Protein AF-A0A9C8L1F9-F1 (afdb_monomer_lite)

pLDDT: mean 79.99, std 18.46, range [30.92, 98.88]

Structure (mmCIF, N/CA/C/O backbone):
data_AF-A0A9C8L1F9-F1
#
_entry.id   AF-A0A9C8L1F9-F1
#
loop_
_atom_site.group_PDB
_atom_site.id
_atom_site.type_symbol
_atom_site.label_atom_id
_atom_site.label_alt_id
_atom_site.label_comp_id
_atom_site.label_asym_id
_atom_site.label_entity_id
_atom_site.label_seq_id
_atom_site.pdbx_PDB_ins_code
_atom_site.Cartn_x
_atom_site.Cartn_y
_atom_site.Cartn_z
_atom_site.occupancy
_atom_site.B_iso_or_equiv
_atom_site.auth_seq_id
_atom_site.auth_comp_id
_atom_site.auth_asym_id
_atom_site.auth_atom_id
_atom_site.pdbx_PDB_model_num
ATOM 1 N N . MET A 1 1 ? -3.986 1.113 -12.887 1.00 56.34 1 MET A N 1
ATOM 2 C CA . MET A 1 1 ? -4.346 -0.117 -13.647 1.00 56.34 1 MET A CA 1
ATOM 3 C C . MET A 1 1 ? -3.192 -1.108 -13.542 1.00 56.34 1 MET A C 1
ATOM 5 O O . MET A 1 1 ? -2.053 -0.680 -13.697 1.00 56.34 1 MET A O 1
ATOM 9 N N . LEU A 1 2 ? -3.452 -2.390 -13.258 1.00 79.06 2 LEU A N 1
ATOM 10 C CA . LEU A 1 2 ? -2.398 -3.414 -13.251 1.00 79.06 2 LEU A CA 1
ATOM 11 C C . LEU A 1 2 ? -1.850 -3.575 -14.676 1.00 79.06 2 LEU A C 1
ATOM 13 O O . LEU A 1 2 ? -2.633 -3.747 -15.613 1.00 79.06 2 LEU A O 1
ATOM 17 N N . LEU A 1 3 ? -0.530 -3.493 -14.854 1.00 89.88 3 LEU A N 1
ATOM 18 C CA . LEU A 1 3 ? 0.067 -3.728 -16.163 1.00 89.88 3 LEU A CA 1
ATOM 19 C C . LEU A 1 3 ? 0.017 -5.220 -16.480 1.00 89.88 3 LEU A C 1
ATOM 21 O O . LEU A 1 3 ? 0.335 -6.072 -15.643 1.00 89.88 3 LEU A O 1
ATOM 25 N N . HIS A 1 4 ? -0.351 -5.515 -17.722 1.00 91.94 4 HIS A N 1
ATOM 26 C CA . HIS A 1 4 ? -0.303 -6.856 -18.273 1.00 91.94 4 HIS A CA 1
ATOM 27 C C . HIS A 1 4 ? 0.316 -6.826 -19.665 1.00 91.94 4 HIS A C 1
ATOM 29 O O . HIS A 1 4 ? -0.119 -6.057 -20.523 1.00 91.94 4 HIS A O 1
ATOM 35 N N . GLY A 1 5 ? 1.328 -7.658 -19.893 1.00 95.44 5 GLY A N 1
ATOM 36 C CA . GLY A 1 5 ? 2.027 -7.727 -21.173 1.00 95.44 5 GLY A CA 1
ATOM 37 C C . GLY A 1 5 ? 3.542 -7.604 -21.047 1.00 95.44 5 GLY A C 1
ATOM 38 O O . GLY A 1 5 ? 4.140 -7.931 -20.028 1.00 95.44 5 GLY A O 1
ATOM 39 N N . LYS A 1 6 ? 4.179 -7.146 -22.122 1.00 98.31 6 LYS A N 1
ATOM 40 C CA . LYS A 1 6 ? 5.629 -6.919 -22.196 1.00 98.31 6 LYS A CA 1
ATOM 41 C C . LYS A 1 6 ? 5.910 -5.496 -22.664 1.00 98.31 6 LYS A C 1
ATOM 43 O O . LYS A 1 6 ? 5.211 -5.007 -23.562 1.00 98.31 6 LYS A O 1
ATOM 48 N N . GLY A 1 7 ? 6.910 -4.855 -22.068 1.00 98.38 7 GLY A N 1
ATOM 49 C CA . GLY A 1 7 ? 7.339 -3.494 -22.391 1.00 98.38 7 GLY A CA 1
ATOM 50 C C . GLY A 1 7 ? 8.686 -3.431 -23.112 1.00 98.38 7 GLY A C 1
ATOM 51 O O . GLY A 1 7 ? 9.568 -4.247 -22.855 1.00 98.38 7 GLY A O 1
ATOM 52 N N . LEU A 1 8 ? 8.865 -2.434 -23.975 1.00 98.44 8 LEU A N 1
ATOM 53 C CA . LEU A 1 8 ? 10.147 -2.109 -24.605 1.00 98.44 8 LEU A CA 1
ATOM 54 C C . LEU A 1 8 ? 10.457 -0.625 -24.409 1.00 98.44 8 LEU A C 1
ATOM 56 O O . LEU A 1 8 ? 9.638 0.228 -24.753 1.00 98.44 8 LEU A O 1
ATOM 60 N N . TRP A 1 9 ? 11.633 -0.327 -23.861 1.00 98.06 9 TRP A N 1
ATOM 61 C CA . TRP A 1 9 ? 12.072 1.048 -23.633 1.00 98.06 9 TRP A CA 1
ATOM 62 C C . TRP A 1 9 ? 12.757 1.631 -24.868 1.00 98.06 9 TRP A C 1
ATOM 64 O O . TRP A 1 9 ? 13.577 0.965 -25.504 1.00 98.06 9 TRP A O 1
ATOM 74 N N . ALA A 1 10 ? 12.449 2.889 -25.168 1.00 94.50 10 ALA A N 1
ATOM 75 C CA . ALA A 1 10 ? 13.110 3.694 -26.189 1.00 94.50 10 ALA A CA 1
ATOM 76 C C . ALA A 1 10 ? 13.254 5.141 -25.699 1.00 94.50 10 ALA A C 1
ATOM 78 O O . ALA A 1 10 ? 12.395 5.655 -24.983 1.00 94.50 10 ALA A O 1
ATOM 79 N N . TYR A 1 11 ? 14.341 5.818 -26.053 1.00 87.12 11 TYR A N 1
ATOM 80 C CA . TYR A 1 11 ? 14.581 7.187 -25.567 1.00 87.12 11 TYR A CA 1
ATOM 81 C C . TYR A 1 11 ? 15.213 8.133 -26.577 1.00 87.12 11 TYR A C 1
ATOM 83 O O . TYR A 1 11 ? 15.382 9.319 -26.292 1.00 87.12 11 TYR A O 1
ATOM 91 N N . ARG A 1 12 ? 15.540 7.627 -27.765 1.00 84.56 12 ARG A N 1
ATOM 92 C CA . ARG A 1 12 ? 16.005 8.420 -28.903 1.00 84.56 12 ARG A CA 1
ATOM 93 C C . ARG A 1 12 ? 14.989 8.323 -30.033 1.00 84.56 12 ARG A C 1
ATOM 95 O O . ARG A 1 12 ? 14.353 7.291 -30.219 1.00 84.56 12 ARG A O 1
ATOM 102 N N . GLU A 1 13 ? 14.893 9.367 -30.846 1.00 78.50 13 GLU A N 1
ATOM 103 C CA . GLU A 1 13 ? 13.973 9.391 -31.992 1.00 78.50 13 GLU A CA 1
ATOM 104 C C . GLU A 1 13 ? 14.231 8.231 -32.971 1.00 78.50 13 GLU A C 1
ATOM 106 O O . GLU A 1 13 ? 13.300 7.558 -33.411 1.00 78.50 13 GLU A O 1
ATOM 111 N N . ALA A 1 14 ? 15.506 7.924 -33.232 1.00 83.25 14 ALA A N 1
ATOM 112 C CA . ALA A 1 14 ? 15.897 6.773 -34.045 1.00 83.25 14 ALA A CA 1
ATOM 113 C C . ALA A 1 14 ? 15.505 5.425 -33.403 1.00 83.25 14 ALA A C 1
ATOM 115 O O . ALA A 1 14 ? 15.153 4.482 -34.113 1.00 83.25 14 ALA A O 1
ATOM 116 N N . GLU A 1 15 ? 15.510 5.338 -32.068 1.00 89.94 15 GLU A N 1
ATOM 117 C CA . GLU A 1 15 ? 15.105 4.123 -31.355 1.00 89.94 15 GLU A CA 1
ATOM 118 C C . GLU A 1 15 ? 13.605 3.878 -31.417 1.00 89.94 15 GLU A C 1
ATOM 120 O O . GLU A 1 15 ? 13.208 2.721 -31.375 1.00 89.94 15 GLU A O 1
ATOM 125 N N . LEU A 1 16 ? 12.762 4.912 -31.530 1.00 92.56 16 LEU A N 1
ATOM 126 C CA . LEU A 1 16 ? 11.318 4.697 -31.652 1.00 92.56 16 LEU A CA 1
ATOM 127 C C . LEU A 1 16 ? 11.010 3.854 -32.890 1.00 92.56 16 LEU A C 1
ATOM 129 O O . LEU A 1 16 ? 10.307 2.853 -32.803 1.00 92.56 16 LEU A O 1
ATOM 133 N N . THR A 1 17 ? 11.588 4.229 -34.032 1.00 92.25 17 THR A N 1
ATOM 134 C CA . THR A 1 17 ? 11.397 3.489 -35.287 1.00 92.25 17 THR A CA 1
ATOM 135 C C . THR A 1 17 ? 11.877 2.049 -35.145 1.00 92.25 17 THR A C 1
ATOM 137 O O . THR A 1 17 ? 11.167 1.124 -35.537 1.00 92.25 17 THR A O 1
ATOM 140 N N . GLN A 1 18 ? 13.049 1.850 -34.534 1.00 93.88 18 GLN A N 1
ATOM 141 C CA . GLN A 1 18 ? 13.574 0.519 -34.256 1.00 93.88 18 GLN A CA 1
ATOM 142 C C . GLN A 1 18 ? 12.606 -0.266 -33.362 1.00 93.88 18 GLN A C 1
ATOM 144 O O . GLN A 1 18 ? 12.163 -1.339 -33.757 1.00 93.88 18 GLN A O 1
ATOM 149 N N . ALA A 1 19 ? 12.204 0.292 -32.217 1.00 96.06 19 ALA A N 1
ATOM 150 C CA . ALA A 1 19 ? 11.317 -0.332 -31.242 1.00 96.06 19 ALA A CA 1
ATOM 151 C C . ALA A 1 19 ? 9.997 -0.797 -31.867 1.00 96.06 19 ALA A C 1
ATOM 153 O O . ALA A 1 19 ? 9.597 -1.941 -31.654 1.00 96.06 19 ALA A O 1
ATOM 154 N N . LEU A 1 20 ? 9.366 0.041 -32.697 1.00 95.81 20 LEU A N 1
ATOM 155 C CA . LEU A 1 20 ? 8.118 -0.295 -33.389 1.00 95.81 20 LEU A CA 1
ATOM 156 C C . LEU A 1 20 ? 8.283 -1.461 -34.381 1.00 95.81 20 LEU A C 1
ATOM 158 O O . LEU A 1 20 ? 7.340 -2.223 -34.585 1.00 95.81 20 LEU A O 1
ATOM 162 N N . GLN A 1 21 ? 9.473 -1.650 -34.961 1.00 94.75 21 GLN A N 1
ATOM 163 C CA . GLN A 1 21 ? 9.772 -2.789 -35.839 1.00 94.75 21 GLN A CA 1
ATOM 164 C C . GLN A 1 21 ? 10.020 -4.088 -35.056 1.00 94.75 21 GLN A C 1
ATOM 166 O O . GLN A 1 21 ? 9.578 -5.158 -35.481 1.00 94.75 21 GLN A O 1
ATOM 171 N N . MET A 1 22 ? 10.721 -4.024 -33.916 1.00 96.00 22 MET A N 1
ATOM 172 C CA . MET A 1 22 ? 11.052 -5.223 -33.119 1.00 96.00 22 MET A CA 1
ATOM 173 C C . MET A 1 22 ? 9.873 -5.693 -32.264 1.00 96.00 22 MET A C 1
ATOM 175 O O . MET A 1 22 ? 9.715 -6.893 -32.039 1.00 96.00 22 MET A O 1
ATOM 179 N N . ALA A 1 23 ? 9.062 -4.761 -31.762 1.00 97.56 23 ALA A N 1
ATOM 180 C CA . ALA A 1 23 ? 8.019 -5.025 -30.780 1.00 97.56 23 ALA A CA 1
ATOM 181 C C . ALA A 1 23 ? 7.062 -6.172 -31.178 1.00 97.56 23 ALA A C 1
ATOM 183 O O . ALA A 1 23 ? 6.902 -7.100 -30.373 1.00 97.56 23 ALA A O 1
ATOM 184 N N . PRO A 1 24 ? 6.512 -6.220 -32.411 1.00 96.88 24 PRO A N 1
ATOM 185 C CA . PRO A 1 24 ? 5.651 -7.325 -32.837 1.00 96.88 24 PRO A CA 1
ATOM 186 C C . PRO A 1 24 ? 6.347 -8.692 -32.806 1.00 96.88 24 PRO A C 1
ATOM 188 O O . PRO A 1 24 ? 5.729 -9.692 -32.450 1.00 96.88 24 PRO A O 1
ATOM 191 N N . GLN A 1 25 ? 7.650 -8.753 -33.103 1.00 97.94 25 GLN A N 1
ATOM 192 C CA . GLN A 1 25 ? 8.424 -10.005 -33.112 1.00 97.94 25 GLN A CA 1
ATOM 193 C C . GLN A 1 25 ? 8.596 -10.607 -31.710 1.00 97.94 25 GLN A C 1
ATOM 195 O O . GLN A 1 25 ? 8.873 -11.799 -31.572 1.00 97.94 25 GLN A O 1
ATOM 200 N N . MET A 1 26 ? 8.424 -9.795 -30.670 1.00 97.56 26 MET A N 1
ATOM 201 C CA . MET A 1 26 ? 8.572 -10.163 -29.261 1.00 97.56 26 MET A CA 1
ATOM 202 C C . MET A 1 26 ? 7.235 -10.241 -28.510 1.00 97.56 26 MET A C 1
ATOM 204 O O . MET A 1 26 ? 7.227 -10.568 -27.323 1.00 97.56 26 MET A O 1
ATOM 208 N N . HIS A 1 27 ? 6.115 -9.957 -29.186 1.00 96.50 27 HIS A N 1
ATOM 209 C CA . HIS A 1 27 ? 4.807 -9.721 -28.560 1.00 96.50 27 HIS A CA 1
ATOM 210 C C . HIS A 1 27 ? 4.873 -8.624 -27.479 1.00 96.50 27 HIS A C 1
ATOM 212 O O . HIS A 1 27 ? 4.294 -8.755 -26.398 1.00 96.50 27 HIS A O 1
ATOM 218 N N . ILE A 1 28 ? 5.620 -7.551 -27.754 1.00 98.25 28 ILE A N 1
ATOM 219 C CA . ILE A 1 28 ? 5.591 -6.339 -26.934 1.00 98.25 28 ILE A CA 1
ATOM 220 C C . ILE A 1 28 ? 4.232 -5.665 -27.105 1.00 98.25 28 ILE A C 1
ATOM 222 O O . ILE A 1 28 ? 3.667 -5.610 -28.193 1.00 98.25 28 ILE A O 1
ATOM 226 N N . THR A 1 29 ? 3.730 -5.150 -25.994 1.00 97.88 29 THR A N 1
ATOM 227 C CA . THR A 1 29 ? 2.404 -4.526 -25.871 1.00 97.88 29 THR A CA 1
ATOM 228 C C . THR A 1 29 ? 2.500 -3.057 -25.472 1.00 97.88 29 THR A C 1
ATOM 230 O O . THR A 1 29 ? 1.585 -2.290 -25.751 1.00 97.88 29 THR A O 1
ATOM 233 N N . HIS A 1 30 ? 3.606 -2.663 -24.834 1.00 98.56 30 HIS A N 1
ATOM 234 C CA . HIS A 1 30 ? 3.823 -1.319 -24.309 1.00 98.56 30 HIS A CA 1
ATOM 235 C C . HIS A 1 30 ? 5.156 -0.762 -24.814 1.00 98.56 30 HIS A C 1
ATOM 237 O O . HIS A 1 30 ? 6.176 -1.453 -24.760 1.00 98.56 30 HIS A O 1
ATOM 243 N N . ILE A 1 31 ? 5.159 0.496 -25.251 1.00 98.44 31 ILE A N 1
ATOM 244 C CA . ILE A 1 31 ? 6.388 1.243 -25.540 1.00 98.44 31 ILE A CA 1
ATOM 245 C C . ILE A 1 31 ? 6.576 2.286 -24.445 1.00 98.44 31 ILE A C 1
ATOM 247 O O . ILE A 1 31 ? 5.706 3.129 -24.226 1.00 98.44 31 ILE A O 1
ATOM 251 N N . LEU A 1 32 ? 7.716 2.209 -23.763 1.00 98.44 32 LEU A N 1
ATOM 252 C CA . LEU A 1 32 ? 8.099 3.110 -22.686 1.00 98.44 32 LEU A CA 1
ATOM 253 C C . LEU A 1 32 ? 9.047 4.150 -23.284 1.00 98.44 32 LEU A C 1
ATOM 255 O O . LEU A 1 32 ? 10.204 3.839 -23.572 1.00 98.44 32 LEU A O 1
ATOM 259 N N . TYR A 1 33 ? 8.554 5.367 -23.517 1.00 97.62 33 TYR A N 1
ATOM 260 C CA . TYR A 1 33 ? 9.290 6.394 -24.255 1.00 97.62 33 TYR A CA 1
ATOM 261 C C . TYR A 1 33 ? 9.739 7.571 -23.381 1.00 97.62 33 TYR A C 1
ATOM 263 O O . TYR A 1 33 ? 8.940 8.108 -22.610 1.00 97.62 33 TYR A O 1
ATOM 271 N N . LYS A 1 34 ? 11.001 8.008 -23.526 1.00 96.31 34 LYS A N 1
ATOM 272 C CA . LYS A 1 34 ? 11.537 9.150 -22.765 1.00 96.31 34 LYS A CA 1
ATOM 273 C C . LYS A 1 34 ? 10.918 10.450 -23.263 1.00 96.31 34 LYS A C 1
ATOM 275 O O . LYS A 1 34 ? 11.199 10.882 -24.379 1.00 96.31 34 LYS A O 1
ATOM 280 N N . VAL A 1 35 ? 10.126 11.103 -22.422 1.00 95.69 35 VAL A N 1
ATOM 281 C CA . VAL A 1 35 ? 9.476 12.384 -22.749 1.00 95.69 35 VAL A CA 1
ATOM 282 C C . VAL A 1 35 ? 10.188 13.587 -22.147 1.00 95.69 35 VAL A C 1
ATOM 284 O O . VAL A 1 35 ? 9.933 14.716 -22.554 1.00 95.69 35 VAL A O 1
ATOM 287 N N . GLY A 1 36 ? 11.091 13.376 -21.193 1.00 94.69 36 GLY A N 1
ATOM 288 C CA . GLY A 1 36 ? 11.772 14.486 -20.548 1.00 94.69 36 GLY A CA 1
ATOM 289 C C . GLY A 1 36 ? 12.848 14.087 -19.555 1.00 94.69 36 GLY A C 1
ATOM 290 O O . GLY A 1 36 ? 13.193 12.913 -19.380 1.00 94.69 36 GLY A O 1
ATOM 291 N N . GLN A 1 37 ? 13.399 15.109 -18.921 1.00 95.56 37 GLN A N 1
ATOM 292 C CA . GLN A 1 37 ? 14.399 15.010 -17.872 1.00 95.56 37 GLN A CA 1
ATOM 293 C C . GLN A 1 37 ? 14.251 16.199 -16.926 1.00 95.56 37 GLN A C 1
ATOM 295 O O . GLN A 1 37 ? 14.091 17.334 -17.382 1.00 95.56 37 GLN A O 1
ATOM 300 N N . GLY A 1 38 ? 14.319 15.934 -15.623 1.00 95.06 38 GLY A N 1
ATOM 301 C CA . GLY A 1 38 ? 14.322 16.978 -14.607 1.00 95.06 38 GLY A CA 1
ATOM 302 C C . GLY A 1 38 ? 15.588 17.846 -14.657 1.00 95.06 38 GLY A C 1
ATOM 303 O O . GLY A 1 38 ? 16.614 17.422 -15.198 1.00 95.06 38 GLY A O 1
ATOM 304 N N . PRO A 1 39 ? 15.565 19.063 -14.091 1.00 94.81 39 PRO A N 1
ATOM 305 C CA . PRO A 1 39 ? 16.753 19.911 -14.036 1.00 94.81 39 PRO A CA 1
ATOM 306 C C . PRO A 1 39 ? 17.832 19.309 -13.122 1.00 94.81 39 PRO A C 1
ATOM 308 O O . PRO A 1 39 ? 17.541 18.880 -12.005 1.00 94.81 39 PRO A O 1
ATOM 311 N N . CYS A 1 40 ? 19.093 19.272 -13.548 1.00 92.00 40 CYS A N 1
ATOM 312 C CA . CYS A 1 40 ? 20.215 18.854 -12.695 1.00 92.00 40 CYS A CA 1
ATOM 313 C C . CYS A 1 40 ? 21.546 19.417 -13.196 1.00 92.00 40 CYS A C 1
ATOM 315 O O . CYS A 1 40 ? 21.728 19.601 -14.393 1.00 92.00 40 CYS A O 1
ATOM 317 N N . ALA A 1 41 ? 22.481 19.697 -12.280 1.00 87.06 41 ALA A N 1
ATOM 318 C CA . ALA A 1 41 ? 23.867 20.058 -12.607 1.00 87.06 41 ALA A CA 1
ATOM 319 C C . ALA A 1 41 ? 24.028 21.136 -13.712 1.00 87.06 41 ALA A C 1
ATOM 321 O O . ALA A 1 41 ? 24.900 21.039 -14.570 1.00 87.06 41 ALA A O 1
ATOM 322 N N . GLY A 1 42 ? 23.174 22.168 -13.711 1.00 85.69 42 GLY A N 1
ATOM 323 C CA . GLY A 1 42 ? 23.189 23.246 -14.713 1.00 85.69 42 GLY A CA 1
ATOM 324 C C . GLY A 1 42 ? 22.412 22.956 -16.005 1.00 85.69 42 GLY A C 1
ATOM 325 O O . GLY A 1 42 ? 22.213 23.868 -16.804 1.00 85.69 42 GLY A O 1
ATOM 326 N N . ASN A 1 43 ? 21.914 21.732 -16.201 1.00 89.94 43 ASN A N 1
ATOM 327 C CA . ASN A 1 43 ? 20.909 21.422 -17.212 1.00 89.94 43 ASN A CA 1
ATOM 328 C C . ASN A 1 43 ? 19.539 21.954 -16.740 1.00 89.94 43 ASN A C 1
ATOM 330 O O . ASN A 1 43 ? 19.094 21.562 -15.656 1.00 89.94 43 ASN A O 1
ATOM 334 N N . PRO A 1 44 ? 18.854 22.812 -17.524 1.00 92.19 44 PRO A N 1
ATOM 335 C CA . PRO A 1 44 ? 17.557 23.377 -17.145 1.00 92.19 44 PRO A CA 1
ATOM 336 C C . PRO A 1 44 ? 16.409 22.356 -17.135 1.00 92.19 44 PRO A C 1
ATOM 338 O O . PRO A 1 44 ? 15.289 22.722 -16.794 1.00 92.19 44 PRO A O 1
ATOM 341 N N . GLY A 1 45 ? 16.664 21.099 -17.507 1.00 93.50 45 GLY A N 1
ATOM 342 C CA . GLY A 1 45 ? 15.625 20.103 -17.726 1.00 93.50 45 GLY A CA 1
ATOM 343 C C . GLY A 1 45 ? 14.886 20.354 -19.038 1.00 93.50 45 GLY A C 1
ATOM 344 O O . GLY A 1 45 ? 14.991 21.414 -19.660 1.00 93.50 45 GLY A O 1
ATOM 345 N N . PHE A 1 46 ? 14.148 19.352 -19.500 1.00 93.81 46 PHE A N 1
ATOM 346 C CA . PHE A 1 46 ? 13.312 19.496 -20.685 1.00 93.81 46 PHE A CA 1
ATOM 347 C C . PHE A 1 46 ? 12.112 18.557 -20.644 1.00 93.81 46 PHE A C 1
ATOM 349 O O . PHE A 1 46 ? 12.132 17.500 -20.016 1.00 93.81 46 PHE A O 1
ATOM 356 N N . TYR A 1 47 ? 11.080 18.955 -21.375 1.00 93.56 47 TYR A N 1
ATOM 357 C CA . TYR A 1 47 ? 9.969 18.112 -21.777 1.00 93.56 47 TYR A CA 1
ATOM 358 C C . TYR A 1 47 ? 9.848 18.238 -23.293 1.00 93.56 47 TYR A C 1
ATOM 360 O O . TYR A 1 47 ? 9.950 19.351 -23.814 1.00 93.56 47 TYR A O 1
ATOM 368 N N . LEU A 1 48 ? 9.670 17.124 -24.001 1.00 91.12 48 LEU A N 1
ATOM 369 C CA . LEU A 1 48 ? 9.373 17.141 -25.431 1.00 91.12 48 LEU A CA 1
ATOM 370 C C . LEU A 1 48 ? 8.077 17.935 -25.617 1.00 91.12 48 LEU A C 1
ATOM 372 O O . LEU A 1 48 ? 7.014 17.490 -25.205 1.00 91.12 48 LEU A O 1
ATOM 376 N N . THR A 1 49 ? 8.153 19.149 -26.155 1.00 70.25 49 THR A N 1
ATOM 377 C CA . THR A 1 49 ? 6.979 20.026 -26.195 1.00 70.25 49 THR A CA 1
ATOM 378 C C . THR A 1 49 ? 5.927 19.470 -27.167 1.00 70.25 49 THR A C 1
ATOM 380 O O . THR A 1 49 ? 6.275 18.709 -28.078 1.00 70.25 49 THR A O 1
ATOM 383 N N . PRO A 1 50 ? 4.645 19.854 -27.031 1.00 59.88 50 PRO A N 1
ATOM 384 C CA . PRO A 1 50 ? 3.611 19.524 -28.017 1.00 59.88 50 PRO A CA 1
ATOM 385 C C . PRO A 1 50 ? 3.998 19.952 -29.443 1.00 59.88 50 PRO A C 1
ATOM 387 O O . PRO A 1 50 ? 3.798 19.199 -30.394 1.00 59.88 50 PRO A O 1
ATOM 390 N N . ASP A 1 51 ? 4.674 21.097 -29.569 1.00 55.75 51 ASP A N 1
ATOM 391 C CA . ASP A 1 51 ? 5.219 21.607 -30.834 1.00 55.75 51 ASP A CA 1
ATOM 392 C C . ASP A 1 51 ? 6.478 20.848 -31.305 1.00 55.75 51 ASP A C 1
ATOM 394 O O . ASP A 1 51 ? 6.950 21.056 -32.422 1.00 55.75 51 ASP A O 1
ATOM 398 N N . THR A 1 52 ? 7.049 19.974 -30.463 1.00 61.62 52 THR A N 1
ATOM 399 C CA . THR A 1 52 ? 8.333 19.294 -30.706 1.00 61.62 52 THR A CA 1
ATOM 400 C C . THR A 1 52 ? 8.367 17.779 -30.437 1.00 61.62 52 THR A C 1
ATOM 402 O O . THR A 1 52 ? 9.480 17.258 -30.390 1.00 61.62 52 THR A O 1
ATOM 405 N N . LYS A 1 53 ? 7.221 17.057 -30.365 1.00 83.81 53 LYS A N 1
ATOM 406 C CA . LYS A 1 53 ? 7.012 15.617 -30.748 1.00 83.81 53 LYS A CA 1
ATOM 407 C C . LYS A 1 53 ? 6.234 14.719 -29.757 1.00 83.81 53 LYS A C 1
ATOM 409 O O . LYS A 1 53 ? 5.798 13.655 -30.190 1.00 83.81 53 LYS A O 1
ATOM 414 N N . ALA A 1 54 ? 6.018 15.070 -28.482 1.00 91.38 54 ALA A N 1
ATOM 415 C CA . ALA A 1 54 ? 5.497 14.108 -27.479 1.00 91.38 54 ALA A CA 1
ATOM 416 C C . ALA A 1 54 ? 4.134 13.477 -27.836 1.00 91.38 54 ALA A C 1
ATOM 418 O O . ALA A 1 54 ? 4.019 12.253 -27.917 1.00 91.38 54 ALA A O 1
ATOM 419 N N . ALA A 1 55 ? 3.120 14.297 -28.130 1.00 93.50 55 ALA A N 1
ATOM 420 C CA . ALA A 1 55 ? 1.794 13.805 -28.517 1.00 93.50 55 ALA A CA 1
ATOM 421 C C . ALA A 1 55 ? 1.823 12.976 -29.817 1.00 93.50 55 ALA A C 1
ATOM 423 O O . ALA A 1 55 ? 1.148 11.953 -29.938 1.00 93.50 55 ALA A O 1
ATOM 424 N N . GLN A 1 56 ? 2.660 13.373 -30.783 1.00 92.31 56 GLN A N 1
ATOM 425 C CA . GLN A 1 56 ? 2.845 12.635 -32.038 1.00 92.31 56 GLN A CA 1
ATOM 426 C C . GLN A 1 56 ? 3.466 11.257 -31.792 1.00 92.31 56 GLN A C 1
ATOM 428 O O . GLN A 1 56 ? 3.071 10.277 -32.424 1.00 92.31 56 GLN A O 1
ATOM 433 N N . ILE A 1 57 ? 4.409 11.155 -30.852 1.00 94.44 57 ILE A N 1
ATOM 434 C CA . ILE A 1 57 ? 5.023 9.885 -30.458 1.00 94.44 57 ILE A CA 1
ATOM 435 C C . ILE A 1 57 ? 3.982 8.971 -29.810 1.00 94.44 57 ILE A C 1
ATOM 437 O O . ILE A 1 57 ? 3.853 7.819 -30.230 1.00 94.44 57 ILE A O 1
ATOM 441 N N . ALA A 1 58 ? 3.199 9.475 -28.850 1.00 95.56 58 ALA A N 1
ATOM 442 C CA . ALA A 1 58 ? 2.120 8.704 -28.229 1.00 95.56 58 ALA A CA 1
ATOM 443 C C . ALA A 1 58 ? 1.113 8.195 -29.275 1.00 95.56 58 ALA A C 1
ATOM 445 O O . ALA A 1 58 ? 0.757 7.013 -29.279 1.00 95.56 58 ALA A O 1
ATOM 446 N N . GLN A 1 59 ? 0.713 9.056 -30.216 1.00 95.44 59 GLN A N 1
ATOM 447 C CA . GLN A 1 59 ? -0.172 8.686 -31.318 1.00 95.44 59 GLN A CA 1
ATOM 448 C C . GLN A 1 59 ? 0.455 7.623 -32.230 1.00 95.44 59 GLN A C 1
ATOM 450 O O . GLN A 1 59 ? -0.225 6.667 -32.597 1.00 95.44 59 GLN A O 1
ATOM 455 N N . THR A 1 60 ? 1.740 7.753 -32.562 1.00 95.44 60 THR A N 1
ATOM 456 C CA . THR A 1 60 ? 2.469 6.797 -33.412 1.00 95.44 60 THR A CA 1
ATOM 457 C C . THR A 1 60 ? 2.532 5.415 -32.758 1.00 95.44 60 THR A C 1
ATOM 459 O O . THR A 1 60 ? 2.233 4.410 -33.401 1.00 95.44 60 THR A O 1
ATOM 462 N N . ILE A 1 61 ? 2.853 5.352 -31.461 1.00 97.19 61 ILE A N 1
ATOM 463 C CA . ILE A 1 61 ? 2.858 4.100 -30.687 1.00 97.19 61 ILE A CA 1
ATOM 464 C C . ILE A 1 61 ? 1.466 3.456 -30.707 1.00 97.19 61 ILE A C 1
ATOM 466 O O . ILE A 1 61 ? 1.334 2.256 -30.960 1.00 97.19 61 ILE A O 1
ATOM 470 N N . ARG A 1 62 ? 0.420 4.262 -30.499 1.00 97.00 62 ARG A N 1
ATOM 471 C CA . ARG A 1 62 ? -0.965 3.785 -30.472 1.00 97.00 62 ARG A CA 1
ATOM 472 C C . ARG A 1 62 ? -1.443 3.294 -31.839 1.00 97.00 62 ARG A C 1
ATOM 474 O O . ARG A 1 62 ? -2.095 2.258 -31.917 1.00 97.00 62 ARG A O 1
ATOM 481 N N . GLN A 1 63 ? -1.076 3.982 -32.921 1.00 96.94 63 GLN A N 1
ATOM 482 C CA . GLN A 1 63 ? -1.353 3.555 -34.301 1.00 96.94 63 GLN A CA 1
ATOM 483 C C . GLN A 1 63 ? -0.662 2.235 -34.655 1.00 96.94 63 GLN A C 1
ATOM 485 O O . GLN A 1 63 ? -1.200 1.454 -35.435 1.00 96.94 63 GLN A O 1
ATOM 490 N N . ALA A 1 64 ? 0.489 1.954 -34.044 1.00 96.12 64 ALA A N 1
ATOM 491 C CA . ALA A 1 64 ? 1.165 0.668 -34.153 1.00 96.12 64 ALA A CA 1
ATOM 492 C C . ALA A 1 64 ? 0.547 -0.435 -33.260 1.00 96.12 64 ALA A C 1
ATOM 494 O O . ALA A 1 64 ? 1.086 -1.537 -33.192 1.00 96.12 64 ALA A O 1
ATOM 495 N N . GLY A 1 65 ? -0.581 -0.165 -32.588 1.00 94.69 65 GLY A N 1
ATOM 496 C CA . GLY A 1 65 ? -1.318 -1.137 -31.776 1.00 94.69 65 GLY A CA 1
ATOM 497 C C . GLY A 1 65 ? -0.743 -1.369 -30.377 1.00 94.69 65 GLY A C 1
ATOM 498 O O . GLY A 1 65 ? -1.063 -2.377 -29.752 1.00 94.69 65 GLY A O 1
ATOM 499 N N . MET A 1 66 ? 0.110 -0.465 -29.887 1.00 97.50 66 MET A N 1
ATOM 500 C CA . MET A 1 66 ? 0.767 -0.567 -28.580 1.00 97.50 66 MET A CA 1
ATOM 501 C C . MET A 1 66 ? 0.316 0.540 -27.622 1.00 97.50 66 MET A C 1
ATOM 503 O O . MET A 1 66 ? -0.231 1.564 -28.027 1.00 97.50 66 MET A O 1
ATOM 507 N N . ILE A 1 67 ? 0.567 0.333 -26.332 1.00 98.00 67 ILE A N 1
ATOM 508 C CA . ILE A 1 67 ? 0.233 1.271 -25.257 1.00 98.00 67 ILE A CA 1
ATOM 509 C C . ILE A 1 67 ? 1.437 2.193 -24.986 1.00 98.00 67 ILE A C 1
ATOM 511 O O . ILE A 1 67 ? 2.516 1.690 -24.649 1.00 98.00 67 ILE A O 1
ATOM 515 N N . PRO A 1 68 ? 1.298 3.525 -25.131 1.00 98.12 68 PRO A N 1
ATOM 516 C CA . PRO A 1 68 ? 2.369 4.465 -24.823 1.00 98.12 68 PRO A CA 1
ATOM 517 C C . PRO A 1 68 ? 2.453 4.740 -23.317 1.00 98.12 68 PRO A C 1
ATOM 519 O O . PRO A 1 68 ? 1.501 5.237 -22.715 1.00 98.12 68 PRO A O 1
ATOM 522 N N . LEU A 1 69 ? 3.619 4.491 -22.720 1.00 98.56 69 LEU A N 1
ATOM 523 C CA . LEU A 1 69 ? 3.961 4.933 -21.366 1.00 98.56 69 LEU A CA 1
ATOM 524 C C . LEU A 1 69 ? 5.085 5.969 -21.440 1.00 98.56 69 LEU A C 1
ATOM 526 O O . LEU A 1 69 ? 6.090 5.761 -22.121 1.00 98.56 69 LEU A O 1
ATOM 530 N N . ALA A 1 70 ? 4.904 7.093 -20.759 1.00 98.25 70 ALA A N 1
ATOM 531 C CA . ALA A 1 70 ? 5.913 8.135 -20.672 1.00 98.25 70 ALA A CA 1
ATOM 532 C C . ALA A 1 70 ? 6.915 7.787 -19.574 1.00 98.25 70 ALA A C 1
ATOM 534 O O . ALA A 1 70 ? 6.540 7.250 -18.532 1.00 98.25 70 ALA A O 1
ATOM 535 N N . TRP A 1 71 ? 8.179 8.149 -19.765 1.00 98.19 71 TRP A N 1
ATOM 536 C CA . TRP A 1 71 ? 9.141 8.168 -18.670 1.00 98.19 71 TRP A CA 1
ATOM 537 C C . TRP A 1 71 ? 10.049 9.389 -18.728 1.00 98.19 71 TRP A C 1
ATOM 539 O O . TRP A 1 71 ? 10.268 9.983 -19.788 1.00 98.19 71 TRP A O 1
ATOM 549 N N . SER A 1 72 ? 10.595 9.761 -17.577 1.00 97.50 72 SER A N 1
ATOM 550 C CA . SER A 1 72 ? 11.591 10.824 -17.475 1.00 97.50 72 SER A CA 1
ATOM 551 C C . SER A 1 72 ? 12.808 10.373 -16.700 1.00 97.50 72 SER A C 1
ATOM 553 O O . SER A 1 72 ? 12.661 9.627 -15.736 1.00 97.50 72 SER A O 1
ATOM 555 N N . PHE A 1 73 ? 13.982 10.893 -17.061 1.00 97.00 73 PHE A N 1
ATOM 556 C CA . PHE A 1 73 ? 15.122 10.856 -16.147 1.00 97.00 73 PHE A CA 1
ATOM 557 C C . PHE A 1 73 ? 14.842 11.841 -15.007 1.00 97.00 73 PHE A C 1
ATOM 559 O O . PHE A 1 73 ? 14.875 13.057 -15.213 1.00 97.00 73 PHE A O 1
ATOM 566 N N . THR A 1 74 ? 14.447 11.307 -13.856 1.00 97.69 74 THR A N 1
ATOM 567 C CA . THR A 1 74 ? 13.988 12.079 -12.703 1.00 97.69 74 THR A CA 1
ATOM 568 C C . THR A 1 74 ? 15.191 12.498 -11.880 1.00 97.69 74 THR A C 1
ATOM 570 O O . THR A 1 74 ? 16.050 11.684 -11.553 1.00 97.69 74 THR A O 1
ATOM 573 N N . THR A 1 75 ? 15.253 13.783 -11.553 1.00 97.69 75 THR A N 1
ATOM 574 C CA . THR A 1 75 ? 16.376 14.377 -10.827 1.00 97.69 75 THR A CA 1
ATOM 575 C C . THR A 1 75 ? 15.938 15.039 -9.532 1.00 97.69 75 THR A C 1
ATOM 577 O O . THR A 1 75 ? 16.788 15.353 -8.703 1.00 97.69 75 THR A O 1
ATOM 580 N N . LEU A 1 76 ? 14.640 15.322 -9.351 1.00 97.19 76 LEU A N 1
ATOM 581 C CA . LEU A 1 76 ? 14.120 16.083 -8.211 1.00 97.19 76 LEU A CA 1
ATOM 582 C C . LEU A 1 76 ? 14.787 17.461 -8.055 1.00 97.19 76 LEU A C 1
ATOM 584 O O . LEU A 1 76 ? 14.894 17.984 -6.948 1.00 97.19 76 LEU A O 1
ATOM 588 N N . GLY A 1 77 ? 15.317 18.035 -9.142 1.00 95.56 77 GLY A N 1
ATOM 589 C CA . GLY A 1 77 ? 15.954 19.359 -9.108 1.00 95.56 77 GLY A CA 1
ATOM 590 C C . GLY A 1 77 ? 14.967 20.515 -9.115 1.00 95.56 77 GLY A C 1
ATOM 591 O O . GLY A 1 77 ? 15.258 21.564 -8.551 1.00 95.56 77 GLY A O 1
ATOM 592 N N . ASP A 1 78 ? 13.792 20.298 -9.699 1.00 97.38 78 ASP A N 1
ATOM 593 C CA . ASP A 1 78 ? 12.656 21.207 -9.608 1.00 97.38 78 ASP A CA 1
ATOM 594 C C . ASP A 1 78 ? 11.359 20.379 -9.562 1.00 97.38 78 ASP A C 1
ATOM 596 O O . ASP A 1 78 ? 10.844 19.956 -10.603 1.00 97.38 78 ASP A O 1
ATOM 600 N N . PRO A 1 79 ? 10.812 20.142 -8.355 1.00 96.81 79 PRO A N 1
ATOM 601 C CA . PRO A 1 79 ? 9.561 19.409 -8.176 1.00 96.81 79 PRO A CA 1
ATOM 602 C C . PRO A 1 79 ? 8.360 20.027 -8.898 1.00 96.81 79 PRO A C 1
ATOM 604 O O . PRO A 1 79 ? 7.411 19.320 -9.233 1.00 96.81 79 PRO A O 1
ATOM 607 N N . THR A 1 80 ? 8.371 21.343 -9.137 1.00 96.62 80 THR A N 1
ATOM 608 C CA . THR A 1 80 ? 7.300 22.011 -9.882 1.00 96.62 80 THR A CA 1
ATOM 609 C C . THR A 1 80 ? 7.388 21.655 -11.356 1.00 96.62 80 THR A C 1
ATOM 611 O O . THR A 1 80 ? 6.402 21.194 -11.931 1.00 96.62 80 THR A O 1
ATOM 614 N N . PHE A 1 81 ? 8.578 21.785 -11.940 1.00 96.81 81 PHE A N 1
ATOM 615 C CA . PHE A 1 81 ? 8.825 21.409 -13.328 1.00 96.81 81 PHE A CA 1
ATOM 616 C C . PHE A 1 81 ? 8.496 19.935 -13.599 1.00 96.81 81 PHE A C 1
ATOM 618 O O . PHE A 1 81 ? 7.838 19.617 -14.594 1.00 96.81 81 PHE A O 1
ATOM 625 N N . GLU A 1 82 ? 8.945 19.033 -12.722 1.00 97.94 82 GLU A N 1
ATOM 626 C CA . GLU A 1 82 ? 8.729 17.596 -12.892 1.00 97.94 82 GLU A CA 1
ATOM 627 C C . GLU A 1 82 ? 7.254 17.206 -12.726 1.00 97.94 82 GLU A C 1
ATOM 629 O O . GLU A 1 82 ? 6.762 16.375 -13.489 1.00 97.94 82 GLU A O 1
ATOM 634 N N . ALA A 1 83 ? 6.511 17.851 -11.820 1.00 98.31 83 ALA A N 1
ATOM 635 C CA . ALA A 1 83 ? 5.065 17.648 -11.722 1.00 98.31 83 ALA A CA 1
ATOM 636 C C . ALA A 1 83 ? 4.330 18.118 -12.987 1.00 98.31 83 ALA A C 1
ATOM 638 O O . ALA A 1 83 ? 3.460 17.417 -13.504 1.00 98.31 83 ALA A O 1
ATOM 639 N N . ASP A 1 84 ? 4.703 19.284 -13.519 1.00 96.56 84 ASP A N 1
ATOM 640 C CA . ASP A 1 84 ? 4.099 19.822 -14.737 1.00 96.56 84 ASP A CA 1
ATOM 641 C C . ASP A 1 84 ? 4.408 18.924 -15.953 1.00 96.56 84 ASP A C 1
ATOM 643 O O . ASP A 1 84 ? 3.573 18.765 -16.842 1.00 96.56 84 ASP A O 1
ATOM 647 N N . MET A 1 85 ? 5.584 18.286 -15.989 1.00 96.38 85 MET A N 1
ATOM 648 C CA . MET A 1 85 ? 5.938 17.278 -16.997 1.00 96.38 85 MET A CA 1
ATOM 649 C C . MET A 1 85 ? 5.008 16.057 -16.957 1.00 96.38 85 MET A C 1
ATOM 651 O O . MET A 1 85 ? 4.589 15.593 -18.016 1.00 96.38 85 MET A O 1
ATOM 655 N N . VAL A 1 86 ? 4.650 15.564 -15.770 1.00 98.38 86 VAL A N 1
ATOM 656 C CA . VAL A 1 86 ? 3.711 14.439 -15.620 1.00 98.38 86 VAL A CA 1
ATOM 657 C C . VAL A 1 86 ? 2.336 14.805 -16.180 1.00 98.38 86 VAL A C 1
ATOM 659 O O . VAL A 1 86 ? 1.770 14.057 -16.975 1.00 98.38 86 VAL A O 1
ATOM 662 N N . VAL A 1 87 ? 1.814 15.983 -15.819 1.00 97.75 87 VAL A N 1
ATOM 663 C CA . VAL A 1 87 ? 0.518 16.471 -16.323 1.00 97.75 87 VAL A CA 1
ATOM 664 C C . VAL A 1 87 ? 0.539 16.620 -17.845 1.00 97.75 87 VAL A C 1
ATOM 666 O O . VAL A 1 87 ? -0.401 16.197 -18.518 1.00 97.75 87 VAL A O 1
ATOM 669 N N . ARG A 1 88 ? 1.622 17.174 -18.406 1.00 95.88 88 ARG A N 1
ATOM 670 C CA . ARG A 1 88 ? 1.782 17.294 -19.862 1.00 95.88 88 ARG A CA 1
ATOM 671 C C . ARG A 1 88 ? 1.787 15.932 -20.556 1.00 95.88 88 ARG A C 1
ATOM 673 O O . ARG A 1 88 ? 1.080 15.783 -21.544 1.00 95.88 88 ARG A O 1
ATOM 680 N N . ALA A 1 89 ? 2.480 14.932 -20.012 1.00 97.12 89 ALA A N 1
ATOM 681 C CA . ALA A 1 89 ? 2.500 13.585 -20.589 1.00 97.12 89 ALA A CA 1
ATOM 682 C C . ALA A 1 89 ? 1.102 12.959 -20.670 1.00 97.12 89 ALA A C 1
ATOM 684 O O . ALA A 1 89 ? 0.736 12.389 -21.698 1.00 97.12 89 ALA A O 1
ATOM 685 N N . PHE A 1 90 ? 0.283 13.110 -19.629 1.00 97.44 90 PHE A N 1
ATOM 686 C CA . PHE A 1 90 ? -1.100 12.636 -19.681 1.00 97.44 90 PHE A CA 1
ATOM 687 C C . PHE A 1 90 ? -1.942 13.404 -20.708 1.00 97.44 90 PHE A C 1
ATOM 689 O O . PHE A 1 90 ? -2.684 12.781 -21.467 1.00 97.44 90 PHE A O 1
ATOM 696 N N . ASN A 1 91 ? -1.788 14.729 -20.793 1.00 95.25 91 ASN A N 1
ATOM 697 C CA . ASN A 1 91 ? -2.475 15.544 -21.803 1.00 95.25 91 ASN A CA 1
ATOM 698 C C . ASN A 1 91 ? -2.061 15.183 -23.241 1.00 95.25 91 ASN A C 1
ATOM 700 O O . ASN A 1 91 ? -2.885 15.252 -24.149 1.00 95.25 91 ASN A O 1
ATOM 704 N N . ASP A 1 92 ? -0.815 14.751 -23.436 1.00 95.62 92 ASP A N 1
ATOM 705 C CA . ASP A 1 92 ? -0.276 14.311 -24.726 1.00 95.62 92 ASP A CA 1
ATOM 706 C C . ASP A 1 92 ? -0.698 12.873 -25.104 1.00 95.62 92 ASP A C 1
ATOM 708 O O . ASP A 1 92 ? -0.365 12.391 -26.187 1.00 95.62 92 ASP A O 1
ATOM 712 N N . GLY A 1 93 ? -1.465 12.184 -24.250 1.00 95.19 93 GLY A N 1
ATOM 713 C CA . GLY A 1 93 ? -2.103 10.903 -24.570 1.00 95.19 93 GLY A CA 1
ATOM 714 C C . GLY A 1 93 ? -1.330 9.652 -24.147 1.00 95.19 93 GLY A C 1
ATOM 715 O O . GLY A 1 93 ? -1.603 8.566 -24.675 1.00 95.19 93 GLY A O 1
ATOM 716 N N . TYR A 1 94 ? -0.382 9.784 -23.216 1.00 97.81 94 TYR A N 1
ATOM 717 C CA . TYR A 1 94 ? 0.271 8.645 -22.567 1.00 97.81 94 TYR A CA 1
ATOM 718 C C . TYR A 1 94 ? -0.638 8.013 -21.499 1.00 97.81 94 TYR A C 1
ATOM 720 O O . TYR A 1 94 ? -1.328 8.712 -20.758 1.00 97.81 94 TYR A O 1
ATOM 728 N N . ASP A 1 95 ? -0.618 6.681 -21.396 1.00 97.06 95 ASP A N 1
ATOM 729 C CA . ASP A 1 95 ? -1.502 5.922 -20.494 1.00 97.06 95 ASP A CA 1
ATOM 730 C C . ASP A 1 95 ? -0.929 5.775 -19.068 1.00 97.06 95 ASP A C 1
ATOM 732 O O . ASP A 1 95 ? -1.645 5.392 -18.141 1.00 97.06 95 ASP A O 1
ATOM 736 N N . GLY A 1 96 ? 0.344 6.130 -18.874 1.00 98.06 96 GLY A N 1
ATOM 737 C CA . GLY A 1 96 ? 1.040 6.110 -17.589 1.00 98.06 96 GLY A CA 1
ATOM 738 C C . GLY A 1 96 ? 2.357 6.881 -17.625 1.00 98.06 96 GLY A C 1
ATOM 739 O O . GLY A 1 96 ? 2.871 7.188 -18.704 1.00 98.06 96 GLY A O 1
ATOM 740 N N . PHE A 1 97 ? 2.896 7.179 -16.441 1.00 98.75 97 PHE A N 1
ATOM 741 C CA . PHE A 1 97 ? 4.147 7.918 -16.272 1.00 98.75 97 PHE A CA 1
ATOM 742 C C . PHE A 1 97 ? 5.101 7.194 -15.323 1.00 98.75 97 PHE A C 1
ATOM 744 O O . PHE A 1 97 ? 4.714 6.777 -14.231 1.00 98.75 97 PHE A O 1
ATOM 751 N N . ILE A 1 98 ? 6.358 7.066 -15.734 1.00 98.88 98 ILE A N 1
ATOM 752 C CA . ILE A 1 98 ? 7.401 6.359 -14.998 1.00 98.88 98 ILE A CA 1
ATOM 753 C C . ILE A 1 98 ? 8.476 7.361 -14.575 1.00 98.88 98 ILE A C 1
ATOM 755 O O . ILE A 1 98 ? 9.126 7.994 -15.414 1.00 98.88 98 ILE A O 1
ATOM 759 N N . PHE A 1 99 ? 8.690 7.480 -13.269 1.00 98.75 99 PHE A N 1
ATOM 760 C CA . PHE A 1 99 ? 9.836 8.201 -12.724 1.00 98.75 99 PHE A CA 1
ATOM 761 C C . PHE A 1 99 ? 11.046 7.278 -12.773 1.00 98.75 99 PHE A C 1
ATOM 763 O O . PHE A 1 99 ? 11.037 6.250 -12.100 1.00 98.75 99 PHE A O 1
ATOM 770 N N . ASN A 1 100 ? 12.065 7.619 -13.564 1.00 98.38 100 ASN A N 1
ATOM 771 C CA . ASN A 1 100 ? 13.344 6.920 -13.523 1.00 98.38 100 ASN A CA 1
ATOM 772 C C . ASN A 1 100 ? 14.264 7.624 -12.524 1.00 98.38 100 ASN A C 1
ATOM 774 O O . ASN A 1 100 ? 14.881 8.639 -12.849 1.00 98.38 100 ASN A O 1
ATOM 778 N N . MET A 1 101 ? 14.264 7.119 -11.293 1.00 97.44 101 MET A N 1
ATOM 779 C CA . MET A 1 101 ? 14.967 7.666 -10.139 1.00 97.44 101 MET A CA 1
ATOM 780 C C . MET A 1 101 ? 16.312 6.956 -9.978 1.00 97.44 101 MET A C 1
ATOM 782 O O . MET A 1 101 ? 16.355 5.782 -9.618 1.00 97.44 101 MET A O 1
ATOM 786 N N . GLU A 1 102 ? 17.404 7.678 -10.197 1.00 95.69 102 GLU A N 1
ATOM 787 C CA . GLU A 1 102 ? 18.779 7.178 -10.053 1.00 95.69 102 GLU A CA 1
ATOM 788 C C . GLU A 1 102 ? 19.599 8.112 -9.140 1.00 95.69 102 GLU A C 1
ATOM 790 O O . GLU A 1 102 ? 19.024 8.877 -8.361 1.00 95.69 102 GLU A O 1
ATOM 795 N N . ASP A 1 103 ? 20.931 8.064 -9.214 1.00 95.31 103 ASP A N 1
ATOM 796 C CA . ASP A 1 103 ? 21.851 8.736 -8.280 1.00 95.31 103 ASP A CA 1
ATOM 797 C C . ASP A 1 103 ? 21.660 10.257 -8.188 1.00 95.31 103 ASP A C 1
ATOM 799 O O . ASP A 1 103 ? 21.872 10.842 -7.126 1.00 95.31 103 ASP A O 1
ATOM 803 N N . ASP A 1 104 ? 21.172 10.912 -9.248 1.00 95.00 104 ASP A N 1
ATOM 804 C CA . ASP A 1 104 ? 20.817 12.339 -9.224 1.00 95.00 104 ASP A CA 1
ATOM 805 C C . ASP A 1 104 ? 19.770 12.684 -8.149 1.00 95.00 104 ASP A C 1
ATOM 807 O O . ASP A 1 104 ? 19.699 13.833 -7.703 1.00 95.00 104 ASP A O 1
ATOM 811 N N . CYS A 1 105 ? 18.978 11.702 -7.710 1.00 96.62 105 CYS A N 1
ATOM 812 C CA . CYS A 1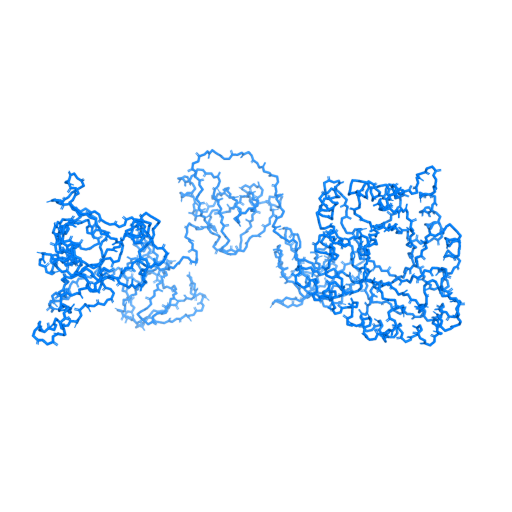 105 ? 17.976 11.838 -6.656 1.00 96.62 105 CYS A CA 1
ATOM 813 C C . CYS A 1 105 ? 18.521 11.582 -5.239 1.00 96.62 105 CYS A C 1
ATOM 815 O O . CYS A 1 105 ? 17.775 11.777 -4.272 1.00 96.62 105 CYS A O 1
ATOM 817 N N . SER A 1 106 ? 19.783 11.162 -5.091 1.00 95.50 106 SER A N 1
ATOM 818 C CA . SER A 1 106 ? 20.401 10.857 -3.792 1.00 95.50 106 SER A CA 1
ATOM 819 C C . SER A 1 106 ? 20.264 12.026 -2.812 1.00 95.50 106 SER A C 1
ATOM 821 O O . SER A 1 106 ? 20.556 13.183 -3.126 1.00 95.50 106 SER A O 1
ATOM 823 N N . GLY A 1 107 ? 19.736 11.738 -1.619 1.00 91.81 107 GLY A N 1
ATOM 824 C CA . GLY A 1 107 ? 19.537 12.714 -0.547 1.00 91.81 107 GLY A CA 1
ATOM 825 C C . GLY A 1 107 ? 18.403 13.726 -0.770 1.00 91.81 107 GLY A C 1
ATOM 826 O O . GLY A 1 107 ? 18.136 14.547 0.112 1.00 91.81 107 GLY A O 1
ATOM 827 N N . ARG A 1 108 ? 17.684 13.687 -1.900 1.00 95.31 108 ARG A N 1
ATOM 828 C CA . ARG A 1 108 ? 16.660 14.690 -2.263 1.00 95.31 108 ARG A CA 1
ATOM 829 C C . ARG A 1 108 ? 15.275 14.409 -1.666 1.00 95.31 108 ARG A C 1
ATOM 831 O O . ARG A 1 108 ? 14.248 14.599 -2.314 1.00 95.31 108 ARG A O 1
ATOM 838 N N . PHE A 1 109 ? 15.222 14.010 -0.395 1.00 93.31 109 PHE A N 1
ATOM 839 C CA . PHE A 1 109 ? 13.984 13.611 0.296 1.00 93.31 109 PHE A CA 1
ATOM 840 C C . PHE A 1 109 ? 12.929 14.728 0.381 1.00 93.31 109 PHE A C 1
ATOM 842 O O . PHE A 1 109 ? 11.732 14.477 0.218 1.00 93.31 109 PHE A O 1
ATOM 849 N N . VAL A 1 110 ? 13.357 15.976 0.611 1.00 92.38 110 VAL A N 1
ATOM 850 C CA . VAL A 1 110 ? 12.448 17.137 0.690 1.00 92.38 110 VAL A CA 1
ATOM 851 C C . VAL A 1 110 ? 11.838 17.432 -0.678 1.00 92.38 110 VAL A C 1
ATOM 853 O O . VAL A 1 110 ? 10.629 17.618 -0.780 1.00 92.38 110 VAL A O 1
ATOM 856 N N . ALA A 1 111 ? 12.654 17.411 -1.733 1.00 96.19 111 ALA A N 1
ATOM 857 C CA . ALA A 1 111 ? 12.190 17.624 -3.098 1.00 96.19 111 ALA A CA 1
ATOM 858 C C . ALA A 1 111 ? 11.234 16.506 -3.554 1.00 96.19 111 ALA A C 1
ATOM 860 O O . ALA A 1 111 ? 10.186 16.798 -4.123 1.00 96.19 111 ALA A O 1
ATOM 861 N N . ALA A 1 112 ? 11.521 15.245 -3.208 1.00 97.31 112 ALA A N 1
ATOM 862 C CA . ALA A 1 112 ? 10.600 14.128 -3.432 1.00 97.31 112 ALA A CA 1
ATOM 863 C C . ALA A 1 112 ? 9.250 14.343 -2.729 1.00 97.31 112 ALA A C 1
ATOM 865 O O . ALA A 1 112 ? 8.196 14.173 -3.334 1.00 97.31 112 ALA A O 1
ATOM 866 N N . THR A 1 113 ? 9.268 14.789 -1.467 1.00 93.06 113 THR A N 1
ATOM 867 C CA . THR A 1 113 ? 8.039 15.114 -0.719 1.00 93.06 113 THR A CA 1
ATOM 868 C C . THR A 1 113 ? 7.237 16.220 -1.407 1.00 93.06 113 THR A C 1
ATOM 870 O O . THR A 1 113 ? 6.017 16.121 -1.531 1.00 93.06 113 THR A O 1
ATOM 873 N N . GLN A 1 114 ? 7.917 17.263 -1.886 1.00 97.06 114 GLN A N 1
ATOM 874 C CA . GLN A 1 114 ? 7.288 18.370 -2.607 1.00 97.06 114 GLN A CA 1
ATOM 875 C C . GLN A 1 114 ? 6.659 17.913 -3.929 1.00 97.06 114 GLN A C 1
ATOM 877 O O . GLN A 1 114 ? 5.534 18.315 -4.228 1.00 97.06 114 GLN A O 1
ATOM 882 N N . LEU A 1 115 ? 7.345 17.053 -4.690 1.00 98.06 115 LEU A N 1
ATOM 883 C CA . LEU A 1 115 ? 6.828 16.480 -5.935 1.00 98.06 115 LEU A CA 1
ATOM 884 C C . LEU A 1 115 ? 5.571 15.642 -5.665 1.00 98.06 115 LEU A C 1
ATOM 886 O O . LEU A 1 115 ? 4.538 15.870 -6.295 1.00 98.06 115 LEU A O 1
ATOM 890 N N . THR A 1 116 ? 5.631 14.738 -4.680 1.00 94.56 116 THR A N 1
ATOM 891 C CA . THR A 1 116 ? 4.497 13.898 -4.265 1.00 94.56 116 THR A CA 1
ATOM 892 C C . THR A 1 116 ? 3.289 14.741 -3.864 1.00 94.56 116 THR A C 1
ATOM 894 O O . THR A 1 116 ? 2.200 14.539 -4.404 1.00 94.56 116 THR A O 1
ATOM 897 N N . GLN A 1 117 ? 3.473 15.732 -2.987 1.00 91.88 117 GLN A N 1
ATOM 898 C CA . GLN A 1 117 ? 2.380 16.601 -2.545 1.00 91.88 117 GLN A CA 1
ATOM 899 C C . GLN A 1 117 ? 1.775 17.392 -3.709 1.00 91.88 117 GLN A C 1
ATOM 901 O O . GLN A 1 117 ? 0.559 17.571 -3.785 1.00 91.88 117 GLN A O 1
ATOM 906 N N . ARG A 1 118 ? 2.612 17.874 -4.633 1.00 96.69 118 ARG A N 1
ATOM 907 C CA . ARG A 1 118 ? 2.146 18.639 -5.789 1.00 96.69 118 ARG A CA 1
ATOM 908 C C . ARG A 1 118 ? 1.308 17.779 -6.731 1.00 96.69 118 ARG A C 1
ATOM 910 O O . ARG A 1 118 ? 0.237 18.219 -7.134 1.00 96.69 118 ARG A O 1
ATOM 917 N N . LEU A 1 119 ? 1.754 16.566 -7.049 1.00 96.94 119 LEU A N 1
ATOM 918 C CA . LEU A 1 119 ? 1.010 15.648 -7.917 1.00 96.94 119 LEU A CA 1
ATOM 919 C C . LEU A 1 119 ? -0.331 15.230 -7.304 1.00 96.94 119 LEU A C 1
ATOM 921 O O . LEU A 1 119 ? -1.335 15.182 -8.014 1.00 96.94 119 LEU A O 1
ATOM 925 N N . GLN A 1 120 ? -0.371 15.025 -5.985 1.00 91.25 120 GLN A N 1
ATOM 926 C CA . GLN A 1 120 ? -1.616 14.785 -5.250 1.00 91.25 120 GLN A CA 1
ATOM 927 C C . GLN A 1 120 ? -2.563 15.990 -5.325 1.00 91.25 120 GLN A C 1
ATOM 929 O O . GLN A 1 120 ? -3.741 15.826 -5.632 1.00 91.25 120 GLN A O 1
ATOM 934 N N . ASN A 1 121 ? -2.053 17.209 -5.120 1.00 92.88 121 ASN A N 1
ATOM 935 C CA . ASN A 1 121 ? -2.854 18.435 -5.212 1.00 92.88 121 ASN A CA 1
ATOM 936 C C . ASN A 1 121 ? -3.382 18.697 -6.631 1.00 92.88 121 ASN A C 1
ATOM 938 O O . ASN A 1 121 ? -4.449 19.283 -6.792 1.00 92.88 121 ASN A O 1
ATOM 942 N N . LEU A 1 122 ? -2.641 18.270 -7.656 1.00 92.75 122 LEU A N 1
ATOM 943 C CA . LEU A 1 122 ? -3.060 18.331 -9.058 1.00 92.75 122 LEU A CA 1
ATOM 944 C C . LEU A 1 122 ? -4.065 17.225 -9.431 1.00 92.75 122 LEU A C 1
ATOM 946 O O . LEU A 1 122 ? -4.546 17.210 -10.561 1.00 92.75 122 LEU A O 1
ATOM 950 N N . GLY A 1 123 ? -4.388 16.309 -8.509 1.00 92.25 123 GLY A N 1
ATOM 951 C CA . GLY A 1 123 ? -5.331 15.216 -8.745 1.00 92.25 123 GLY A CA 1
ATOM 952 C C . GLY A 1 123 ? -4.820 14.169 -9.737 1.00 92.25 123 GLY A C 1
ATOM 953 O O . GLY A 1 123 ? -5.624 13.522 -10.407 1.00 92.25 123 GLY A O 1
ATOM 954 N N . VAL A 1 124 ? -3.498 14.014 -9.870 1.00 94.38 124 VAL A N 1
ATOM 955 C CA . VAL A 1 124 ? -2.911 13.006 -10.761 1.00 94.38 124 VAL A CA 1
ATOM 956 C C . VAL A 1 124 ? -3.221 11.606 -10.229 1.00 94.38 124 VAL A C 1
ATOM 958 O O . VAL A 1 124 ? -3.000 11.311 -9.056 1.00 94.38 124 VAL A O 1
ATOM 961 N N . ASP A 1 125 ? -3.719 10.731 -11.104 1.00 91.38 125 ASP A N 1
ATOM 962 C CA . ASP A 1 125 ? -4.052 9.345 -10.769 1.00 91.38 125 ASP A CA 1
ATOM 963 C C . ASP A 1 125 ? -2.784 8.531 -10.460 1.00 91.38 125 ASP A C 1
ATOM 965 O O . ASP A 1 125 ? -2.088 8.047 -11.357 1.00 91.38 125 ASP A O 1
ATOM 969 N N . SER A 1 126 ? -2.509 8.347 -9.168 1.00 92.06 126 SER A N 1
ATOM 970 C CA . SER A 1 126 ? -1.393 7.545 -8.661 1.00 92.06 126 SER A CA 1
ATOM 971 C C . SER A 1 126 ? -1.368 6.109 -9.192 1.00 92.06 126 SER A C 1
ATOM 973 O O . SER A 1 126 ? -0.291 5.521 -9.286 1.00 92.06 126 SER A O 1
ATOM 975 N N . SER A 1 127 ? -2.509 5.535 -9.597 1.00 92.56 127 SER A N 1
ATOM 976 C CA . SER A 1 127 ? -2.572 4.176 -10.156 1.00 92.56 127 SER A CA 1
ATOM 977 C C . SER A 1 127 ? -1.974 4.060 -11.567 1.00 92.56 127 SER A C 1
ATOM 979 O O . SER A 1 127 ? -1.885 2.953 -12.112 1.00 92.56 127 SER A O 1
ATOM 981 N N . LYS A 1 128 ? -1.585 5.196 -12.161 1.00 96.06 128 LYS A N 1
ATOM 982 C CA . LYS A 1 128 ? -0.896 5.326 -13.453 1.00 96.06 128 LYS A CA 1
ATOM 983 C C . LYS A 1 128 ? 0.541 5.840 -13.312 1.00 96.06 128 LYS A C 1
ATOM 985 O O . LYS A 1 128 ? 1.183 6.138 -14.321 1.00 96.06 128 LYS A O 1
ATOM 990 N N . LEU A 1 129 ? 1.035 5.966 -12.080 1.00 98.38 129 LEU A N 1
ATOM 991 C CA . LEU A 1 129 ? 2.403 6.372 -11.773 1.00 98.38 129 LEU A CA 1
ATOM 992 C C . LEU A 1 129 ? 3.230 5.156 -11.359 1.00 98.38 129 LEU A C 1
ATOM 994 O O . LEU A 1 129 ? 2.790 4.351 -10.536 1.00 98.38 129 LEU A O 1
ATOM 998 N N . TYR A 1 130 ? 4.434 5.046 -11.909 1.00 98.69 130 TYR A N 1
ATOM 999 C CA . TYR A 1 130 ? 5.346 3.929 -11.678 1.00 98.69 130 TYR A CA 1
ATOM 1000 C C . TYR A 1 130 ? 6.721 4.444 -11.248 1.00 98.69 130 TYR A C 1
ATOM 1002 O O . TYR A 1 130 ? 7.177 5.486 -11.725 1.00 98.69 130 TYR A O 1
ATOM 1010 N N . LEU A 1 131 ? 7.396 3.696 -10.376 1.00 98.56 131 LEU A N 1
ATOM 1011 C CA . LEU A 1 131 ? 8.736 4.040 -9.899 1.00 98.56 131 LEU A CA 1
ATOM 1012 C C . LEU A 1 131 ? 9.770 3.080 -10.481 1.00 98.56 131 LEU A C 1
ATOM 1014 O O . LEU A 1 131 ? 9.854 1.935 -10.042 1.00 98.56 131 LEU A O 1
ATOM 1018 N N . CYS A 1 132 ? 10.564 3.553 -11.436 1.00 98.62 132 CYS A N 1
ATOM 1019 C CA . CYS A 1 132 ? 11.743 2.854 -11.932 1.00 98.62 132 CYS A CA 1
ATOM 1020 C C . CYS A 1 132 ? 12.976 3.314 -11.158 1.00 98.62 132 CYS A C 1
ATOM 1022 O O . CYS A 1 132 ? 13.208 4.511 -11.012 1.00 98.62 132 CYS A O 1
ATOM 1024 N N . SER A 1 133 ? 13.734 2.372 -10.606 1.00 98.44 133 SER A N 1
ATOM 1025 C CA . SER A 1 133 ? 14.958 2.668 -9.858 1.00 98.44 133 SER A CA 1
ATOM 1026 C C . SER A 1 133 ? 15.792 1.399 -9.678 1.00 98.44 133 SER A C 1
ATOM 1028 O O . SER A 1 133 ? 15.410 0.319 -10.137 1.00 98.44 133 SER A O 1
ATOM 1030 N N . TYR A 1 134 ? 16.933 1.511 -9.003 1.00 97.94 134 TYR A N 1
ATOM 1031 C CA . TYR A 1 134 ? 17.778 0.372 -8.668 1.00 97.94 134 TYR A CA 1
ATOM 1032 C C . TYR A 1 134 ? 17.001 -0.722 -7.907 1.00 97.94 134 TYR A C 1
ATOM 1034 O O . TYR A 1 134 ? 16.038 -0.453 -7.187 1.00 97.94 134 TYR A O 1
ATOM 1042 N N . PRO A 1 135 ? 17.401 -1.998 -8.008 1.00 94.88 135 PRO A N 1
ATOM 1043 C CA . PRO A 1 135 ? 16.636 -3.082 -7.405 1.00 94.88 135 PRO A CA 1
ATOM 1044 C C . PRO A 1 135 ? 16.884 -3.205 -5.891 1.00 94.88 135 PRO A C 1
ATOM 1046 O O . PRO A 1 135 ? 16.259 -4.030 -5.241 1.00 94.88 135 PRO A O 1
ATOM 1049 N N . THR A 1 136 ? 17.767 -2.394 -5.300 1.00 87.19 136 THR A N 1
ATOM 1050 C CA . THR A 1 136 ? 18.307 -2.592 -3.944 1.00 87.19 136 THR A CA 1
ATOM 1051 C C . THR A 1 136 ? 18.005 -1.446 -2.957 1.00 87.19 136 THR A C 1
ATOM 1053 O O . THR A 1 136 ? 18.931 -0.866 -2.377 1.00 87.19 136 THR A O 1
ATOM 1056 N N . PRO A 1 137 ? 16.720 -1.129 -2.691 1.00 86.62 137 PRO A N 1
ATOM 1057 C CA . PRO A 1 137 ? 16.310 0.026 -1.878 1.00 86.62 137 PRO A CA 1
ATOM 1058 C C . PRO A 1 137 ? 16.719 -0.057 -0.398 1.00 86.62 137 PRO A C 1
ATOM 1060 O O . PRO A 1 137 ? 16.652 0.935 0.319 1.00 86.62 137 PRO A O 1
ATOM 1063 N N . LEU A 1 138 ? 17.107 -1.239 0.097 1.00 80.62 138 LEU A N 1
ATOM 1064 C CA . LEU A 1 138 ? 17.457 -1.454 1.508 1.00 80.62 138 LEU A CA 1
ATOM 1065 C C . LEU A 1 138 ? 18.957 -1.591 1.766 1.00 80.62 138 LEU A C 1
ATOM 1067 O O . LEU A 1 138 ? 19.364 -1.570 2.925 1.00 80.62 138 LEU A O 1
ATOM 1071 N N . THR A 1 139 ? 19.756 -1.811 0.722 1.00 85.75 139 THR A N 1
ATOM 1072 C CA . THR A 1 139 ? 21.166 -2.196 0.868 1.00 85.75 139 THR A CA 1
ATOM 1073 C C . THR A 1 139 ? 22.093 -1.196 0.201 1.00 85.75 139 THR A C 1
ATOM 1075 O O . THR A 1 139 ? 22.817 -0.496 0.899 1.00 85.75 139 THR A O 1
ATOM 1078 N N . HIS A 1 140 ? 22.058 -1.109 -1.128 1.00 83.81 140 HIS A N 1
ATOM 1079 C CA . HIS A 1 140 ? 23.037 -0.333 -1.890 1.00 83.81 140 HIS A CA 1
ATOM 1080 C C . HIS A 1 140 ? 22.565 1.089 -2.205 1.00 83.81 140 HIS A C 1
ATOM 1082 O O . HIS A 1 140 ? 23.409 1.953 -2.389 1.00 83.81 140 HIS A O 1
ATOM 1088 N N . HIS A 1 141 ? 21.248 1.338 -2.211 1.00 91.62 141 HIS A N 1
ATOM 1089 C CA . HIS A 1 141 ? 20.684 2.658 -2.525 1.00 91.62 141 HIS A CA 1
ATOM 1090 C C . HIS A 1 141 ? 19.684 3.165 -1.459 1.00 91.62 141 HIS A C 1
ATOM 1092 O O . HIS A 1 141 ? 18.567 3.564 -1.807 1.00 91.62 141 HIS A O 1
ATOM 1098 N N . PRO A 1 142 ? 20.017 3.114 -0.148 1.00 87.44 142 PRO A N 1
ATOM 1099 C CA . PRO A 1 142 ? 19.118 3.570 0.920 1.00 87.44 142 PRO A CA 1
ATOM 1100 C C . PRO A 1 142 ? 18.955 5.100 0.968 1.00 87.44 142 PRO A C 1
ATOM 1102 O O . PRO A 1 142 ? 18.081 5.617 1.660 1.00 87.44 142 PRO A O 1
ATOM 1105 N N . ASP A 1 143 ? 19.826 5.824 0.274 1.00 89.81 143 ASP A N 1
ATOM 1106 C CA . ASP A 1 143 ? 19.893 7.277 0.163 1.00 89.81 143 ASP A CA 1
ATOM 1107 C C . ASP A 1 143 ? 18.967 7.849 -0.924 1.00 89.81 143 ASP A C 1
ATOM 1109 O O . ASP A 1 143 ? 18.766 9.065 -0.985 1.00 89.81 143 ASP A O 1
ATOM 1113 N N . LEU A 1 144 ? 18.358 6.990 -1.746 1.00 96.31 144 LEU A N 1
ATOM 1114 C CA . LEU A 1 144 ? 17.317 7.389 -2.686 1.00 96.31 144 LEU A CA 1
ATOM 1115 C C . LEU A 1 144 ? 15.943 7.506 -1.997 1.00 96.31 144 LEU A C 1
ATOM 1117 O O . LEU A 1 144 ? 15.617 6.722 -1.100 1.00 96.31 144 LEU A O 1
ATOM 1121 N N . PRO A 1 145 ? 15.079 8.443 -2.431 1.00 96.00 145 PRO A N 1
ATOM 1122 C CA . PRO A 1 145 ? 13.810 8.751 -1.768 1.00 96.00 145 PRO A CA 1
ATOM 1123 C C . PRO A 1 145 ? 12.674 7.752 -2.071 1.00 96.00 145 PRO A C 1
ATOM 1125 O O . PRO A 1 145 ? 11.538 8.142 -2.357 1.00 96.00 145 PRO A O 1
ATOM 1128 N N . TYR A 1 146 ? 12.938 6.446 -1.949 1.00 94.19 146 TYR A N 1
ATOM 1129 C CA . TYR A 1 146 ? 11.930 5.388 -2.107 1.00 94.19 146 TYR A CA 1
ATOM 1130 C C . TYR A 1 146 ? 10.720 5.589 -1.190 1.00 94.19 146 TYR A C 1
ATOM 1132 O O . TYR A 1 146 ? 9.586 5.396 -1.617 1.00 94.19 146 TYR A O 1
ATOM 1140 N N . ASN A 1 147 ? 10.934 6.020 0.056 1.00 93.44 147 ASN A N 1
ATOM 1141 C CA . ASN A 1 147 ? 9.850 6.179 1.032 1.00 93.44 147 ASN A CA 1
ATOM 1142 C C . ASN A 1 147 ? 8.910 7.354 0.704 1.00 93.44 147 ASN A C 1
ATOM 1144 O O . ASN A 1 147 ? 7.778 7.372 1.176 1.00 93.44 147 ASN A O 1
ATOM 1148 N N . GLN A 1 148 ? 9.355 8.322 -0.101 1.00 93.00 148 GLN A N 1
ATOM 1149 C CA . GLN A 1 148 ? 8.537 9.451 -0.552 1.00 93.00 148 GLN A CA 1
ATOM 1150 C C . GLN A 1 148 ? 7.875 9.166 -1.906 1.00 93.00 148 GLN A C 1
ATOM 1152 O O . GLN A 1 148 ? 6.703 9.490 -2.097 1.00 93.00 148 GLN A O 1
ATOM 1157 N N . MET A 1 149 ? 8.620 8.559 -2.836 1.00 95.69 149 MET A N 1
ATOM 1158 C CA . MET A 1 149 ? 8.173 8.316 -4.215 1.00 95.69 149 MET A CA 1
ATOM 1159 C C . MET A 1 149 ? 7.368 7.021 -4.365 1.00 95.69 149 MET A C 1
ATOM 1161 O O . MET A 1 149 ? 6.446 6.944 -5.172 1.00 95.69 149 MET A O 1
ATOM 1165 N N . GLY A 1 150 ? 7.688 5.995 -3.580 1.00 93.00 150 GLY A N 1
ATOM 1166 C CA . GLY A 1 150 ? 7.039 4.689 -3.634 1.00 93.00 150 GLY A CA 1
ATOM 1167 C C . GLY A 1 150 ? 5.533 4.737 -3.348 1.00 93.00 150 GLY A C 1
ATOM 1168 O O . GLY A 1 150 ? 4.765 4.274 -4.188 1.00 93.00 150 GLY A O 1
ATOM 1169 N N . PRO A 1 151 ? 5.073 5.343 -2.232 1.00 89.38 151 PRO A N 1
ATOM 1170 C CA . PRO A 1 151 ? 3.642 5.484 -1.938 1.00 89.38 151 PRO A CA 1
ATOM 1171 C C . PRO A 1 151 ? 2.846 6.286 -2.983 1.00 89.38 151 PRO A C 1
ATOM 1173 O O . PRO A 1 151 ? 1.646 6.065 -3.142 1.00 89.38 151 PRO A O 1
ATOM 1176 N N . LEU A 1 152 ? 3.500 7.210 -3.697 1.00 94.31 152 LEU A N 1
ATOM 1177 C CA . LEU A 1 152 ? 2.899 7.957 -4.807 1.00 94.31 152 LEU A CA 1
ATOM 1178 C C . LEU A 1 152 ? 2.660 7.058 -6.033 1.00 94.31 152 LEU A C 1
ATOM 1180 O O . LEU A 1 152 ? 1.660 7.229 -6.733 1.00 94.31 152 LEU A O 1
ATOM 1184 N N . CYS A 1 153 ? 3.572 6.121 -6.299 1.00 96.44 153 CYS A N 1
ATOM 1185 C CA . CYS A 1 153 ? 3.595 5.287 -7.500 1.00 96.44 153 CYS A CA 1
ATOM 1186 C C . CYS A 1 153 ? 2.769 4.005 -7.332 1.00 96.44 153 CYS A C 1
ATOM 1188 O O . CYS A 1 153 ? 3.289 2.889 -7.380 1.00 96.44 153 CYS A O 1
ATOM 1190 N N . GLN A 1 154 ? 1.458 4.165 -7.144 1.00 91.19 154 GLN A N 1
ATOM 1191 C CA . GLN A 1 154 ? 0.532 3.045 -6.932 1.00 91.19 154 GLN A CA 1
ATOM 1192 C C . GLN A 1 154 ? 0.353 2.149 -8.168 1.00 91.19 154 GLN A C 1
ATOM 1194 O O . GLN A 1 154 ? -0.200 1.057 -8.057 1.00 91.19 154 GLN A O 1
ATOM 1199 N N . GLY A 1 155 ? 0.816 2.581 -9.345 1.00 89.12 155 GLY A N 1
ATOM 1200 C CA . GLY A 1 155 ? 0.834 1.757 -10.549 1.00 89.12 155 GLY A CA 1
ATOM 1201 C C . GLY A 1 155 ? 1.770 0.553 -10.426 1.00 89.12 155 GLY A C 1
ATOM 1202 O O . GLY A 1 155 ? 1.447 -0.515 -10.950 1.00 89.12 155 GLY A O 1
ATOM 1203 N N . GLY A 1 156 ? 2.893 0.697 -9.715 1.00 93.62 156 GLY A N 1
ATOM 1204 C CA . GLY A 1 156 ? 3.850 -0.382 -9.466 1.00 93.62 156 GLY A CA 1
ATOM 1205 C C . GLY A 1 156 ? 5.310 0.060 -9.436 1.00 93.62 156 GLY A C 1
ATOM 1206 O O . GLY A 1 156 ? 5.667 1.176 -9.818 1.00 93.62 156 GLY A O 1
ATOM 1207 N N . LEU A 1 157 ? 6.164 -0.863 -9.003 1.00 97.75 157 LEU A N 1
ATOM 1208 C CA . LEU A 1 157 ? 7.614 -0.697 -8.958 1.00 97.75 157 LEU A CA 1
ATOM 1209 C C . LEU A 1 157 ? 8.243 -1.317 -10.205 1.00 97.75 157 LEU A C 1
ATOM 1211 O O . LEU A 1 157 ? 7.873 -2.418 -10.603 1.00 97.75 157 LEU A O 1
ATOM 1215 N N . MET A 1 158 ? 9.221 -0.636 -10.789 1.00 98.69 158 MET A N 1
ATOM 1216 C CA . MET A 1 158 ? 9.966 -1.058 -11.974 1.00 98.69 158 MET A CA 1
ATOM 1217 C C . MET A 1 158 ? 11.467 -1.182 -11.657 1.00 98.69 158 MET A C 1
ATOM 1219 O O . MET A 1 158 ? 12.266 -0.371 -12.117 1.00 98.69 158 MET A O 1
ATOM 1223 N N . PRO A 1 159 ? 11.879 -2.153 -10.825 1.00 98.50 159 PRO A N 1
ATOM 1224 C CA . PRO A 1 159 ? 13.284 -2.321 -10.465 1.00 98.50 159 PRO A CA 1
ATOM 1225 C C . PRO A 1 159 ? 14.143 -2.675 -11.688 1.00 98.50 159 PRO A C 1
ATOM 1227 O O . PRO A 1 159 ? 13.797 -3.569 -12.468 1.00 98.50 159 PRO A O 1
ATOM 1230 N N . MET A 1 160 ? 15.276 -1.988 -11.827 1.00 98.25 160 MET A N 1
ATOM 1231 C CA . MET A 1 160 ? 16.269 -2.224 -12.873 1.00 98.25 160 MET A CA 1
ATOM 1232 C C . MET A 1 160 ? 17.022 -3.527 -12.597 1.00 98.25 160 MET A C 1
ATOM 1234 O O . MET A 1 160 ? 17.873 -3.595 -11.722 1.00 98.25 160 MET A O 1
ATOM 1238 N N . ALA A 1 161 ? 16.703 -4.585 -13.332 1.00 97.94 161 ALA A N 1
ATOM 1239 C CA . ALA A 1 161 ? 17.346 -5.890 -13.248 1.00 97.94 161 ALA A CA 1
ATOM 1240 C C . ALA A 1 161 ? 18.308 -6.046 -14.434 1.00 97.94 161 ALA A C 1
ATOM 1242 O O . ALA A 1 161 ? 17.958 -6.612 -15.474 1.00 97.94 161 ALA A O 1
ATOM 1243 N N . TYR A 1 162 ? 19.502 -5.464 -14.322 1.00 96.88 162 TYR A N 1
ATOM 1244 C CA . TYR A 1 162 ? 20.441 -5.344 -15.441 1.00 96.88 162 TYR A CA 1
ATOM 1245 C C . TYR A 1 162 ? 21.619 -6.308 -15.322 1.00 96.88 162 TYR A C 1
ATOM 1247 O O . TYR A 1 162 ? 22.140 -6.569 -14.239 1.00 96.88 162 TYR A O 1
ATOM 1255 N N . GLY A 1 163 ? 22.083 -6.803 -16.468 1.00 95.56 163 GLY A N 1
ATOM 1256 C CA . GLY A 1 163 ? 23.303 -7.598 -16.562 1.00 95.56 163 GLY A CA 1
ATOM 1257 C C . GLY A 1 163 ? 24.580 -6.813 -16.248 1.00 95.56 163 GLY A C 1
ATOM 1258 O O . GLY A 1 163 ? 25.611 -7.426 -15.979 1.00 95.56 163 GLY A O 1
ATOM 1259 N N . THR A 1 164 ? 24.511 -5.479 -16.221 1.00 95.50 164 THR A N 1
ATOM 1260 C CA . THR A 1 164 ? 25.617 -4.575 -15.865 1.00 95.50 164 THR A CA 1
ATOM 1261 C C . THR A 1 164 ? 26.062 -4.707 -14.414 1.00 95.50 164 THR A C 1
ATOM 1263 O O . THR A 1 164 ? 27.175 -4.309 -14.086 1.00 95.50 164 THR A O 1
ATOM 1266 N N . TYR A 1 165 ? 25.251 -5.321 -13.546 1.00 94.44 165 TYR A N 1
ATOM 1267 C CA . TYR A 1 165 ? 25.686 -5.663 -12.191 1.00 94.44 165 TYR A CA 1
ATOM 1268 C C . TYR A 1 165 ? 26.723 -6.791 -12.163 1.00 94.44 165 TYR A C 1
ATOM 1270 O O . TYR A 1 165 ? 27.355 -6.992 -11.133 1.00 94.44 165 TYR A O 1
ATOM 1278 N N . LEU A 1 166 ? 26.909 -7.519 -13.274 1.00 95.19 166 LEU A N 1
ATOM 1279 C CA . LEU A 1 166 ? 27.862 -8.629 -13.400 1.00 95.19 166 LEU A CA 1
ATOM 1280 C C . LEU A 1 166 ? 27.660 -9.722 -12.333 1.00 95.19 166 LEU A C 1
ATOM 1282 O O . LEU A 1 166 ? 28.603 -10.390 -11.910 1.00 95.19 166 LEU A O 1
ATOM 1286 N N . LEU A 1 167 ? 26.404 -9.912 -11.924 1.00 95.38 167 LEU A N 1
ATOM 1287 C CA . LEU A 1 167 ? 25.960 -10.903 -10.950 1.00 95.38 167 LEU A CA 1
ATOM 1288 C C . LEU A 1 167 ? 25.027 -11.928 -11.613 1.00 95.38 167 LEU A C 1
ATOM 1290 O O . LEU A 1 167 ? 24.394 -11.623 -12.632 1.00 95.38 167 LEU A O 1
ATOM 1294 N N . PRO A 1 168 ? 24.938 -13.151 -11.063 1.00 96.06 168 PRO A N 1
ATOM 1295 C CA . PRO A 1 168 ? 24.035 -14.167 -11.584 1.00 96.06 168 PRO A CA 1
ATOM 1296 C C . PRO A 1 168 ? 22.555 -13.766 -11.384 1.00 96.06 168 PRO A C 1
ATOM 1298 O O . PRO A 1 168 ? 22.234 -12.945 -10.517 1.00 96.06 168 PRO A O 1
ATOM 1301 N N . PRO A 1 169 ? 21.635 -14.293 -12.217 1.00 96.50 169 PRO A N 1
ATOM 1302 C CA . PRO A 1 169 ? 20.245 -13.845 -12.231 1.00 96.50 169 PRO A CA 1
ATOM 1303 C C . PRO A 1 169 ? 19.464 -14.201 -10.966 1.00 96.50 169 PRO A C 1
ATOM 1305 O O . PRO A 1 169 ? 18.502 -13.510 -10.668 1.00 96.50 169 PRO A O 1
ATOM 1308 N N . ASP A 1 170 ? 19.844 -15.229 -10.212 1.00 95.56 170 ASP A N 1
ATOM 1309 C CA . ASP A 1 170 ? 19.261 -15.519 -8.896 1.00 95.56 170 ASP A CA 1
ATOM 1310 C C . ASP A 1 170 ? 19.493 -14.354 -7.920 1.00 95.56 170 ASP A C 1
ATOM 1312 O O . ASP A 1 170 ? 18.555 -13.882 -7.282 1.00 95.56 170 ASP A O 1
ATOM 1316 N N . VAL A 1 171 ? 20.696 -13.778 -7.896 1.00 95.75 171 VAL A N 1
ATOM 1317 C CA . VAL A 1 171 ? 20.984 -12.594 -7.073 1.00 95.75 171 VAL A CA 1
ATOM 1318 C C . VAL A 1 171 ? 20.228 -11.364 -7.586 1.00 95.75 171 VAL A C 1
ATOM 1320 O O . VAL A 1 171 ? 19.569 -10.664 -6.816 1.00 95.75 171 VAL A O 1
ATOM 1323 N N . VAL A 1 172 ? 20.278 -11.081 -8.891 1.00 97.62 172 VAL A N 1
ATOM 1324 C CA . VAL A 1 172 ? 19.666 -9.852 -9.430 1.00 97.62 172 VAL A CA 1
ATOM 1325 C C . VAL A 1 172 ? 18.132 -9.916 -9.426 1.00 97.62 172 VAL A C 1
ATOM 1327 O O . VAL A 1 172 ? 17.471 -8.929 -9.089 1.00 97.62 172 VAL A O 1
ATOM 1330 N N . ILE A 1 173 ? 17.542 -11.054 -9.799 1.00 97.62 173 ILE A N 1
ATOM 1331 C CA . ILE A 1 173 ? 16.089 -11.222 -9.925 1.00 97.62 173 ILE A CA 1
ATOM 1332 C C . ILE A 1 173 ? 15.473 -11.635 -8.587 1.00 97.62 173 ILE A C 1
ATOM 1334 O O . ILE A 1 173 ? 14.569 -10.949 -8.106 1.00 97.62 173 ILE A O 1
ATOM 1338 N N . ASP A 1 174 ? 15.933 -12.714 -7.956 1.00 91.06 174 ASP A N 1
ATOM 1339 C CA . ASP A 1 174 ? 15.260 -13.206 -6.750 1.00 91.06 174 ASP A CA 1
ATOM 1340 C C . ASP A 1 174 ? 15.556 -12.307 -5.556 1.00 91.06 174 ASP A C 1
ATOM 1342 O O . ASP A 1 174 ? 14.625 -11.816 -4.910 1.00 91.06 174 ASP A O 1
ATOM 1346 N N . GLU A 1 175 ? 16.837 -12.070 -5.272 1.00 92.06 175 GLU A N 1
ATOM 1347 C CA . GLU A 1 175 ? 17.239 -11.360 -4.060 1.00 92.06 175 GLU A CA 1
ATOM 1348 C C . GLU A 1 175 ? 17.030 -9.851 -4.192 1.00 92.06 175 GLU A C 1
ATOM 1350 O O . GLU A 1 175 ? 16.362 -9.219 -3.370 1.00 92.06 175 GLU A O 1
ATOM 1355 N N . TRP A 1 176 ? 17.601 -9.233 -5.222 1.00 95.25 176 TRP A N 1
ATOM 1356 C CA . TRP A 1 176 ? 17.556 -7.781 -5.352 1.00 95.25 176 TRP A CA 1
ATOM 1357 C C . TRP A 1 176 ? 16.169 -7.345 -5.821 1.00 95.25 176 TRP A C 1
ATOM 1359 O O . TRP A 1 176 ? 15.452 -6.660 -5.097 1.00 95.25 176 TRP A O 1
ATOM 1369 N N . THR A 1 177 ? 15.729 -7.816 -6.983 1.00 96.38 177 THR A N 1
ATOM 1370 C CA . THR A 1 177 ? 14.479 -7.345 -7.588 1.00 96.38 177 THR A CA 1
ATOM 1371 C C . THR A 1 177 ? 13.230 -7.744 -6.800 1.00 96.38 177 THR A C 1
ATOM 1373 O O . THR A 1 177 ? 12.383 -6.888 -6.555 1.00 96.38 177 THR A O 1
ATOM 1376 N N . TYR A 1 178 ? 13.078 -9.002 -6.379 1.00 94.50 178 TYR A N 1
ATOM 1377 C CA . TYR A 1 178 ? 11.858 -9.430 -5.685 1.00 94.50 178 TYR A CA 1
ATOM 1378 C C . TYR A 1 178 ? 11.961 -9.366 -4.161 1.00 94.50 178 TYR A C 1
ATOM 1380 O O . TYR A 1 178 ? 11.080 -8.793 -3.517 1.00 94.50 178 TYR A O 1
ATOM 1388 N N . GLN A 1 179 ? 12.996 -9.944 -3.552 1.00 90.44 179 GLN A N 1
ATOM 1389 C CA . GLN A 1 179 ? 13.088 -10.029 -2.094 1.00 90.44 179 GLN A CA 1
ATOM 1390 C C . GLN A 1 179 ? 13.293 -8.652 -1.450 1.00 90.44 179 GLN A C 1
ATOM 1392 O O . GLN A 1 179 ? 12.548 -8.325 -0.522 1.00 90.44 179 GLN A O 1
ATOM 1397 N N . GLN A 1 180 ? 14.227 -7.814 -1.923 1.00 92.56 180 GLN A N 1
ATOM 1398 C CA . GLN A 1 180 ? 14.418 -6.485 -1.318 1.00 92.56 180 GLN A CA 1
ATOM 1399 C C . GLN A 1 180 ? 13.198 -5.582 -1.500 1.00 92.56 180 GLN A C 1
ATOM 1401 O O . GLN A 1 180 ? 12.811 -4.911 -0.543 1.00 92.56 180 GLN A O 1
ATOM 1406 N N . GLN A 1 181 ? 12.549 -5.603 -2.668 1.00 89.62 181 GLN A N 1
ATOM 1407 C CA . GLN A 1 181 ? 11.329 -4.823 -2.897 1.00 89.62 181 GLN A CA 1
ATOM 1408 C C . GLN A 1 181 ? 10.182 -5.290 -1.992 1.00 89.62 181 GLN A C 1
ATOM 1410 O O . GLN A 1 181 ? 9.533 -4.463 -1.354 1.00 89.62 181 GLN A O 1
ATOM 1415 N N . ARG A 1 182 ? 9.965 -6.607 -1.844 1.00 88.50 182 ARG A N 1
ATOM 1416 C CA . ARG A 1 182 ? 8.953 -7.152 -0.916 1.00 88.50 182 ARG A CA 1
ATOM 1417 C C . ARG A 1 182 ? 9.235 -6.757 0.534 1.00 88.50 182 ARG A C 1
ATOM 1419 O O . ARG A 1 182 ? 8.318 -6.336 1.234 1.00 88.50 182 ARG A O 1
ATOM 1426 N N . LEU A 1 183 ? 10.489 -6.848 0.979 1.00 82.44 183 LEU A N 1
ATOM 1427 C CA . LEU A 1 183 ? 10.885 -6.453 2.334 1.00 82.44 183 LEU A CA 1
ATOM 1428 C C . LEU A 1 183 ? 10.726 -4.948 2.568 1.00 82.44 183 LEU A C 1
ATOM 1430 O O . LEU A 1 183 ? 10.267 -4.533 3.632 1.00 82.44 183 LEU A O 1
ATOM 1434 N N . TRP A 1 184 ? 11.103 -4.123 1.592 1.00 90.38 184 TRP A N 1
ATOM 1435 C CA . TRP A 1 184 ? 10.924 -2.678 1.671 1.00 90.38 184 TRP A CA 1
ATOM 1436 C C . TRP A 1 184 ? 9.434 -2.325 1.745 1.00 90.38 184 TRP A C 1
ATOM 1438 O O . TRP A 1 184 ? 9.024 -1.649 2.687 1.00 90.38 184 TRP A O 1
ATOM 1448 N N . MET A 1 185 ? 8.611 -2.868 0.843 1.00 87.69 185 MET A N 1
ATOM 1449 C CA . MET A 1 185 ? 7.160 -2.664 0.850 1.00 87.69 185 MET A CA 1
ATOM 1450 C C . MET A 1 185 ? 6.523 -3.102 2.168 1.00 87.69 185 MET A C 1
ATOM 1452 O O . MET A 1 185 ? 5.724 -2.357 2.729 1.00 87.69 185 MET A O 1
ATOM 1456 N N . GLN A 1 186 ? 6.929 -4.252 2.717 1.00 77.19 186 GLN A N 1
ATOM 1457 C CA . GLN A 1 186 ? 6.455 -4.727 4.018 1.00 77.19 186 GLN A CA 1
ATOM 1458 C C . GLN A 1 186 ? 6.739 -3.710 5.134 1.00 77.19 186 GLN A C 1
ATOM 1460 O O . GLN A 1 186 ? 5.862 -3.449 5.955 1.00 77.19 186 GLN A O 1
ATOM 1465 N N . LYS A 1 187 ? 7.935 -3.103 5.153 1.00 79.88 187 LYS A N 1
ATOM 1466 C CA . LYS A 1 187 ? 8.287 -2.054 6.127 1.00 79.88 187 LYS A CA 1
ATOM 1467 C C . LYS A 1 187 ? 7.462 -0.776 5.950 1.00 79.88 187 LYS A C 1
ATOM 1469 O O . LYS A 1 187 ? 7.258 -0.067 6.928 1.00 79.88 187 LYS A O 1
ATOM 1474 N N . GLN A 1 188 ? 7.001 -0.489 4.732 1.00 79.06 188 GLN A N 1
ATOM 1475 C CA . GLN A 1 188 ? 6.177 0.683 4.413 1.00 79.06 188 GLN A CA 1
ATOM 1476 C C . GLN A 1 188 ? 4.661 0.418 4.496 1.00 79.06 188 GLN A C 1
ATOM 1478 O O . GLN A 1 188 ? 3.875 1.339 4.300 1.00 79.06 188 GLN A O 1
ATOM 1483 N N . GLY A 1 189 ? 4.226 -0.822 4.754 1.00 75.75 189 GLY A N 1
ATOM 1484 C CA . GLY A 1 189 ? 2.806 -1.190 4.695 1.00 75.75 189 GLY A CA 1
ATOM 1485 C C . GLY A 1 189 ? 2.219 -1.166 3.275 1.00 75.75 189 GLY A C 1
ATOM 1486 O O . GLY A 1 189 ? 1.017 -0.976 3.111 1.00 75.75 189 GLY A O 1
ATOM 1487 N N . LEU A 1 190 ? 3.057 -1.347 2.250 1.00 77.31 190 LEU A N 1
ATOM 1488 C CA . LEU A 1 190 ? 2.678 -1.358 0.835 1.00 77.31 190 LEU A CA 1
ATOM 1489 C C . LEU A 1 190 ? 2.567 -2.794 0.297 1.00 77.31 190 LEU A C 1
ATOM 1491 O O . LEU A 1 190 ? 3.145 -3.727 0.852 1.00 77.31 190 LEU A O 1
ATOM 1495 N N . ALA A 1 191 ? 1.857 -2.967 -0.820 1.00 80.62 191 ALA A N 1
ATOM 1496 C CA . ALA A 1 191 ? 1.780 -4.247 -1.541 1.00 80.62 191 ALA A CA 1
ATOM 1497 C C . ALA A 1 191 ? 1.716 -4.044 -3.068 1.00 80.62 191 ALA A C 1
ATOM 1499 O O . ALA A 1 191 ? 0.800 -4.513 -3.735 1.00 80.62 191 ALA A O 1
ATOM 1500 N N . LEU A 1 192 ? 2.608 -3.210 -3.601 1.00 85.12 192 LEU A N 1
ATOM 1501 C CA . LEU A 1 192 ? 2.590 -2.802 -5.007 1.00 85.12 192 LEU A CA 1
ATOM 1502 C C . LEU A 1 192 ? 3.041 -3.949 -5.929 1.00 85.12 192 LEU A C 1
ATOM 1504 O O . LEU A 1 192 ? 3.877 -4.768 -5.531 1.00 85.12 192 LEU A O 1
ATOM 1508 N N . PRO A 1 193 ? 2.544 -4.005 -7.176 1.00 89.56 193 PRO A N 1
ATOM 1509 C CA . PRO A 1 193 ? 3.061 -4.945 -8.160 1.00 89.56 193 PRO A CA 1
ATOM 1510 C C . PRO A 1 193 ? 4.512 -4.602 -8.531 1.00 89.56 193 PRO A C 1
ATOM 1512 O O . PRO A 1 193 ? 4.898 -3.431 -8.582 1.00 89.56 193 PRO A O 1
ATOM 1515 N N . ILE A 1 194 ? 5.314 -5.636 -8.797 1.00 95.75 194 ILE A N 1
ATOM 1516 C CA . ILE A 1 194 ? 6.719 -5.520 -9.206 1.00 95.75 194 ILE A CA 1
ATOM 1517 C C . ILE A 1 194 ? 6.823 -5.907 -10.683 1.00 95.75 194 ILE A C 1
ATOM 1519 O O . ILE A 1 194 ? 6.451 -7.017 -11.064 1.00 95.75 194 ILE A O 1
ATOM 1523 N N . TYR A 1 195 ? 7.368 -5.002 -11.488 1.00 97.81 195 TYR A N 1
ATOM 1524 C CA . TYR A 1 195 ? 7.516 -5.103 -12.935 1.00 97.81 195 TYR A CA 1
ATOM 1525 C C . TYR A 1 195 ? 8.993 -4.966 -13.333 1.00 97.81 195 TYR A C 1
ATOM 1527 O O . TYR A 1 195 ? 9.438 -3.867 -13.670 1.00 97.81 195 TYR A O 1
ATOM 1535 N N . PRO A 1 196 ? 9.783 -6.049 -13.289 1.00 98.31 196 PRO A N 1
ATOM 1536 C CA . PRO A 1 196 ? 11.217 -5.972 -13.552 1.00 98.31 196 PRO A CA 1
ATOM 1537 C C . PRO A 1 196 ? 11.543 -5.349 -14.916 1.00 98.31 196 PRO A C 1
ATOM 1539 O O . PRO A 1 196 ? 10.893 -5.648 -15.928 1.00 98.31 196 PRO A O 1
ATOM 1542 N N . VAL A 1 197 ? 12.574 -4.504 -14.943 1.00 98.62 197 VAL A N 1
ATOM 1543 C CA . VAL A 1 197 ? 13.154 -3.940 -16.167 1.00 98.62 197 VAL A CA 1
ATOM 1544 C C . VAL A 1 197 ? 14.434 -4.707 -16.481 1.00 98.62 197 VAL A C 1
ATOM 1546 O O . VAL A 1 197 ? 15.439 -4.541 -15.801 1.00 98.62 197 VAL A O 1
ATOM 1549 N N . LEU A 1 198 ? 14.404 -5.581 -17.484 1.00 98.38 198 LEU A N 1
ATOM 1550 C CA . LEU A 1 198 ? 15.524 -6.454 -17.833 1.00 98.38 198 LEU A CA 1
ATOM 1551 C C . LEU A 1 198 ? 16.501 -5.753 -18.787 1.00 98.38 198 LEU A C 1
ATOM 1553 O O . LEU A 1 198 ? 16.117 -5.346 -19.886 1.00 98.38 198 LEU A O 1
ATOM 1557 N N . GLY A 1 199 ? 17.772 -5.670 -18.398 1.00 96.50 199 GLY A N 1
ATOM 1558 C CA . GLY A 1 199 ? 18.862 -5.146 -19.230 1.00 96.50 199 GLY A CA 1
ATOM 1559 C C . GLY A 1 199 ? 19.772 -6.274 -19.709 1.00 96.50 199 GLY A C 1
ATOM 1560 O O . GLY A 1 199 ? 20.636 -6.725 -18.962 1.00 96.50 199 GLY A O 1
ATOM 1561 N N . PHE A 1 200 ? 19.588 -6.752 -20.944 1.00 95.38 200 PHE A N 1
ATOM 1562 C CA . PHE A 1 200 ? 20.328 -7.902 -21.501 1.00 95.38 200 PHE A CA 1
ATOM 1563 C C . PHE A 1 200 ? 21.707 -7.531 -22.077 1.00 95.38 200 PHE A C 1
ATOM 1565 O O . PHE A 1 200 ? 22.048 -7.866 -23.219 1.00 95.38 200 PHE A O 1
ATOM 1572 N N . TYR A 1 201 ? 22.495 -6.820 -21.279 1.00 94.56 201 TYR A N 1
ATOM 1573 C CA . TYR A 1 201 ? 23.842 -6.366 -21.603 1.00 94.56 201 TYR A CA 1
ATOM 1574 C C . TYR A 1 201 ? 24.677 -6.233 -20.322 1.00 94.56 201 TYR A C 1
ATOM 1576 O O . TYR A 1 201 ? 24.136 -6.074 -19.230 1.00 94.56 201 TYR A O 1
ATOM 1584 N N . LYS A 1 202 ? 25.997 -6.352 -20.462 1.00 93.38 202 LYS A N 1
ATOM 1585 C CA . LYS A 1 202 ? 26.998 -6.307 -19.383 1.00 93.38 202 LYS A CA 1
ATOM 1586 C C . LYS A 1 202 ? 27.830 -5.026 -19.421 1.00 93.38 202 LYS A C 1
ATOM 1588 O O . LYS A 1 202 ? 28.230 -4.547 -18.368 1.00 93.38 202 LYS A O 1
ATOM 1593 N N . GLY A 1 203 ? 28.058 -4.468 -20.611 1.00 86.19 203 GLY A N 1
ATOM 1594 C CA . GLY A 1 203 ? 28.686 -3.158 -20.802 1.00 86.19 203 GLY A CA 1
ATOM 1595 C C . GLY A 1 203 ? 27.651 -2.102 -21.176 1.00 86.19 203 GLY A C 1
ATOM 1596 O O . GLY A 1 203 ? 26.732 -2.408 -21.933 1.00 86.19 203 GLY A O 1
ATOM 1597 N N . ASP A 1 204 ? 27.789 -0.879 -20.661 1.00 84.06 204 ASP A N 1
ATOM 1598 C CA . ASP A 1 204 ? 26.875 0.235 -20.944 1.00 84.06 204 ASP A CA 1
ATOM 1599 C C . ASP A 1 204 ? 27.613 1.443 -21.566 1.00 84.06 204 ASP A C 1
ATOM 1601 O O . ASP A 1 204 ? 28.370 2.119 -20.863 1.00 84.06 204 ASP A O 1
ATOM 1605 N N . PRO A 1 205 ? 27.431 1.727 -22.873 1.00 83.25 205 PRO A N 1
ATOM 1606 C CA . PRO A 1 205 ? 26.774 0.872 -23.861 1.00 83.25 205 PRO A CA 1
ATOM 1607 C C . PRO A 1 205 ? 27.651 -0.346 -24.215 1.00 83.25 205 PRO A C 1
ATOM 1609 O O . PRO A 1 205 ? 28.877 -0.280 -24.097 1.00 83.25 205 PRO A O 1
ATOM 1612 N N . PRO A 1 206 ? 27.068 -1.450 -24.710 1.00 86.62 206 PRO A N 1
ATOM 1613 C CA . PRO A 1 206 ? 27.845 -2.628 -25.070 1.00 86.62 206 PRO A CA 1
ATOM 1614 C C . PRO A 1 206 ? 28.661 -2.365 -26.342 1.00 86.62 206 PRO A C 1
ATOM 1616 O O . PRO A 1 206 ? 28.122 -1.940 -27.367 1.00 86.62 206 PRO A O 1
ATOM 1619 N N . SER A 1 207 ? 29.968 -2.623 -26.280 1.00 90.31 207 SER A N 1
ATOM 1620 C CA . SER A 1 207 ? 30.931 -2.257 -27.327 1.00 90.31 207 SER A CA 1
ATOM 1621 C C . SER A 1 207 ? 31.716 -3.453 -27.872 1.00 90.31 207 SER A C 1
ATOM 1623 O O . SER A 1 207 ? 31.980 -3.518 -29.074 1.00 90.31 207 SER A O 1
ATOM 1625 N N . ALA A 1 208 ? 32.020 -4.431 -27.019 1.00 91.88 208 ALA A N 1
ATOM 1626 C CA . ALA A 1 208 ? 32.702 -5.672 -27.362 1.00 91.88 208 ALA A CA 1
ATOM 1627 C C . ALA A 1 208 ? 31.734 -6.872 -27.303 1.00 91.88 208 ALA A C 1
ATOM 1629 O O . ALA A 1 208 ? 30.711 -6.791 -26.623 1.00 91.88 208 ALA A O 1
ATOM 1630 N N . PRO A 1 209 ? 31.995 -7.994 -28.006 1.00 88.88 209 PRO A N 1
ATOM 1631 C CA . PRO A 1 209 ? 31.111 -9.166 -28.009 1.00 88.88 209 PRO A CA 1
ATOM 1632 C C . PRO A 1 209 ? 30.725 -9.687 -26.615 1.00 88.88 209 PRO A C 1
ATOM 1634 O O . PRO A 1 209 ? 29.584 -10.098 -26.416 1.00 88.88 209 PRO A O 1
ATOM 1637 N N . GLU A 1 210 ? 31.649 -9.638 -25.659 1.00 89.88 210 GLU A N 1
ATOM 1638 C CA . GLU A 1 210 ? 31.473 -10.022 -24.256 1.00 89.88 210 GLU A CA 1
ATOM 1639 C C . GLU A 1 210 ? 30.539 -9.094 -23.468 1.00 89.88 210 GLU A C 1
ATOM 1641 O O . GLU A 1 210 ? 29.938 -9.540 -22.488 1.00 89.88 210 GLU A O 1
ATOM 1646 N N . ASP A 1 211 ? 30.352 -7.850 -23.922 1.00 92.31 211 ASP A N 1
ATOM 1647 C CA . ASP A 1 211 ? 29.416 -6.897 -23.320 1.00 92.31 211 ASP A CA 1
ATOM 1648 C C . ASP A 1 211 ? 27.959 -7.263 -23.628 1.00 92.31 211 ASP A C 1
ATOM 1650 O O . ASP A 1 211 ? 27.035 -6.769 -22.979 1.00 92.31 211 ASP A O 1
ATOM 1654 N N . TRP A 1 212 ? 27.723 -8.125 -24.619 1.00 94.31 212 TRP A N 1
ATOM 1655 C CA . TRP A 1 212 ? 26.388 -8.563 -25.004 1.00 94.31 212 TRP A CA 1
ATOM 1656 C C . TRP A 1 212 ? 26.018 -9.867 -24.311 1.00 94.31 212 TRP A C 1
ATOM 1658 O O . TRP A 1 212 ? 26.820 -10.795 -24.208 1.00 94.31 212 TRP A O 1
ATOM 1668 N N . PHE A 1 213 ? 24.747 -10.001 -23.941 1.00 95.44 213 PHE A N 1
ATOM 1669 C CA . PHE A 1 213 ? 24.225 -11.314 -23.592 1.00 95.44 213 PHE A CA 1
ATOM 1670 C C . PHE A 1 213 ? 24.220 -12.243 -24.816 1.00 95.44 213 PHE A C 1
ATOM 1672 O O . PHE A 1 213 ? 23.995 -11.864 -25.973 1.00 95.44 213 PHE A O 1
ATOM 1679 N N . THR A 1 214 ? 24.436 -13.519 -24.555 1.00 95.94 214 THR A N 1
ATOM 1680 C CA . THR A 1 214 ? 24.118 -14.601 -25.480 1.00 95.94 214 THR A CA 1
ATOM 1681 C C . THR A 1 214 ? 22.627 -14.934 -25.395 1.00 95.94 214 THR A C 1
ATOM 1683 O O . THR A 1 214 ? 21.954 -14.655 -24.401 1.00 95.94 214 THR A O 1
ATOM 1686 N N . LYS A 1 215 ? 22.086 -15.603 -26.419 1.00 96.62 215 LYS A N 1
ATOM 1687 C CA . LYS A 1 215 ? 20.710 -16.129 -26.378 1.00 96.62 215 LYS A CA 1
ATOM 1688 C C . LYS A 1 215 ? 20.471 -17.047 -25.169 1.00 96.62 215 LYS A C 1
ATOM 1690 O O . LYS A 1 215 ? 19.378 -17.046 -24.608 1.00 96.62 215 LYS A O 1
ATOM 1695 N N . ALA A 1 216 ? 21.485 -17.823 -24.778 1.00 97.62 216 ALA A N 1
ATOM 1696 C CA . ALA A 1 216 ? 21.416 -18.719 -23.627 1.00 97.62 216 ALA A CA 1
ATOM 1697 C C . ALA A 1 216 ? 21.298 -17.944 -22.306 1.00 97.62 216 ALA A C 1
ATOM 1699 O O . ALA A 1 216 ? 20.483 -18.310 -21.466 1.00 97.62 216 ALA A O 1
ATOM 1700 N N . GLU A 1 217 ? 22.038 -16.845 -22.147 1.00 97.56 217 GLU A N 1
ATOM 1701 C CA . GLU A 1 217 ? 21.936 -15.979 -20.965 1.00 97.56 217 GLU A CA 1
ATOM 1702 C C . GLU A 1 217 ? 20.579 -15.277 -20.886 1.00 97.56 217 GLU A C 1
ATOM 1704 O O . GLU A 1 217 ? 19.979 -15.239 -19.816 1.00 97.56 217 GLU A O 1
ATOM 1709 N N . VAL A 1 218 ? 20.035 -14.807 -22.017 1.00 98.25 218 VAL A N 1
ATOM 1710 C CA . VAL A 1 218 ? 18.662 -14.272 -22.057 1.00 98.25 218 VAL A CA 1
ATOM 1711 C C . VAL A 1 218 ? 17.655 -15.329 -21.600 1.00 98.25 218 VAL A C 1
ATOM 1713 O O . VAL A 1 218 ? 16.801 -15.044 -20.763 1.00 98.25 218 VAL A O 1
ATOM 1716 N N . GLN A 1 219 ? 17.761 -16.565 -22.102 1.00 98.31 219 GLN A N 1
ATOM 1717 C CA . GLN A 1 219 ? 16.877 -17.652 -21.675 1.00 98.31 219 GLN A CA 1
ATOM 1718 C C . GLN A 1 219 ? 17.047 -17.978 -20.185 1.00 98.31 219 GLN A C 1
ATOM 1720 O O . GLN A 1 219 ? 16.053 -18.234 -19.514 1.00 98.31 219 GLN A O 1
ATOM 1725 N N . LEU A 1 220 ? 18.274 -17.948 -19.659 1.00 98.19 220 LEU A N 1
ATOM 1726 C CA . LEU A 1 220 ? 18.553 -18.178 -18.242 1.00 98.19 220 LEU A CA 1
ATOM 1727 C C . LEU A 1 220 ? 17.869 -17.125 -17.358 1.00 98.19 220 LEU A C 1
ATOM 1729 O O . LEU A 1 220 ? 17.186 -17.483 -16.404 1.00 98.19 220 LEU A O 1
ATOM 1733 N N . TRP A 1 221 ? 17.991 -15.844 -17.706 1.00 98.50 221 TRP A N 1
ATOM 1734 C CA . TRP A 1 221 ? 17.341 -14.751 -16.976 1.00 98.50 221 TRP A CA 1
ATOM 1735 C C . TRP A 1 221 ? 15.813 -14.842 -17.037 1.00 98.50 221 TRP A C 1
ATOM 1737 O O . TRP A 1 221 ? 15.136 -14.659 -16.029 1.00 98.50 221 TRP A O 1
ATOM 1747 N N . LEU A 1 222 ? 15.253 -15.186 -18.199 1.00 98.50 222 LEU A N 1
ATOM 1748 C CA . LEU A 1 222 ? 13.813 -15.405 -18.342 1.00 98.50 222 LEU A CA 1
ATOM 1749 C C . LEU A 1 222 ? 13.332 -16.632 -17.550 1.00 98.50 222 LEU A C 1
ATOM 1751 O O . LEU A 1 222 ? 12.270 -16.579 -16.936 1.00 98.50 222 LEU A O 1
ATOM 1755 N N . ASN A 1 223 ? 14.108 -17.717 -17.508 1.00 97.81 223 ASN A N 1
ATOM 1756 C CA . ASN A 1 223 ? 13.792 -18.883 -16.679 1.00 97.81 223 ASN A CA 1
ATOM 1757 C C . ASN A 1 223 ? 13.791 -18.532 -15.190 1.00 97.81 223 ASN A C 1
ATOM 1759 O O . ASN A 1 223 ? 12.945 -19.033 -14.460 1.00 97.81 223 ASN A O 1
ATOM 1763 N N . GLN A 1 224 ? 14.706 -17.664 -14.759 1.00 98.12 224 GLN A N 1
ATOM 1764 C CA . GLN A 1 224 ? 14.775 -17.193 -13.379 1.00 98.12 224 GLN A CA 1
ATOM 1765 C C . GLN A 1 224 ? 13.614 -16.249 -13.025 1.00 98.12 224 GLN A C 1
ATOM 1767 O O . GLN A 1 224 ? 13.110 -16.264 -11.907 1.00 98.12 224 GLN A O 1
ATOM 1772 N N . LEU A 1 225 ? 13.133 -15.461 -13.988 1.00 98.12 225 LEU A N 1
ATOM 1773 C CA . LEU A 1 225 ? 11.961 -14.604 -13.808 1.00 98.12 225 LEU A CA 1
ATOM 1774 C C . LEU A 1 225 ? 10.644 -15.399 -13.724 1.00 98.12 225 LEU A C 1
ATOM 1776 O O . LEU A 1 225 ? 9.737 -15.014 -12.987 1.00 98.12 225 LEU A O 1
ATOM 1780 N N . ALA A 1 226 ? 10.518 -16.496 -14.477 1.00 94.38 226 ALA A N 1
ATOM 1781 C CA . ALA A 1 226 ? 9.259 -17.226 -14.646 1.00 94.38 226 ALA A CA 1
ATOM 1782 C C . ALA A 1 226 ? 8.579 -17.691 -13.332 1.00 94.38 226 ALA A C 1
ATOM 1784 O O . ALA A 1 226 ? 7.360 -17.528 -13.229 1.00 94.38 226 ALA A O 1
ATOM 1785 N N . PRO A 1 227 ? 9.297 -18.201 -12.306 1.00 89.50 227 PRO A N 1
ATOM 1786 C CA . PRO A 1 227 ? 8.709 -18.575 -11.018 1.00 89.50 227 PRO A CA 1
ATOM 1787 C C . PRO A 1 227 ? 7.976 -17.444 -10.292 1.00 89.50 227 PRO A C 1
ATOM 1789 O O . PRO A 1 227 ? 7.060 -17.718 -9.521 1.00 89.50 227 PRO A O 1
ATOM 1792 N N . HIS A 1 228 ? 8.339 -16.182 -10.545 1.00 90.00 228 HIS A N 1
ATOM 1793 C CA . HIS A 1 228 ? 7.670 -15.029 -9.935 1.00 90.00 228 HIS A CA 1
ATOM 1794 C C . HIS A 1 228 ? 6.369 -14.636 -10.640 1.00 90.00 228 HIS A C 1
ATOM 1796 O O . HIS A 1 228 ? 5.691 -13.727 -10.169 1.00 90.00 228 HIS A O 1
ATOM 1802 N N . GLN A 1 229 ? 6.027 -15.307 -11.747 1.00 89.25 229 GLN A N 1
ATOM 1803 C CA . GLN A 1 229 ? 4.788 -15.125 -12.511 1.00 89.25 229 GLN A CA 1
ATOM 1804 C C . GLN A 1 229 ? 4.424 -13.644 -12.743 1.00 89.25 229 GLN A C 1
ATOM 1806 O O . GLN A 1 229 ? 3.308 -13.227 -12.425 1.00 89.25 229 GLN A O 1
ATOM 1811 N N . PRO A 1 230 ? 5.339 -12.811 -13.277 1.00 93.12 230 PRO A N 1
ATOM 1812 C CA . PRO A 1 230 ? 5.034 -11.404 -13.490 1.00 93.12 230 PRO A CA 1
ATOM 1813 C C . PRO A 1 230 ? 3.877 -11.253 -14.481 1.00 93.12 230 PRO A C 1
ATOM 1815 O O . PRO A 1 230 ? 3.886 -11.851 -15.560 1.00 93.12 230 PRO A O 1
ATOM 1818 N N . THR A 1 231 ? 2.906 -10.403 -14.150 1.00 92.81 231 THR A N 1
ATOM 1819 C CA . THR A 1 231 ? 1.861 -9.990 -15.100 1.00 92.81 231 THR A CA 1
ATOM 1820 C C . THR A 1 231 ? 2.437 -9.065 -16.171 1.00 92.81 231 THR A C 1
ATOM 1822 O O . THR A 1 231 ? 1.939 -9.025 -17.296 1.00 92.81 231 THR A O 1
ATOM 1825 N N . PHE A 1 232 ? 3.525 -8.357 -15.846 1.00 97.56 232 PHE A N 1
ATOM 1826 C CA . PHE A 1 232 ? 4.265 -7.504 -16.763 1.00 97.56 232 PHE A CA 1
ATOM 1827 C C . PHE A 1 232 ? 5.765 -7.477 -16.445 1.00 97.56 232 PHE A C 1
ATOM 1829 O O . PHE A 1 232 ? 6.169 -7.442 -15.285 1.00 97.56 232 PHE A O 1
ATOM 1836 N N . PHE A 1 233 ? 6.593 -7.446 -17.487 1.00 98.56 233 PHE A N 1
ATOM 1837 C CA . PHE A 1 233 ? 8.012 -7.087 -17.408 1.00 98.56 233 PHE A CA 1
ATOM 1838 C C . PHE A 1 233 ? 8.388 -6.251 -18.632 1.00 98.56 233 PHE A C 1
ATOM 1840 O O . PHE A 1 233 ? 7.674 -6.243 -19.639 1.00 98.56 233 PHE A O 1
ATOM 1847 N N . SER A 1 234 ? 9.515 -5.552 -18.575 1.00 98.62 234 SER A N 1
ATOM 1848 C CA . SER A 1 234 ? 10.003 -4.766 -19.711 1.00 98.62 234 SER A CA 1
ATOM 1849 C C . SER A 1 234 ? 11.475 -5.022 -19.992 1.00 98.62 234 SER A C 1
ATOM 1851 O O . SER A 1 234 ? 12.172 -5.584 -19.153 1.00 98.62 234 SER A O 1
ATOM 1853 N N . VAL A 1 235 ? 11.941 -4.649 -21.185 1.00 97.88 235 VAL A N 1
ATOM 1854 C CA . VAL A 1 235 ? 13.353 -4.760 -21.574 1.00 97.88 235 VAL A CA 1
ATOM 1855 C C . VAL A 1 235 ? 13.923 -3.391 -21.939 1.00 97.88 235 VAL A C 1
ATOM 1857 O O . VAL A 1 235 ? 13.298 -2.621 -22.678 1.00 97.88 235 VAL A O 1
ATOM 1860 N N . PHE A 1 236 ? 15.107 -3.091 -21.416 1.00 94.81 236 PHE A N 1
ATOM 1861 C CA . PHE A 1 236 ? 15.817 -1.828 -21.601 1.00 94.81 236 PHE A CA 1
ATOM 1862 C C . PHE A 1 236 ? 17.098 -2.084 -22.409 1.00 94.81 236 PHE A C 1
ATOM 1864 O O . PHE A 1 236 ? 17.867 -2.970 -22.052 1.00 94.81 236 PHE A O 1
ATOM 1871 N N . THR A 1 237 ? 17.370 -1.417 -23.535 1.00 91.75 237 THR A N 1
ATOM 1872 C CA . THR A 1 237 ? 16.491 -0.615 -24.420 1.00 91.75 237 THR A CA 1
ATOM 1873 C C . THR A 1 237 ? 16.480 -1.198 -25.831 1.00 91.75 237 THR A C 1
ATOM 1875 O O . THR A 1 237 ? 17.302 -2.054 -26.159 1.00 91.75 237 THR A O 1
ATOM 1878 N N . ALA A 1 238 ? 15.607 -0.691 -26.708 1.00 93.56 238 ALA A N 1
ATOM 1879 C CA . ALA A 1 238 ? 15.557 -1.059 -28.126 1.00 93.56 238 ALA A CA 1
ATOM 1880 C C . ALA A 1 238 ? 16.921 -1.003 -28.843 1.00 93.56 238 ALA A C 1
ATOM 1882 O O . ALA A 1 238 ? 17.158 -1.802 -29.747 1.00 93.56 238 ALA A O 1
ATOM 1883 N N . ALA A 1 239 ? 17.843 -0.133 -28.414 1.00 90.69 239 ALA A N 1
ATOM 1884 C CA . ALA A 1 239 ? 19.178 -0.028 -29.006 1.00 90.69 239 ALA A CA 1
ATOM 1885 C C . ALA A 1 239 ? 20.083 -1.246 -28.749 1.00 90.69 239 ALA A C 1
ATOM 1887 O O . ALA A 1 239 ? 21.038 -1.460 -29.493 1.00 90.69 239 ALA A O 1
ATOM 1888 N N . VAL A 1 240 ? 19.795 -2.043 -27.716 1.00 88.94 240 VAL A N 1
ATOM 1889 C CA . VAL A 1 240 ? 20.645 -3.159 -27.264 1.00 88.94 240 VAL A CA 1
ATOM 1890 C C . VAL A 1 240 ? 19.934 -4.518 -27.321 1.00 88.94 240 VAL A C 1
ATOM 1892 O O . VAL A 1 240 ? 20.426 -5.513 -26.787 1.00 88.94 240 VAL A O 1
ATOM 1895 N N . ILE A 1 241 ? 18.796 -4.607 -28.019 1.00 92.44 241 ILE A N 1
ATOM 1896 C CA . ILE A 1 241 ? 18.119 -5.883 -28.290 1.00 92.44 241 ILE A CA 1
ATOM 1897 C C . ILE A 1 241 ? 18.585 -6.457 -29.634 1.00 92.44 241 ILE A C 1
ATOM 1899 O O . ILE A 1 241 ? 18.410 -5.846 -30.686 1.00 92.44 241 ILE A O 1
ATOM 1903 N N . LYS A 1 242 ? 19.125 -7.681 -29.616 1.00 93.06 242 LYS A N 1
ATOM 1904 C CA . LYS A 1 242 ? 19.467 -8.446 -30.828 1.00 93.06 242 LYS A CA 1
ATOM 1905 C C . LYS A 1 242 ? 18.294 -9.314 -31.287 1.00 93.06 242 LYS A C 1
ATOM 1907 O O . LYS A 1 242 ? 17.501 -9.779 -30.470 1.00 93.06 242 LYS A O 1
ATOM 1912 N N . SER A 1 243 ? 18.240 -9.625 -32.582 1.00 95.06 243 SER A N 1
ATOM 1913 C CA . SER A 1 243 ? 17.233 -10.531 -33.159 1.00 95.06 243 SER A CA 1
ATOM 1914 C C . SER A 1 243 ? 17.188 -11.909 -32.485 1.00 95.06 243 SER A C 1
ATOM 1916 O O . SER A 1 243 ? 16.111 -12.480 -32.311 1.00 95.06 243 SER A O 1
ATOM 1918 N N . ASP A 1 244 ? 18.332 -12.413 -32.018 1.00 95.06 244 ASP A N 1
ATOM 1919 C CA . ASP A 1 244 ? 18.433 -13.685 -31.292 1.00 95.06 244 ASP A CA 1
ATOM 1920 C C . ASP A 1 244 ? 17.649 -13.708 -29.969 1.00 95.06 244 ASP A C 1
ATOM 1922 O O . ASP A 1 244 ? 17.279 -14.783 -29.486 1.00 95.06 244 ASP A O 1
ATOM 1926 N N . TYR A 1 245 ? 17.365 -12.538 -29.388 1.00 97.31 245 TYR A N 1
ATOM 1927 C CA . TYR A 1 245 ? 16.616 -12.401 -28.136 1.00 97.31 245 TYR A CA 1
ATOM 1928 C C . TYR A 1 245 ? 15.102 -12.504 -28.356 1.00 97.31 245 TYR A C 1
ATOM 1930 O O . TYR A 1 245 ? 14.358 -12.777 -27.411 1.00 97.31 245 TYR A O 1
ATOM 1938 N N . TYR A 1 246 ? 14.627 -12.329 -29.597 1.00 97.88 246 TYR A N 1
ATOM 1939 C CA . TYR A 1 246 ? 13.196 -12.216 -29.877 1.00 97.88 246 TYR A CA 1
ATOM 1940 C C . TYR A 1 246 ? 12.427 -13.484 -29.519 1.00 97.88 246 TYR A C 1
ATOM 1942 O O . TYR A 1 246 ? 11.349 -13.412 -28.936 1.00 97.88 246 TYR A O 1
ATOM 1950 N N . ALA A 1 247 ? 12.972 -14.653 -29.871 1.00 97.56 247 ALA A N 1
ATOM 1951 C CA . ALA A 1 247 ? 12.300 -15.926 -29.631 1.00 97.56 247 ALA A CA 1
ATOM 1952 C C . ALA A 1 247 ? 12.142 -16.244 -28.128 1.00 97.56 247 ALA A C 1
ATOM 1954 O O . ALA A 1 247 ? 11.010 -16.528 -27.735 1.00 97.56 247 ALA A O 1
ATOM 1955 N N . PRO A 1 248 ? 13.192 -16.141 -27.282 1.00 98.00 248 PRO A N 1
ATOM 1956 C CA . PRO A 1 248 ? 13.042 -16.263 -25.830 1.00 98.00 248 PRO A CA 1
ATOM 1957 C C . PRO A 1 248 ? 12.007 -15.294 -25.240 1.00 98.00 248 PRO A C 1
ATOM 1959 O O . PRO A 1 248 ? 11.099 -15.722 -24.531 1.00 98.00 248 PRO A O 1
ATOM 1962 N N . ILE A 1 249 ? 12.086 -14.001 -25.587 1.00 98.31 249 ILE A N 1
ATOM 1963 C CA . ILE A 1 249 ? 11.169 -12.978 -25.057 1.00 98.31 249 ILE A CA 1
ATOM 1964 C C . ILE A 1 249 ? 9.730 -13.275 -25.480 1.00 98.31 249 ILE A C 1
ATOM 1966 O O . ILE A 1 249 ? 8.826 -13.237 -24.646 1.00 98.31 249 ILE A O 1
ATOM 1970 N N . ARG A 1 250 ? 9.497 -13.628 -26.750 1.00 98.00 250 ARG A N 1
ATOM 1971 C CA . ARG A 1 250 ? 8.168 -13.985 -27.267 1.00 98.00 250 ARG A CA 1
ATOM 1972 C C . ARG A 1 250 ? 7.580 -15.198 -26.546 1.00 98.00 250 ARG A C 1
ATOM 1974 O O . ARG A 1 250 ? 6.403 -15.165 -26.201 1.00 98.00 250 ARG A O 1
ATOM 1981 N N . ALA A 1 251 ? 8.394 -16.224 -26.295 1.00 96.81 251 ALA A N 1
ATOM 1982 C CA . ALA A 1 251 ? 7.976 -17.473 -25.659 1.00 96.81 251 ALA A CA 1
ATOM 1983 C C . ALA A 1 251 ? 7.676 -17.345 -24.153 1.00 96.81 251 ALA A C 1
ATOM 1985 O O . ALA A 1 251 ? 7.003 -18.214 -23.600 1.00 96.81 251 ALA A O 1
ATOM 1986 N N . PHE A 1 252 ? 8.143 -16.282 -23.486 1.00 97.69 252 PHE A N 1
ATOM 1987 C CA . PHE A 1 252 ? 7.861 -16.074 -22.065 1.00 97.69 252 PHE A CA 1
ATOM 1988 C C . PHE A 1 252 ? 6.351 -15.971 -21.803 1.00 97.69 252 PHE A C 1
ATOM 1990 O O . PHE A 1 252 ? 5.663 -15.151 -22.424 1.00 97.69 252 PHE A O 1
ATOM 1997 N N . SER A 1 253 ? 5.865 -16.782 -20.862 1.00 92.06 253 SER A N 1
ATOM 1998 C CA . SER A 1 253 ? 4.471 -16.805 -20.412 1.00 92.06 253 SER A CA 1
ATOM 1999 C C . SER A 1 253 ? 4.300 -15.889 -19.204 1.00 92.06 253 SER A C 1
ATOM 2001 O O . SER A 1 253 ? 5.013 -16.035 -18.216 1.00 92.06 253 SER A O 1
ATOM 2003 N N . LEU A 1 254 ? 3.377 -14.935 -19.299 1.00 90.56 254 LEU A N 1
ATOM 2004 C CA . LEU A 1 254 ? 3.062 -14.006 -18.212 1.00 90.56 254 LEU A CA 1
ATOM 2005 C C . LEU A 1 254 ? 2.147 -14.673 -17.180 1.00 90.56 254 LEU A C 1
ATOM 2007 O O . LEU A 1 254 ? 1.397 -15.592 -17.516 1.00 90.56 254 LEU A O 1
ATOM 2011 N N . GLY A 1 255 ? 2.208 -14.193 -15.938 1.00 81.00 255 GLY A N 1
ATOM 2012 C CA . GLY A 1 255 ? 1.238 -14.547 -14.904 1.00 81.00 255 GLY A CA 1
ATOM 2013 C C . GLY A 1 255 ? -0.152 -13.999 -15.224 1.00 81.00 255 GLY A C 1
ATOM 2014 O O . GLY A 1 255 ? -0.292 -13.023 -15.965 1.00 81.00 255 GLY A O 1
ATOM 2015 N N . ASP A 1 256 ? -1.184 -14.627 -14.664 1.00 70.12 256 ASP A N 1
ATOM 2016 C CA . ASP A 1 256 ? -2.567 -14.212 -14.887 1.00 70.12 256 ASP A CA 1
ATOM 2017 C C . ASP A 1 256 ? -2.822 -12.822 -14.263 1.00 70.12 256 ASP A C 1
ATOM 2019 O O . ASP A 1 256 ? -2.660 -12.657 -13.049 1.00 70.12 256 ASP A O 1
ATOM 2023 N N . PRO A 1 257 ? -3.254 -11.814 -15.048 1.00 57.34 257 PRO A N 1
ATOM 2024 C CA . PRO A 1 257 ? -3.604 -10.497 -14.521 1.00 57.34 257 PRO A CA 1
ATOM 2025 C C . PRO A 1 257 ? -4.822 -10.528 -13.588 1.00 57.34 257 PRO A C 1
ATOM 2027 O O . PRO A 1 257 ? -5.081 -9.544 -12.905 1.00 57.34 257 PRO A O 1
ATOM 2030 N N . SER A 1 258 ? -5.575 -11.635 -13.559 1.00 52.91 258 SER A N 1
ATOM 2031 C CA . SER A 1 258 ? -6.687 -11.883 -12.634 1.00 52.91 258 SER A CA 1
ATOM 2032 C C . SER A 1 258 ? -6.260 -12.195 -11.198 1.00 52.91 258 SER A C 1
ATOM 2034 O O . SER A 1 258 ? -7.112 -12.274 -10.311 1.00 52.91 258 SER A O 1
ATOM 2036 N N . GLY A 1 259 ? -4.957 -12.400 -10.972 1.00 51.34 259 GLY A N 1
ATOM 2037 C CA . GLY A 1 259 ? -4.377 -12.981 -9.768 1.00 51.34 259 GLY A CA 1
ATOM 2038 C C . GLY A 1 259 ? -4.419 -12.085 -8.536 1.00 51.34 259 GLY A C 1
ATOM 2039 O O . GLY A 1 259 ? -3.387 -11.776 -7.948 1.00 51.34 259 GLY A O 1
ATOM 2040 N N . LEU A 1 260 ? -5.616 -11.739 -8.073 1.00 56.62 260 LEU A N 1
ATOM 2041 C CA . LEU A 1 260 ? -5.870 -11.446 -6.672 1.00 56.62 260 LEU A CA 1
ATOM 2042 C C . LEU A 1 260 ? -5.665 -12.751 -5.877 1.00 56.62 260 LEU A C 1
ATOM 2044 O O . LEU A 1 260 ? -6.610 -13.411 -5.453 1.00 56.62 260 LEU A O 1
ATOM 2048 N N . THR A 1 261 ? -4.411 -13.181 -5.750 1.00 59.44 261 THR A N 1
ATOM 2049 C CA . THR A 1 261 ? -3.972 -14.224 -4.821 1.00 59.44 261 THR A CA 1
ATOM 2050 C C . THR A 1 261 ? -3.470 -13.553 -3.558 1.00 59.44 261 THR A C 1
ATOM 2052 O O . THR A 1 261 ? -2.617 -12.669 -3.626 1.00 59.44 261 THR A O 1
ATOM 2055 N N . GLY A 1 262 ? -3.960 -13.990 -2.402 1.00 67.69 262 GLY A N 1
ATOM 2056 C CA . GLY A 1 262 ? -3.549 -13.430 -1.117 1.00 67.69 262 GLY A CA 1
ATOM 2057 C C . GLY A 1 262 ? -4.600 -12.516 -0.497 1.00 67.69 262 GLY A C 1
ATOM 2058 O O . GLY A 1 262 ? -5.791 -12.653 -0.762 1.00 67.69 262 GLY A O 1
ATOM 2059 N N . ARG A 1 263 ? -4.167 -11.634 0.404 1.00 82.38 263 ARG A N 1
ATOM 2060 C CA . ARG A 1 263 ? -5.075 -10.818 1.213 1.00 82.38 263 ARG A CA 1
ATOM 2061 C C . ARG A 1 263 ? -5.721 -9.725 0.364 1.00 82.38 263 ARG A C 1
ATOM 2063 O O . ARG A 1 263 ? -5.034 -8.866 -0.174 1.00 82.38 263 ARG A O 1
ATOM 2070 N N . LEU A 1 264 ? -7.041 -9.749 0.317 1.00 87.31 264 LEU A N 1
ATOM 2071 C CA . LEU A 1 264 ? -7.897 -8.750 -0.296 1.00 87.31 264 LEU A CA 1
ATOM 2072 C C . LEU A 1 264 ? -8.677 -8.014 0.775 1.00 87.31 264 LEU A C 1
ATOM 2074 O O . LEU A 1 264 ? -8.848 -8.506 1.890 1.00 87.31 264 LEU A O 1
ATOM 2078 N N . TRP A 1 265 ? -9.177 -6.851 0.403 1.00 87.94 265 TRP A N 1
ATOM 2079 C CA . TRP A 1 265 ? -9.926 -5.971 1.274 1.00 87.94 265 TRP A CA 1
ATOM 2080 C C . TRP A 1 265 ? -11.220 -5.558 0.604 1.00 87.94 265 TRP A C 1
ATOM 2082 O O . TRP A 1 265 ? -11.279 -5.432 -0.617 1.00 87.94 265 TRP A O 1
ATOM 2092 N N . VAL A 1 266 ? -12.249 -5.323 1.406 1.00 86.88 266 VAL A N 1
ATOM 2093 C CA . VAL A 1 266 ? -13.517 -4.757 0.944 1.00 86.88 266 VAL A CA 1
ATOM 2094 C C . VAL A 1 266 ? -13.426 -3.223 0.955 1.00 86.88 266 VAL A C 1
ATOM 2096 O O . VAL A 1 266 ? -13.391 -2.637 2.038 1.00 86.88 266 VAL A O 1
ATOM 2099 N N . PRO A 1 267 ? -13.399 -2.542 -0.208 1.00 77.38 267 PRO A N 1
ATOM 2100 C CA . PRO A 1 267 ? -13.295 -1.086 -0.287 1.00 77.38 267 PRO A CA 1
ATOM 2101 C C . PRO A 1 267 ? -14.662 -0.384 -0.277 1.00 77.38 267 PRO A C 1
ATOM 2103 O O . PRO A 1 267 ? -14.738 0.817 -0.038 1.00 77.38 267 PRO A O 1
ATOM 2106 N N . GLY A 1 268 ? -15.754 -1.108 -0.544 1.00 70.75 268 GLY A N 1
ATOM 2107 C CA . GLY A 1 268 ? -17.099 -0.540 -0.630 1.00 70.75 268 GLY A CA 1
ATOM 2108 C C . GLY A 1 268 ? -17.750 -0.347 0.740 1.00 70.75 268 GLY A C 1
ATOM 2109 O O . GLY A 1 268 ? -17.949 -1.312 1.476 1.00 70.75 268 GLY A O 1
ATOM 2110 N N . LEU A 1 269 ? -18.159 0.886 1.056 1.00 61.62 269 LEU A N 1
ATOM 2111 C CA . LEU A 1 269 ? -18.841 1.218 2.318 1.00 61.62 269 LEU A CA 1
ATOM 2112 C C . LEU A 1 269 ? -20.211 0.543 2.469 1.00 61.62 269 LEU A C 1
ATOM 2114 O O . LEU A 1 269 ? -20.630 0.232 3.582 1.00 61.62 269 LEU A O 1
ATOM 2118 N N . SER A 1 270 ? -20.880 0.249 1.352 1.00 63.50 270 SER A N 1
ATOM 2119 C CA . SER A 1 270 ? -22.142 -0.500 1.312 1.00 63.50 270 SER A CA 1
ATOM 2120 C C . SER A 1 270 ? -22.000 -1.974 1.714 1.00 63.50 270 SER A C 1
ATOM 2122 O O . SER A 1 270 ? -23.007 -2.674 1.822 1.00 63.50 270 SER A O 1
ATOM 2124 N N . GLY A 1 271 ? -20.766 -2.443 1.925 1.00 68.88 271 GLY A N 1
ATOM 2125 C CA . GLY A 1 271 ? -20.434 -3.847 2.107 1.00 68.88 271 GLY A CA 1
ATOM 2126 C C . GLY A 1 271 ? -20.369 -4.606 0.782 1.00 68.88 271 GLY A C 1
ATOM 2127 O O . GLY A 1 271 ? -20.844 -4.145 -0.259 1.00 68.88 271 GLY A O 1
ATOM 2128 N N . LEU A 1 272 ? -19.757 -5.785 0.836 1.00 86.25 272 LEU A N 1
ATOM 2129 C CA . LEU A 1 272 ? -19.543 -6.685 -0.285 1.00 86.25 272 LEU A CA 1
ATOM 2130 C C . LEU A 1 272 ? -20.391 -7.949 -0.119 1.00 86.25 272 LEU A C 1
ATOM 2132 O O . LEU A 1 272 ? -20.091 -8.759 0.762 1.00 86.25 272 LEU A O 1
ATOM 2136 N N . PRO A 1 273 ? -21.434 -8.155 -0.939 1.00 89.88 273 PRO A N 1
ATOM 2137 C CA . PRO A 1 273 ? -22.143 -9.425 -0.964 1.00 89.88 273 PRO A CA 1
ATOM 2138 C C . PRO A 1 273 ? -21.255 -10.535 -1.543 1.00 89.88 273 PRO A C 1
ATOM 2140 O O . PRO A 1 273 ? -20.588 -10.351 -2.559 1.00 89.88 273 PRO A O 1
ATOM 2143 N N . ILE A 1 274 ? -21.289 -11.705 -0.907 1.00 92.06 274 ILE A N 1
ATOM 2144 C CA . ILE A 1 274 ? -20.603 -12.919 -1.352 1.00 92.06 274 ILE A CA 1
ATOM 2145 C C . ILE A 1 274 ? -21.632 -13.883 -1.938 1.00 92.06 274 ILE A C 1
ATOM 2147 O O . ILE A 1 274 ? -22.661 -14.168 -1.316 1.00 92.06 274 ILE A O 1
ATOM 2151 N N . HIS A 1 275 ? -21.336 -14.393 -3.132 1.00 93.19 275 HIS A N 1
ATOM 2152 C CA . HIS A 1 275 ? -22.227 -15.236 -3.922 1.00 93.19 275 HIS A CA 1
ATOM 2153 C C . HIS A 1 275 ? -21.753 -16.695 -3.968 1.00 93.19 275 HIS A C 1
ATOM 2155 O O . HIS A 1 275 ? -20.555 -16.983 -3.943 1.00 93.19 275 HIS A O 1
ATOM 2161 N N . THR A 1 276 ? -22.708 -17.623 -4.076 1.00 90.25 276 THR A N 1
ATOM 2162 C CA . THR A 1 276 ? -22.443 -19.067 -4.256 1.00 90.25 276 THR A CA 1
ATOM 2163 C C . THR A 1 276 ? -21.716 -19.387 -5.565 1.00 90.25 276 THR A C 1
ATOM 2165 O O . THR A 1 276 ? -20.855 -20.264 -5.598 1.00 90.25 276 THR A O 1
ATOM 2168 N N . THR A 1 277 ? -22.037 -18.666 -6.639 1.00 89.12 277 THR A N 1
ATOM 2169 C CA . THR A 1 277 ? -21.442 -18.805 -7.974 1.00 89.12 277 THR A CA 1
ATOM 2170 C C . THR A 1 277 ? -21.195 -17.430 -8.580 1.00 89.12 277 THR A C 1
ATOM 2172 O O . THR A 1 277 ? -21.876 -16.469 -8.227 1.00 89.12 277 THR A O 1
ATOM 2175 N N . ALA A 1 278 ? -20.264 -17.338 -9.527 1.00 85.81 278 ALA A N 1
ATOM 2176 C CA . ALA A 1 278 ? -20.049 -16.116 -10.292 1.00 85.81 278 ALA A CA 1
ATOM 2177 C C . ALA A 1 278 ? -21.281 -15.736 -11.134 1.00 85.81 278 ALA A C 1
ATOM 2179 O O . ALA A 1 278 ? -21.898 -16.592 -11.772 1.00 85.81 278 ALA A O 1
ATOM 2180 N N . GLY A 1 279 ? -21.594 -14.441 -11.170 1.00 80.56 279 GLY A N 1
ATOM 2181 C CA . GLY A 1 279 ? -22.670 -13.862 -11.974 1.00 80.56 279 GLY A CA 1
ATOM 2182 C C . GLY A 1 279 ? -23.920 -13.490 -11.175 1.00 80.56 279 GLY A C 1
ATOM 2183 O O . GLY A 1 279 ? -24.167 -13.983 -10.076 1.00 80.56 279 GLY A O 1
ATOM 2184 N N . VAL A 1 280 ? -24.746 -12.627 -11.772 1.00 65.25 280 VAL A N 1
ATOM 2185 C CA . VAL A 1 280 ? -25.956 -12.036 -11.163 1.00 65.25 280 VAL A CA 1
ATOM 2186 C C . VAL A 1 280 ? -27.018 -13.046 -10.708 1.00 65.25 280 VAL A C 1
ATOM 2188 O O . VAL A 1 280 ? -27.868 -12.709 -9.890 1.00 65.25 280 VAL A O 1
ATOM 2191 N N . ASN A 1 281 ? -26.957 -14.290 -11.193 1.00 72.81 281 ASN A N 1
ATOM 2192 C CA . ASN A 1 281 ? -27.877 -15.365 -10.806 1.00 72.81 281 ASN A CA 1
ATOM 2193 C C . ASN A 1 281 ? -27.433 -16.127 -9.543 1.00 72.81 281 ASN A C 1
ATOM 2195 O O . ASN A 1 281 ? -28.200 -16.935 -9.020 1.00 72.81 281 ASN A O 1
ATOM 2199 N N . GLY A 1 282 ? -26.207 -15.909 -9.056 1.00 76.19 282 GLY A N 1
ATOM 2200 C CA . GLY A 1 282 ? -25.716 -16.547 -7.837 1.00 76.19 282 GLY A CA 1
ATOM 2201 C C . GLY A 1 282 ? -26.436 -16.004 -6.605 1.00 76.19 282 GLY A C 1
ATOM 2202 O O . GLY A 1 282 ? -26.464 -14.793 -6.381 1.00 76.19 282 GLY A O 1
ATOM 2203 N N . SER A 1 283 ? -26.992 -16.883 -5.769 1.00 85.12 283 SER A N 1
ATOM 2204 C CA . SER A 1 283 ? -27.613 -16.458 -4.509 1.00 85.12 283 SER A CA 1
ATOM 2205 C C . SER A 1 283 ? -26.565 -15.878 -3.558 1.00 85.12 283 SER A C 1
ATOM 2207 O O . SER A 1 283 ? -25.491 -16.465 -3.384 1.00 85.12 283 SER A O 1
ATOM 2209 N N . GLN A 1 284 ? -26.896 -14.745 -2.936 1.00 88.12 284 GLN A N 1
ATOM 2210 C CA . GLN A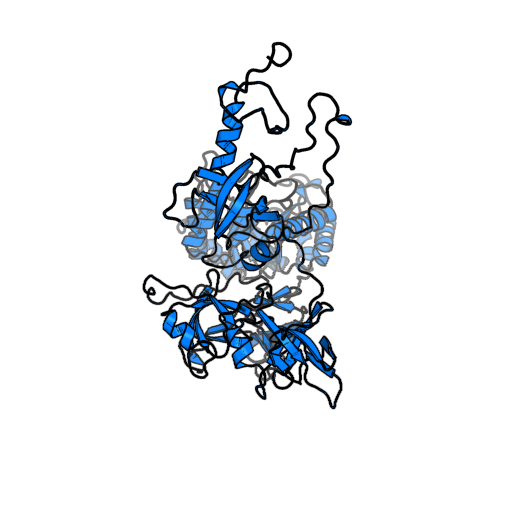 1 284 ? -26.092 -14.142 -1.876 1.00 88.12 284 GLN A CA 1
ATOM 2211 C C . GLN A 1 284 ? -26.144 -15.024 -0.630 1.00 88.12 284 GLN A C 1
ATOM 2213 O O . GLN A 1 284 ? -27.226 -15.371 -0.157 1.00 88.12 284 GLN A O 1
ATOM 2218 N N . THR A 1 285 ? -24.981 -15.381 -0.095 1.00 81.94 285 THR A N 1
ATOM 2219 C CA . THR A 1 285 ? -24.883 -16.208 1.117 1.00 81.94 285 THR A CA 1
ATOM 2220 C C . THR A 1 285 ? -24.630 -15.375 2.361 1.00 81.94 285 THR A C 1
ATOM 2222 O O . THR A 1 285 ? -25.152 -15.674 3.428 1.00 81.94 285 THR A O 1
ATOM 2225 N N . ARG A 1 286 ? -23.778 -14.357 2.228 1.00 88.81 286 ARG A N 1
ATOM 2226 C CA . ARG A 1 286 ? -23.289 -13.507 3.318 1.00 88.81 286 ARG A CA 1
ATOM 2227 C C . ARG A 1 286 ? -22.752 -12.200 2.743 1.00 88.81 286 ARG A C 1
ATOM 2229 O O . ARG A 1 286 ? -22.667 -12.058 1.525 1.00 88.81 286 ARG A O 1
ATOM 2236 N N . ALA A 1 287 ? -22.380 -11.266 3.608 1.00 84.62 287 ALA A N 1
ATOM 2237 C CA . ALA A 1 287 ? -21.725 -10.029 3.209 1.00 84.62 287 ALA A CA 1
ATOM 2238 C C . ALA A 1 287 ? -20.522 -9.734 4.108 1.00 84.62 287 ALA A C 1
ATOM 2240 O O . ALA A 1 287 ? -20.400 -10.289 5.203 1.00 84.62 287 ALA A O 1
ATOM 2241 N N . ARG A 1 288 ? -19.635 -8.875 3.613 1.00 85.50 288 ARG A N 1
ATOM 2242 C CA . ARG A 1 288 ? -18.443 -8.394 4.310 1.00 85.50 288 ARG A CA 1
ATOM 2243 C C . ARG A 1 288 ? -18.436 -6.875 4.348 1.00 85.50 288 ARG A C 1
ATOM 2245 O O . ARG A 1 288 ? -18.898 -6.234 3.408 1.00 85.50 288 ARG A O 1
ATOM 2252 N N . SER A 1 289 ? -17.980 -6.309 5.448 1.00 83.56 289 SER A N 1
ATOM 2253 C CA . SER A 1 289 ? -17.974 -4.873 5.709 1.00 83.56 289 SER A CA 1
ATOM 2254 C C . SER A 1 289 ? -16.704 -4.212 5.178 1.00 83.56 289 SER A C 1
ATOM 2256 O O . SER A 1 289 ? -15.734 -4.883 4.841 1.00 83.56 289 SER A O 1
ATOM 2258 N N . TYR A 1 290 ? -16.709 -2.881 5.083 1.00 78.88 290 TYR A N 1
ATOM 2259 C CA . TYR A 1 290 ? -15.528 -2.102 4.707 1.00 78.88 290 TYR A CA 1
ATOM 2260 C C . TYR A 1 290 ? -14.305 -2.483 5.555 1.00 78.88 290 TYR A C 1
ATOM 2262 O O . TYR A 1 290 ? -14.404 -2.559 6.779 1.00 78.88 290 TYR A O 1
ATOM 2270 N N . ARG A 1 291 ? -13.157 -2.681 4.895 1.00 80.19 291 ARG A N 1
ATOM 2271 C CA . ARG A 1 291 ? -11.895 -3.203 5.459 1.00 80.19 291 ARG A CA 1
ATOM 2272 C C . ARG A 1 291 ? -11.927 -4.645 5.970 1.00 80.19 291 ARG A C 1
ATOM 2274 O O . ARG A 1 291 ? -10.928 -5.085 6.540 1.00 80.19 291 ARG A O 1
ATOM 2281 N N . ASP A 1 292 ? -12.985 -5.414 5.731 1.00 86.81 292 ASP A N 1
ATOM 2282 C CA . ASP A 1 292 ? -12.905 -6.854 5.974 1.00 86.81 292 ASP A CA 1
ATOM 2283 C C . ASP A 1 292 ? -11.843 -7.476 5.068 1.00 86.81 292 ASP A C 1
ATOM 2285 O O . ASP A 1 292 ? -11.746 -7.158 3.877 1.00 86.81 292 ASP A O 1
ATOM 2289 N N . GLN A 1 293 ? -11.055 -8.378 5.651 1.00 88.44 293 GLN A N 1
ATOM 2290 C CA . GLN A 1 293 ? -10.044 -9.133 4.928 1.00 88.44 293 GLN A CA 1
ATOM 2291 C C . GLN A 1 293 ? -10.644 -10.399 4.334 1.00 88.44 293 GLN A C 1
ATOM 2293 O O . GLN A 1 293 ? -11.306 -11.177 5.023 1.00 88.44 293 GLN A O 1
ATOM 2298 N N . LEU A 1 294 ? -10.333 -10.633 3.067 1.00 90.88 294 LEU A N 1
ATOM 2299 C CA . LEU A 1 294 ? -10.667 -11.845 2.331 1.00 90.88 294 LEU A CA 1
ATOM 2300 C C . LEU A 1 294 ? -9.378 -12.469 1.810 1.00 90.88 294 LEU A C 1
ATOM 2302 O O . LEU A 1 294 ? -8.375 -11.786 1.618 1.00 90.88 294 LEU A O 1
ATOM 2306 N N . MET A 1 295 ? -9.395 -13.769 1.558 1.00 89.44 295 MET A N 1
ATOM 2307 C CA . MET A 1 295 ? -8.310 -14.457 0.872 1.00 89.44 295 MET A CA 1
ATOM 2308 C C . MET A 1 295 ? -8.729 -14.727 -0.561 1.00 89.44 295 MET A C 1
ATOM 2310 O O . MET A 1 295 ? -9.642 -15.507 -0.804 1.00 89.44 295 MET A O 1
ATOM 2314 N N . GLY A 1 296 ? -8.075 -14.078 -1.513 1.00 84.12 296 GLY A N 1
ATOM 2315 C CA . GLY A 1 296 ? -8.239 -14.374 -2.925 1.00 84.12 296 GLY A CA 1
ATOM 2316 C C . GLY A 1 296 ? -7.592 -15.711 -3.280 1.00 84.12 296 GLY A C 1
ATOM 2317 O O . GLY A 1 296 ? -6.428 -15.958 -2.951 1.00 84.12 296 GLY A O 1
ATOM 2318 N N . ASN A 1 297 ? -8.359 -16.577 -3.944 1.00 78.38 297 ASN A N 1
ATOM 2319 C CA . ASN A 1 297 ? -7.956 -17.947 -4.271 1.00 78.38 297 ASN A CA 1
ATOM 2320 C C . ASN A 1 297 ? -7.215 -18.052 -5.619 1.00 78.38 297 ASN A C 1
ATOM 2322 O O . ASN A 1 297 ? -6.862 -19.154 -6.028 1.00 78.38 297 ASN A O 1
ATOM 2326 N N . GLY A 1 298 ? -7.022 -16.938 -6.338 1.00 66.06 298 GLY A N 1
ATOM 2327 C CA . GLY A 1 298 ? -6.387 -16.934 -7.664 1.00 66.06 298 GLY A CA 1
ATOM 2328 C C . GLY A 1 298 ? -7.219 -17.568 -8.781 1.00 66.06 298 GLY A C 1
ATOM 2329 O O . GLY A 1 298 ? -6.686 -17.869 -9.841 1.00 66.06 298 GLY A O 1
ATOM 2330 N N . VAL A 1 299 ? -8.515 -17.794 -8.547 1.00 73.62 299 VAL A N 1
ATOM 2331 C CA . VAL A 1 299 ? -9.453 -18.294 -9.558 1.00 73.62 299 VAL A CA 1
ATOM 2332 C C . VAL A 1 299 ? -10.395 -17.160 -9.939 1.00 73.62 299 VAL A C 1
ATOM 2334 O O . VAL A 1 299 ? -11.086 -16.626 -9.071 1.00 73.62 299 VAL A O 1
ATOM 2337 N N . ALA A 1 300 ? -10.461 -16.820 -11.225 1.00 78.00 300 ALA A N 1
ATOM 2338 C CA . ALA A 1 300 ? -11.364 -15.804 -11.756 1.00 78.00 300 ALA A CA 1
ATOM 2339 C C . ALA A 1 300 ? -12.195 -16.341 -12.928 1.00 78.00 300 ALA A C 1
ATOM 2341 O O . ALA A 1 300 ? -11.811 -17.290 -13.611 1.00 78.00 300 ALA A O 1
ATOM 2342 N N . THR A 1 301 ? -13.350 -15.729 -13.178 1.00 80.81 301 THR A N 1
ATOM 2343 C CA . THR A 1 301 ? -14.198 -16.021 -14.339 1.00 80.81 301 THR A CA 1
ATOM 2344 C C . THR A 1 301 ? -14.938 -14.769 -14.801 1.00 80.81 301 THR A C 1
ATOM 2346 O O . THR A 1 301 ? -15.003 -13.778 -14.079 1.00 80.81 301 THR A O 1
ATOM 2349 N N . THR A 1 302 ? -15.490 -14.794 -16.012 1.00 83.12 302 THR A N 1
ATOM 2350 C CA . THR A 1 302 ? -16.281 -13.685 -16.564 1.00 83.12 302 THR A CA 1
ATOM 2351 C C . THR A 1 302 ? -17.715 -14.156 -16.761 1.00 83.12 302 THR A C 1
ATOM 2353 O O . THR A 1 302 ? -17.950 -15.167 -17.422 1.00 83.12 302 THR A O 1
ATOM 2356 N N . ALA A 1 303 ? -18.671 -13.452 -16.157 1.00 78.56 303 ALA A N 1
ATOM 2357 C CA . ALA A 1 303 ? -20.090 -13.748 -16.301 1.00 78.56 303 ALA A CA 1
ATOM 2358 C C . ALA A 1 303 ? -20.598 -13.351 -17.707 1.00 78.56 303 ALA A C 1
ATOM 2360 O O . ALA A 1 303 ? -19.960 -12.540 -18.381 1.00 78.56 303 ALA A O 1
ATOM 2361 N N . PRO A 1 304 ? -21.751 -13.878 -18.172 1.00 77.94 304 PRO A N 1
ATOM 2362 C CA . PRO A 1 304 ? -22.299 -13.559 -19.498 1.00 77.94 304 PRO A CA 1
ATOM 2363 C C . PRO A 1 304 ? -22.580 -12.069 -19.746 1.00 77.94 304 PRO A C 1
ATOM 2365 O O . PRO A 1 304 ? -22.640 -11.643 -20.894 1.00 77.94 304 PRO A O 1
ATOM 2368 N N . ASP A 1 305 ? -22.744 -11.282 -18.681 1.00 76.44 305 ASP A N 1
ATOM 2369 C CA . ASP A 1 305 ? -22.910 -9.824 -18.728 1.00 76.44 305 ASP A CA 1
ATOM 2370 C C . ASP A 1 305 ? -21.580 -9.054 -18.883 1.00 76.44 305 ASP A C 1
ATOM 2372 O O . ASP A 1 305 ? -21.579 -7.827 -18.932 1.00 76.44 305 ASP A O 1
ATOM 2376 N N . GLY A 1 306 ? -20.449 -9.764 -18.975 1.00 74.06 306 GLY A N 1
ATOM 2377 C CA . GLY A 1 306 ? -19.109 -9.194 -19.109 1.00 74.06 306 GLY A CA 1
ATOM 2378 C C . GLY A 1 306 ? -18.428 -8.853 -17.781 1.00 74.06 306 GLY A C 1
ATOM 2379 O O . GLY A 1 306 ? -17.265 -8.453 -17.785 1.00 74.06 306 GLY A O 1
ATOM 2380 N N . THR A 1 307 ? -19.098 -9.029 -16.639 1.00 79.81 307 THR A N 1
ATOM 2381 C CA . THR A 1 307 ? -18.516 -8.744 -15.321 1.00 79.81 307 THR A CA 1
ATOM 2382 C C . THR A 1 307 ? -17.475 -9.797 -14.956 1.00 79.81 307 THR A C 1
ATOM 2384 O O . THR A 1 307 ? -17.748 -10.997 -15.042 1.00 79.81 307 THR A O 1
ATOM 2387 N N . ARG A 1 308 ? -16.294 -9.372 -14.491 1.00 82.75 308 ARG A N 1
ATOM 2388 C CA . ARG A 1 308 ? -15.281 -10.280 -13.933 1.00 82.75 308 ARG A CA 1
ATOM 2389 C C . ARG A 1 308 ? -15.547 -10.571 -12.462 1.00 82.75 308 ARG A C 1
ATOM 2391 O O . ARG A 1 308 ? -15.851 -9.675 -11.676 1.00 82.75 308 ARG A O 1
ATOM 2398 N N . TRP A 1 309 ? -15.403 -11.836 -12.103 1.00 90.06 309 TRP A N 1
ATOM 2399 C CA . TRP A 1 309 ? -15.632 -12.375 -10.772 1.00 90.06 309 TRP A CA 1
ATOM 2400 C C . TRP A 1 309 ? -14.394 -13.117 -10.296 1.00 90.06 309 TRP A C 1
ATOM 2402 O O . TRP A 1 309 ? -13.782 -13.856 -11.066 1.00 90.06 309 TRP A O 1
ATOM 2412 N N . VAL A 1 310 ? -14.069 -12.967 -9.017 1.00 89.00 310 VAL A N 1
ATOM 2413 C CA . VAL A 1 310 ? -12.956 -13.657 -8.363 1.00 89.00 310 VAL A CA 1
ATOM 2414 C C . VAL A 1 310 ? -13.465 -14.552 -7.243 1.00 89.00 310 VAL A C 1
ATOM 2416 O O . VAL A 1 310 ? -14.434 -14.234 -6.547 1.00 89.00 310 VAL A O 1
ATOM 2419 N N . SER A 1 311 ? -12.812 -15.698 -7.087 1.00 89.50 311 SER A N 1
ATOM 2420 C CA . SER A 1 311 ? -13.046 -16.618 -5.987 1.00 89.50 311 SER A CA 1
ATOM 2421 C C . SER A 1 311 ? -12.283 -16.154 -4.754 1.00 89.50 311 SER A C 1
ATOM 2423 O O . SER A 1 311 ? -11.081 -15.877 -4.812 1.00 89.50 311 SER A O 1
ATOM 2425 N N . ILE A 1 312 ? -12.991 -16.118 -3.631 1.00 92.25 312 ILE A N 1
ATOM 2426 C CA . ILE A 1 312 ? -12.458 -15.736 -2.330 1.00 92.25 312 ILE A CA 1
ATOM 2427 C C . ILE A 1 312 ? -12.752 -16.808 -1.280 1.00 92.25 312 ILE A C 1
ATOM 2429 O O . ILE A 1 312 ? -13.626 -17.663 -1.456 1.00 92.25 312 ILE A O 1
ATOM 2433 N N . SER A 1 313 ? -12.027 -16.734 -0.173 1.00 89.94 313 SER A N 1
ATOM 2434 C CA . SER A 1 313 ? -12.240 -17.495 1.052 1.00 89.94 313 SER A CA 1
ATOM 2435 C C . SER A 1 313 ? -12.181 -16.556 2.256 1.00 89.94 313 SER A C 1
ATOM 2437 O O . SER A 1 313 ? -11.389 -15.615 2.282 1.00 89.94 313 SER A O 1
ATOM 2439 N N . ASP A 1 314 ? -12.999 -16.817 3.267 1.00 86.12 314 ASP A N 1
ATOM 2440 C CA . ASP A 1 314 ? -12.979 -16.124 4.557 1.00 86.12 314 ASP A CA 1
ATOM 2441 C C . ASP A 1 314 ? -13.282 -17.112 5.703 1.00 86.12 314 ASP A C 1
ATOM 2443 O O . ASP A 1 314 ? -13.313 -18.326 5.490 1.00 86.12 314 ASP A O 1
ATOM 2447 N N . SER A 1 315 ? -13.500 -16.605 6.923 1.00 82.25 315 SER A N 1
ATOM 2448 C CA . SER A 1 315 ? -13.845 -17.415 8.104 1.00 82.25 315 SER A CA 1
ATOM 2449 C C . SER A 1 315 ? -15.087 -18.297 7.938 1.00 82.25 315 SER A C 1
ATOM 2451 O O . SER A 1 315 ? -15.206 -19.303 8.632 1.00 82.25 315 SER A O 1
ATOM 2453 N N . ASP A 1 316 ? -15.995 -17.933 7.032 1.00 83.75 316 ASP A N 1
ATOM 2454 C CA . ASP A 1 316 ? -17.299 -18.569 6.851 1.00 83.75 316 ASP A CA 1
ATOM 2455 C C . ASP A 1 316 ? -17.337 -19.426 5.569 1.00 83.75 316 ASP A C 1
ATOM 2457 O O . ASP A 1 316 ? -18.387 -19.959 5.204 1.00 83.75 316 ASP A O 1
ATOM 2461 N N . GLY A 1 317 ? -16.197 -19.576 4.881 1.00 87.50 317 GLY A N 1
ATOM 2462 C CA . GLY A 1 317 ? -16.007 -20.475 3.742 1.00 87.50 317 GLY A CA 1
ATOM 2463 C C . GLY A 1 317 ? -15.683 -19.769 2.425 1.00 87.50 317 GLY A C 1
ATOM 2464 O O . GLY A 1 317 ? -15.302 -18.600 2.377 1.00 87.50 317 GLY A O 1
ATOM 2465 N N . SER A 1 318 ? -15.825 -20.489 1.313 1.00 91.38 318 SER A N 1
ATOM 2466 C CA . SER A 1 318 ? -15.540 -19.968 -0.029 1.00 91.38 318 SER A CA 1
ATOM 2467 C C . SER A 1 318 ? -16.725 -19.206 -0.631 1.00 91.38 318 SER A C 1
ATOM 2469 O O . SER A 1 318 ? -17.877 -19.402 -0.234 1.00 91.38 318 SER A O 1
ATOM 2471 N N . GLY A 1 319 ? -16.455 -18.361 -1.623 1.00 92.88 319 GLY A N 1
ATOM 2472 C CA . GLY A 1 319 ? -17.489 -17.690 -2.405 1.00 92.88 319 GLY A CA 1
ATOM 2473 C C . GLY A 1 319 ? -16.936 -16.908 -3.591 1.00 92.88 319 GLY A C 1
ATOM 2474 O O . GLY A 1 319 ? -15.742 -16.965 -3.889 1.00 92.88 319 GLY A O 1
ATOM 2475 N N . TRP A 1 320 ? -17.826 -16.188 -4.267 1.00 93.31 320 TRP A N 1
ATOM 2476 C CA . TRP A 1 320 ? -17.522 -15.368 -5.437 1.00 93.31 320 TRP A CA 1
ATOM 2477 C C . TRP A 1 320 ? -17.929 -13.918 -5.210 1.00 93.31 320 TRP A C 1
ATOM 2479 O O . TRP A 1 320 ? -19.004 -13.645 -4.671 1.00 93.31 320 TRP A O 1
ATOM 2489 N N . VAL A 1 321 ? -17.078 -12.997 -5.656 1.00 91.75 321 VAL A N 1
ATOM 2490 C CA . VAL A 1 321 ? -17.313 -11.549 -5.595 1.00 91.75 321 VAL A CA 1
ATOM 2491 C C . VAL A 1 321 ? -16.902 -10.888 -6.915 1.00 91.75 321 VAL A C 1
ATOM 2493 O O . VAL A 1 321 ? -16.014 -11.413 -7.594 1.00 91.75 321 VAL A O 1
ATOM 2496 N N . PRO A 1 322 ? -17.517 -9.760 -7.310 1.00 90.94 322 PRO A N 1
ATOM 2497 C CA . PRO A 1 322 ? -17.037 -8.977 -8.444 1.00 90.94 322 PRO A CA 1
ATOM 2498 C C . PRO A 1 322 ? -15.600 -8.501 -8.196 1.00 90.94 322 PRO A C 1
ATOM 2500 O O . PRO A 1 322 ? -15.291 -7.999 -7.116 1.00 90.94 322 PRO A O 1
ATOM 2503 N N . GLU A 1 323 ? -14.718 -8.645 -9.187 1.00 85.62 323 GLU A N 1
ATOM 2504 C CA . GLU A 1 323 ? -13.292 -8.293 -9.059 1.00 85.62 323 GLU A CA 1
ATOM 2505 C C . GLU A 1 323 ? -13.092 -6.813 -8.702 1.00 85.62 323 GLU A C 1
ATOM 2507 O O . GLU A 1 323 ? -12.242 -6.467 -7.891 1.00 85.62 323 GLU A O 1
ATOM 2512 N N . ASN A 1 324 ? -13.929 -5.936 -9.257 1.00 83.75 324 ASN A N 1
ATOM 2513 C CA . ASN A 1 324 ? -13.907 -4.497 -8.993 1.00 83.75 324 ASN A CA 1
ATOM 2514 C C . ASN A 1 324 ? -14.447 -4.103 -7.607 1.00 83.75 324 ASN A C 1
ATOM 2516 O O . ASN A 1 324 ? -14.381 -2.932 -7.240 1.00 83.75 324 ASN A O 1
ATOM 2520 N N . ALA A 1 325 ? -15.008 -5.050 -6.854 1.00 85.38 325 ALA A N 1
ATOM 2521 C CA . ALA A 1 325 ? -15.579 -4.817 -5.534 1.00 85.38 325 ALA A CA 1
ATOM 2522 C C . ALA A 1 325 ? -14.640 -5.260 -4.396 1.00 85.38 325 ALA A C 1
ATOM 2524 O O . ALA A 1 325 ? -15.034 -5.243 -3.231 1.00 85.38 325 ALA A O 1
ATOM 2525 N N . VAL A 1 326 ? -13.400 -5.632 -4.726 1.00 87.31 326 VAL A N 1
ATOM 2526 C CA . VAL A 1 326 ? -12.316 -5.957 -3.792 1.00 87.31 326 VAL A CA 1
ATOM 2527 C C . VAL A 1 326 ? -11.046 -5.195 -4.167 1.00 87.31 326 VAL A C 1
ATOM 2529 O O . VAL A 1 326 ? -10.837 -4.841 -5.323 1.00 87.31 326 VAL A O 1
ATOM 2532 N N . ALA A 1 327 ? -10.189 -4.936 -3.183 1.00 80.44 327 ALA A N 1
ATOM 2533 C CA . ALA A 1 327 ? -8.922 -4.239 -3.366 1.00 80.44 327 ALA A CA 1
ATOM 2534 C C . ALA A 1 327 ? -7.743 -5.090 -2.858 1.00 80.44 327 ALA A C 1
ATOM 2536 O O . ALA A 1 327 ? -7.875 -5.759 -1.831 1.00 80.44 327 ALA A O 1
ATOM 2537 N N . PRO A 1 328 ? -6.571 -5.052 -3.519 1.00 74.88 328 PRO A N 1
ATOM 2538 C CA . PRO A 1 328 ? -5.371 -5.755 -3.053 1.00 74.88 328 PRO A CA 1
ATOM 2539 C C . PRO A 1 328 ? -4.706 -5.095 -1.831 1.00 74.88 328 PRO A C 1
ATOM 2541 O O . PRO A 1 328 ? -3.782 -5.653 -1.244 1.00 74.88 328 PRO A O 1
ATOM 2544 N N . HIS A 1 329 ? -5.180 -3.918 -1.418 1.00 71.94 329 HIS A N 1
ATOM 2545 C CA . HIS A 1 329 ? -4.642 -3.149 -0.299 1.00 71.94 329 HIS A CA 1
ATOM 2546 C C . HIS A 1 329 ? -5.743 -2.741 0.666 1.00 71.94 329 HIS A C 1
ATOM 2548 O O . HIS A 1 329 ? -6.900 -2.612 0.267 1.00 71.94 329 HIS A O 1
ATOM 2554 N N . ASP A 1 330 ? -5.352 -2.490 1.916 1.00 75.94 330 ASP A N 1
ATOM 2555 C CA . ASP A 1 330 ? -6.233 -1.876 2.901 1.00 75.94 330 ASP A CA 1
ATOM 2556 C C . ASP A 1 330 ? -6.709 -0.526 2.341 1.00 75.94 330 ASP A C 1
ATOM 2558 O O . ASP A 1 330 ? -5.863 0.325 2.053 1.00 75.94 330 ASP A O 1
ATOM 2562 N N . PRO A 1 331 ? -8.025 -0.312 2.156 1.00 65.44 331 PRO A N 1
ATOM 2563 C CA . PRO A 1 331 ? -8.558 0.936 1.613 1.00 65.44 331 PRO A CA 1
ATOM 2564 C C . PRO A 1 331 ? -8.331 2.135 2.552 1.00 65.44 331 PRO A C 1
ATOM 2566 O O . PRO A 1 331 ? -8.665 3.264 2.203 1.00 65.44 331 PRO A O 1
ATOM 2569 N N . GLY A 1 332 ? -7.729 1.910 3.724 1.00 58.53 332 GLY A N 1
ATOM 2570 C CA . GLY A 1 332 ? -7.398 2.949 4.683 1.00 58.53 332 GLY A CA 1
ATOM 2571 C C . GLY A 1 332 ? -8.592 3.283 5.577 1.00 58.53 332 GLY A C 1
ATOM 2572 O O . GLY A 1 332 ? -9.616 2.597 5.547 1.00 58.53 332 GLY A O 1
ATOM 2573 N N . PRO A 1 333 ? -8.489 4.313 6.433 1.00 57.00 333 PRO A N 1
ATOM 2574 C CA . PRO A 1 333 ? -9.630 4.766 7.226 1.00 57.00 333 PRO A CA 1
ATOM 2575 C C . PRO A 1 333 ? -10.827 5.097 6.321 1.00 57.00 333 PRO A C 1
ATOM 2577 O O . PRO A 1 333 ? -10.658 5.364 5.135 1.00 57.00 333 PRO A O 1
ATOM 2580 N N . TRP A 1 334 ? -12.043 5.045 6.872 1.00 47.66 334 TRP A N 1
ATOM 2581 C CA . TRP A 1 334 ? -13.264 5.372 6.126 1.00 47.66 334 TRP A CA 1
ATOM 2582 C C . TRP A 1 334 ? -13.108 6.713 5.379 1.00 47.66 334 TRP A C 1
ATOM 2584 O O . TRP A 1 334 ? -12.615 7.667 5.988 1.00 47.66 334 TRP A O 1
ATOM 2594 N N . PRO A 1 335 ? -13.539 6.822 4.106 1.00 48.38 335 PRO A N 1
ATOM 2595 C CA . PRO A 1 335 ? -13.548 8.091 3.389 1.00 48.38 335 PRO A CA 1
ATOM 2596 C C . PRO A 1 335 ? -14.363 9.124 4.170 1.00 48.38 335 PRO A C 1
ATOM 2598 O O . PRO A 1 335 ? -15.453 8.816 4.665 1.00 48.38 335 PRO A O 1
ATOM 2601 N N . ALA A 1 336 ? -13.844 10.347 4.283 1.00 41.72 336 ALA A N 1
ATOM 2602 C CA . ALA A 1 336 ? -14.594 11.448 4.871 1.00 41.72 336 ALA A CA 1
ATOM 2603 C C . ALA A 1 336 ? -15.842 11.708 4.013 1.00 41.72 336 ALA A C 1
ATOM 2605 O O . ALA A 1 336 ? -15.731 12.008 2.827 1.00 41.72 336 ALA A O 1
ATOM 2606 N N . LEU A 1 337 ? -17.027 11.552 4.604 1.00 40.53 337 LEU A N 1
ATOM 2607 C CA . LEU A 1 337 ? -18.266 12.036 3.999 1.00 40.53 337 LEU A CA 1
ATOM 2608 C C . LEU A 1 337 ? -18.323 13.558 4.148 1.00 40.53 337 LEU A C 1
ATOM 2610 O O . LEU A 1 337 ? -17.770 14.102 5.108 1.00 40.53 337 LEU A O 1
ATOM 2614 N N . ASP A 1 338 ? -19.011 14.229 3.223 1.00 33.62 338 ASP A N 1
ATOM 2615 C CA . ASP A 1 338 ? -19.225 15.674 3.289 1.00 33.62 338 ASP A CA 1
ATOM 2616 C C . ASP A 1 338 ? -19.781 16.080 4.661 1.00 33.62 338 ASP A C 1
ATOM 2618 O O . ASP A 1 338 ? -20.772 15.523 5.143 1.00 33.62 338 ASP A O 1
ATOM 2622 N N . ALA A 1 339 ? -19.128 17.055 5.295 1.00 32.56 339 ALA A N 1
ATOM 2623 C CA . ALA A 1 339 ? -19.515 17.547 6.609 1.00 32.56 339 ALA A CA 1
ATOM 2624 C C . ALA A 1 339 ? -20.859 18.302 6.528 1.00 32.56 339 ALA A C 1
ATOM 2626 O O . ALA A 1 339 ? -20.953 19.307 5.816 1.00 32.56 339 ALA A O 1
ATOM 2627 N N . PRO A 1 340 ? -21.902 17.894 7.273 1.00 37.62 340 PRO A N 1
ATOM 2628 C CA . PRO A 1 340 ? -23.064 18.739 7.515 1.00 37.62 340 PRO A CA 1
ATOM 2629 C C . PRO A 1 340 ? -22.727 19.818 8.570 1.00 37.62 340 PRO A C 1
ATOM 2631 O O . PRO A 1 340 ? -21.717 19.710 9.265 1.00 37.62 340 PRO A O 1
ATOM 2634 N N . PRO A 1 341 ? -23.553 20.871 8.724 1.00 33.97 341 PRO A N 1
ATOM 2635 C CA . PRO A 1 341 ? -23.212 22.047 9.528 1.00 33.97 341 PRO A CA 1
ATOM 2636 C C . PRO A 1 341 ? -22.866 21.728 10.990 1.00 33.97 341 PRO A C 1
ATOM 2638 O O . PRO A 1 341 ? -23.392 20.779 11.588 1.00 33.97 341 PRO A O 1
ATOM 2641 N N . THR A 1 342 ? -21.988 22.575 11.535 1.00 39.97 342 THR A N 1
ATOM 2642 C CA . THR A 1 342 ? -21.299 22.444 12.823 1.00 39.97 342 THR A CA 1
ATOM 2643 C C . THR A 1 342 ? -22.270 22.353 14.005 1.00 39.97 342 THR A C 1
ATOM 2645 O O . THR A 1 342 ? -23.176 23.187 14.111 1.00 39.97 342 THR A O 1
ATOM 2648 N N . PRO A 1 343 ? -22.089 21.390 14.927 1.00 38.44 343 PRO A N 1
ATOM 2649 C CA . PRO A 1 343 ? -22.880 21.326 16.150 1.00 38.44 343 PRO A CA 1
ATOM 2650 C C . PRO A 1 343 ? -22.543 22.487 17.111 1.00 38.44 343 PRO A C 1
ATOM 2652 O O . PRO A 1 343 ? -21.414 22.989 17.094 1.00 38.44 343 PRO A O 1
ATOM 2655 N N . PRO A 1 344 ? -23.493 22.932 17.960 1.00 37.44 344 PRO A N 1
ATOM 2656 C CA . PRO A 1 344 ? -23.247 23.983 18.947 1.00 37.44 344 PRO A CA 1
ATOM 2657 C C . PRO A 1 344 ? -22.157 23.581 19.963 1.00 37.44 344 PRO A C 1
ATOM 2659 O O . PRO A 1 344 ? -22.049 22.398 20.297 1.00 37.44 344 PRO A O 1
ATOM 2662 N N . PRO A 1 345 ? -21.370 24.529 20.507 1.00 35.03 345 PRO A N 1
ATOM 2663 C CA . PRO A 1 345 ? -20.325 24.216 21.481 1.00 35.03 345 PRO A CA 1
ATOM 2664 C C . PRO A 1 345 ? -20.921 23.693 22.796 1.00 35.03 345 PRO A C 1
ATOM 2666 O O . PRO A 1 345 ? -21.726 24.387 23.414 1.00 35.03 345 PRO A O 1
ATOM 2669 N N . GLY A 1 346 ? -20.490 22.508 23.253 1.00 45.34 346 GLY A N 1
ATOM 2670 C CA . GLY A 1 346 ? -20.735 22.083 24.638 1.00 45.34 346 GLY A CA 1
ATOM 2671 C C . GLY A 1 346 ? -20.701 20.590 24.970 1.00 45.34 346 GLY A C 1
ATOM 2672 O O . GLY A 1 346 ? -20.620 20.269 26.148 1.00 45.34 346 GLY A O 1
ATOM 2673 N N . HIS A 1 347 ? -20.757 19.659 24.013 1.00 45.19 347 HIS A N 1
ATOM 2674 C CA . HIS A 1 347 ? -21.159 18.294 24.369 1.00 45.19 347 HIS A CA 1
ATOM 2675 C C . HIS A 1 347 ? -20.674 17.233 23.364 1.00 45.19 347 HIS A C 1
ATOM 2677 O O . HIS A 1 347 ? -21.245 17.099 22.290 1.00 45.19 347 HIS A O 1
ATOM 2683 N N . LEU A 1 348 ? -19.644 16.455 23.720 1.00 56.56 348 LEU A N 1
ATOM 2684 C CA . LEU A 1 348 ? -19.309 15.197 23.037 1.00 56.56 348 LEU A CA 1
ATOM 2685 C C . LEU A 1 348 ? -19.546 14.048 24.027 1.00 56.56 348 LEU A C 1
ATOM 2687 O O . LEU A 1 348 ? -18.702 13.767 24.875 1.00 56.56 348 LEU A O 1
ATOM 2691 N N . LEU A 1 349 ? -20.722 13.420 23.966 1.00 71.31 349 LEU A N 1
ATOM 2692 C CA . LEU A 1 349 ? -20.997 12.176 24.692 1.00 71.31 349 LEU A CA 1
ATOM 2693 C C . LEU A 1 349 ? -20.437 11.001 23.877 1.00 71.31 349 LEU A C 1
ATOM 2695 O O . LEU A 1 349 ? -20.759 10.870 22.698 1.00 71.31 349 LEU A O 1
ATOM 2699 N N . THR A 1 350 ? -19.599 10.158 24.483 1.00 78.50 350 THR A N 1
ATOM 2700 C CA . THR A 1 350 ? -19.109 8.922 23.849 1.00 78.50 350 THR A CA 1
ATOM 2701 C C . THR A 1 350 ? -20.113 7.789 24.068 1.00 78.50 350 THR A C 1
ATOM 2703 O O . THR A 1 350 ? -20.587 7.600 25.186 1.00 78.50 350 THR A O 1
ATOM 2706 N N . VAL A 1 351 ? -20.428 7.043 23.009 1.00 83.50 351 VAL A N 1
ATOM 2707 C CA . VAL A 1 351 ? -21.256 5.829 23.038 1.00 83.50 351 VAL A CA 1
ATOM 2708 C C . VAL A 1 351 ? -20.604 4.722 22.202 1.00 83.50 351 VAL A C 1
ATOM 2710 O O . VAL A 1 351 ? -19.708 4.988 21.405 1.00 83.50 351 VAL A O 1
ATOM 2713 N N . TRP A 1 352 ? -21.055 3.482 22.358 1.00 83.12 352 TRP A N 1
ATOM 2714 C CA . TRP A 1 352 ? -20.556 2.305 21.651 1.00 83.12 352 TRP A CA 1
ATOM 2715 C C . TRP A 1 352 ? -21.706 1.537 21.011 1.00 83.12 352 TRP A C 1
ATOM 2717 O O . TRP A 1 352 ? -22.794 1.468 21.586 1.00 83.12 352 TRP A O 1
ATOM 2727 N N . SER A 1 353 ? -21.489 0.956 19.829 1.00 82.56 353 SER A N 1
ATOM 2728 C CA . SER A 1 353 ? -22.440 -0.007 19.265 1.00 82.56 353 SER A CA 1
ATOM 2729 C C . SER A 1 353 ? -22.487 -1.277 20.123 1.00 82.56 353 SER A C 1
ATOM 2731 O O . SER A 1 353 ? -21.472 -1.706 20.663 1.00 82.56 353 SER A O 1
ATOM 2733 N N . THR A 1 354 ? -23.675 -1.865 20.268 1.00 76.81 354 THR A N 1
ATOM 2734 C CA . THR A 1 354 ? -23.895 -3.129 21.005 1.00 76.81 354 THR A CA 1
ATOM 2735 C C . THR A 1 354 ? -24.021 -4.347 20.085 1.00 76.81 354 THR A C 1
ATOM 2737 O O . THR A 1 354 ? -24.336 -5.451 20.531 1.00 76.81 354 THR A O 1
ATOM 2740 N N . THR A 1 355 ? -23.881 -4.121 18.777 1.00 72.38 355 THR A N 1
ATOM 2741 C CA . THR A 1 355 ? -23.938 -5.119 17.708 1.00 72.38 355 THR A CA 1
ATOM 2742 C C . THR A 1 355 ? -23.367 -4.523 16.413 1.00 72.38 355 THR A C 1
ATOM 2744 O O . THR A 1 355 ? -23.048 -3.332 16.368 1.00 72.38 355 THR A O 1
ATOM 2747 N N . GLU A 1 356 ? -23.277 -5.317 15.341 1.00 78.75 356 GLU A N 1
ATOM 2748 C CA . GLU A 1 356 ? -23.047 -4.776 13.996 1.00 78.75 356 GLU A CA 1
ATOM 2749 C C . GLU A 1 356 ? -24.195 -3.822 13.631 1.00 78.75 356 GLU A C 1
ATOM 2751 O O . GLU A 1 356 ? -25.369 -4.201 13.607 1.00 78.75 356 GLU A O 1
ATOM 2756 N N . LEU A 1 357 ? -23.858 -2.566 13.349 1.00 82.50 357 LEU A N 1
ATOM 2757 C CA . LEU A 1 357 ? -24.824 -1.483 13.253 1.00 82.50 357 LEU A CA 1
ATOM 2758 C C . LEU A 1 357 ? -24.792 -0.833 11.872 1.00 82.50 357 LEU A C 1
ATOM 2760 O O . LEU A 1 357 ? -23.766 -0.346 11.410 1.00 82.50 357 LEU A O 1
ATOM 2764 N N . ASN A 1 358 ? -25.948 -0.781 11.210 1.00 86.62 358 ASN A N 1
ATOM 2765 C CA . ASN A 1 358 ? -26.107 0.017 9.996 1.00 86.62 358 ASN A CA 1
ATOM 2766 C C . ASN A 1 358 ? -25.985 1.512 10.334 1.00 86.62 358 ASN A C 1
ATOM 2768 O O . ASN A 1 358 ? -26.728 2.016 11.180 1.00 86.62 358 ASN A O 1
ATOM 2772 N N . VAL A 1 359 ? -25.125 2.221 9.609 1.00 88.75 359 VAL A N 1
ATOM 2773 C CA . VAL A 1 359 ? -24.991 3.680 9.654 1.00 88.75 359 VAL A CA 1
ATOM 2774 C C . VAL A 1 359 ? -25.660 4.308 8.439 1.00 88.75 359 VAL A C 1
ATOM 2776 O O . VAL A 1 359 ? -25.678 3.729 7.346 1.00 88.75 359 VAL A O 1
ATOM 2779 N N . ARG A 1 360 ? -26.278 5.475 8.633 1.00 91.12 360 ARG A N 1
ATOM 2780 C CA . ARG A 1 360 ? -27.188 6.054 7.643 1.00 91.12 360 ARG A CA 1
ATOM 2781 C C . ARG A 1 360 ? -26.991 7.546 7.418 1.00 91.12 360 ARG A C 1
ATOM 2783 O O . ARG A 1 360 ? -26.575 8.260 8.320 1.00 91.12 360 ARG A O 1
ATOM 2790 N N . SER A 1 361 ? -27.355 8.030 6.234 1.00 83.56 361 SER A N 1
ATOM 2791 C CA . SER A 1 361 ? -27.330 9.460 5.883 1.00 83.56 361 SER A CA 1
ATOM 2792 C C . SER A 1 361 ? -28.523 10.226 6.466 1.00 83.56 361 SER A C 1
ATOM 2794 O O . SER A 1 361 ? -28.456 11.439 6.646 1.00 83.56 361 SER A O 1
ATOM 2796 N N . ALA A 1 362 ? -29.602 9.521 6.821 1.00 85.88 362 ALA A N 1
ATOM 2797 C CA . ALA A 1 362 ? -30.797 10.076 7.452 1.00 85.88 362 ALA A CA 1
ATOM 2798 C C . ALA A 1 362 ? -31.375 9.102 8.503 1.00 85.88 362 ALA A C 1
ATOM 2800 O O . ALA A 1 362 ? -31.182 7.887 8.371 1.00 85.88 362 ALA A O 1
ATOM 2801 N N . PRO A 1 363 ? -32.131 9.590 9.510 1.00 91.62 363 PRO A N 1
ATOM 2802 C CA . PRO A 1 363 ? -32.675 8.784 10.610 1.00 91.62 363 PRO A CA 1
ATOM 2803 C C . PRO A 1 363 ? -33.900 7.951 10.191 1.00 91.62 363 PRO A C 1
ATOM 2805 O O . PRO A 1 363 ? -35.000 8.100 10.722 1.00 91.62 363 PRO A O 1
ATOM 2808 N N . ALA A 1 364 ? -33.743 7.098 9.180 1.00 84.62 364 ALA A N 1
ATOM 2809 C CA . ALA A 1 364 ? -34.816 6.270 8.640 1.00 84.62 364 ALA A CA 1
ATOM 2810 C C . ALA A 1 364 ? -34.275 4.961 8.063 1.00 84.62 364 ALA A C 1
ATOM 2812 O O . ALA A 1 364 ? -33.231 4.949 7.416 1.00 84.62 364 ALA A O 1
ATOM 2813 N N . VAL A 1 365 ? -35.023 3.866 8.214 1.00 85.44 365 VAL A N 1
ATOM 2814 C CA . VAL A 1 365 ? -34.699 2.578 7.582 1.00 85.44 365 VAL A CA 1
ATOM 2815 C C . VAL A 1 365 ? -35.233 2.567 6.148 1.00 85.44 365 VAL A C 1
ATOM 2817 O O . VAL A 1 365 ? -36.380 2.198 5.916 1.00 85.44 365 VAL A O 1
ATOM 2820 N N . ARG A 1 366 ? -34.412 2.997 5.184 1.00 82.44 366 ARG A N 1
ATOM 2821 C CA . ARG A 1 366 ? -34.715 2.948 3.743 1.00 82.44 366 ARG A CA 1
ATOM 2822 C C . ARG A 1 366 ? -33.475 2.537 2.929 1.00 82.44 366 ARG A C 1
ATOM 2824 O O . ARG A 1 366 ? -32.365 2.657 3.449 1.00 82.44 366 ARG A O 1
ATOM 2831 N N . PRO A 1 367 ? -33.619 2.003 1.703 1.00 70.62 367 PRO A N 1
ATOM 2832 C CA . PRO A 1 367 ? -32.466 1.583 0.899 1.00 70.62 367 PRO A CA 1
ATOM 2833 C C . PRO A 1 367 ? -31.496 2.727 0.567 1.00 70.62 367 PRO A C 1
ATOM 2835 O O . PRO A 1 367 ? -30.289 2.537 0.633 1.00 70.62 367 PRO A O 1
ATOM 2838 N N . ASP A 1 368 ? -32.022 3.918 0.284 1.00 75.25 368 ASP A N 1
ATOM 2839 C CA . ASP A 1 368 ? -31.280 5.128 -0.098 1.00 75.25 368 ASP A CA 1
ATOM 2840 C C . ASP A 1 368 ? -30.552 5.811 1.069 1.00 75.25 368 ASP A C 1
ATOM 2842 O O . ASP A 1 368 ? -29.661 6.629 0.857 1.00 75.25 368 ASP A O 1
ATOM 2846 N N . THR A 1 369 ? -30.914 5.482 2.312 1.00 79.25 369 THR A N 1
ATOM 2847 C CA . THR A 1 369 ? -30.279 6.070 3.497 1.00 79.25 369 THR A CA 1
ATOM 2848 C C . THR A 1 369 ? -29.129 5.235 4.036 1.00 79.25 369 THR A C 1
ATOM 2850 O O . THR A 1 369 ? -28.458 5.688 4.955 1.00 79.25 369 THR A O 1
ATOM 2853 N N . LEU A 1 370 ? -28.908 4.013 3.540 1.00 83.19 370 LEU A N 1
ATOM 2854 C CA . LEU A 1 370 ? -27.826 3.155 4.020 1.00 83.19 370 LEU A CA 1
ATOM 2855 C C . LEU A 1 370 ? -26.479 3.667 3.502 1.00 83.19 370 LEU A C 1
ATOM 2857 O O . LEU A 1 370 ? -26.227 3.656 2.304 1.00 83.19 370 LEU A O 1
ATOM 2861 N N . VAL A 1 371 ? -25.614 4.080 4.425 1.00 76.81 371 VAL A N 1
ATOM 2862 C CA . VAL A 1 371 ? -24.266 4.583 4.116 1.00 76.81 371 VAL A CA 1
ATOM 2863 C C . VAL A 1 371 ? -23.217 3.502 4.349 1.00 76.81 371 VAL A C 1
ATOM 2865 O O . VAL A 1 371 ? -22.217 3.446 3.641 1.00 76.81 371 VAL A O 1
ATOM 2868 N N . GLY A 1 372 ? -23.460 2.614 5.313 1.00 76.06 372 GLY A N 1
ATOM 2869 C CA . GLY A 1 372 ? -22.605 1.462 5.547 1.00 76.06 372 GLY A CA 1
ATOM 2870 C C . GLY A 1 372 ? -22.934 0.725 6.835 1.00 76.06 372 GLY A C 1
ATOM 2871 O O . GLY A 1 372 ? -24.029 0.876 7.383 1.00 76.06 372 GLY A O 1
ATOM 2872 N N . ARG A 1 373 ? -21.984 -0.074 7.323 1.00 82.25 373 ARG A N 1
ATOM 2873 C CA . ARG A 1 373 ? -22.093 -0.821 8.582 1.00 82.25 373 ARG A CA 1
ATOM 2874 C C . ARG A 1 373 ? -20.838 -0.661 9.420 1.00 82.25 373 ARG A C 1
ATOM 2876 O O . ARG A 1 373 ? -19.739 -0.637 8.874 1.00 82.25 373 ARG A O 1
ATOM 2883 N N . ILE A 1 374 ? -21.017 -0.569 10.731 1.00 79.19 374 ILE A N 1
ATOM 2884 C CA . ILE A 1 374 ? -19.932 -0.546 11.709 1.00 79.19 374 ILE A CA 1
ATOM 2885 C C . ILE A 1 374 ? -19.975 -1.818 12.568 1.00 79.19 374 ILE A C 1
ATOM 2887 O O . ILE A 1 374 ? -21.074 -2.295 12.866 1.00 79.19 374 ILE A O 1
ATOM 2891 N N . PRO A 1 375 ? -18.819 -2.368 12.976 1.00 69.25 375 PRO A N 1
ATOM 2892 C CA . PRO A 1 375 ? -18.758 -3.516 13.879 1.00 69.25 375 PRO A CA 1
ATOM 2893 C C . PRO A 1 375 ? -19.412 -3.258 15.244 1.00 69.25 375 PRO A C 1
ATOM 2895 O O . PRO A 1 375 ? -19.667 -2.112 15.626 1.00 69.25 375 PRO A O 1
ATOM 2898 N N . ASP A 1 376 ? -19.622 -4.330 16.007 1.00 65.75 376 ASP A N 1
ATOM 2899 C CA . ASP A 1 376 ? -19.909 -4.251 17.445 1.00 65.75 376 ASP A CA 1
ATOM 2900 C C . ASP A 1 376 ? -18.781 -3.514 18.197 1.00 65.75 376 ASP A C 1
ATOM 2902 O O . ASP A 1 376 ? -17.632 -3.510 17.752 1.00 65.75 376 ASP A O 1
ATOM 2906 N N . GLN A 1 377 ? -19.113 -2.878 19.323 1.00 70.88 377 GLN A N 1
ATOM 2907 C CA . GLN A 1 377 ? -18.197 -2.124 20.188 1.00 70.88 377 GLN A CA 1
ATOM 2908 C C . GLN A 1 377 ? -17.492 -0.940 19.509 1.00 70.88 377 GLN A C 1
ATOM 2910 O O . GLN A 1 377 ? -16.504 -0.412 20.022 1.00 70.88 377 GLN A O 1
ATOM 2915 N N . THR A 1 378 ? -18.000 -0.480 18.365 1.00 75.06 378 THR A N 1
ATOM 2916 C CA . THR A 1 378 ? -17.461 0.695 17.676 1.00 75.06 378 THR A CA 1
ATOM 2917 C C . THR A 1 378 ? -17.722 1.934 18.518 1.00 75.06 378 THR A C 1
ATOM 2919 O O . THR A 1 378 ? -18.870 2.217 18.855 1.00 75.06 378 THR A O 1
ATOM 2922 N N . ARG A 1 379 ? -16.664 2.694 18.816 1.00 76.25 379 ARG A N 1
ATOM 2923 C CA . ARG A 1 379 ? -16.735 3.958 19.553 1.00 76.25 379 ARG A CA 1
ATOM 2924 C C . ARG A 1 379 ? -17.289 5.081 18.672 1.00 76.25 379 ARG A C 1
ATOM 2926 O O . ARG A 1 379 ? -16.837 5.287 17.545 1.00 76.25 379 ARG A O 1
ATOM 2933 N N . LEU A 1 380 ? -18.256 5.816 19.202 1.00 87.75 380 LEU A N 1
ATOM 2934 C CA . LEU A 1 380 ? -19.011 6.854 18.514 1.00 87.75 380 LEU A CA 1
ATOM 2935 C C . LEU A 1 380 ? -19.079 8.111 19.383 1.00 87.75 380 LEU A C 1
ATOM 2937 O O . LEU A 1 380 ? -19.350 8.042 20.580 1.00 87.75 380 LEU A O 1
ATOM 2941 N N . THR A 1 381 ? -18.918 9.271 18.763 1.00 85.44 381 THR A N 1
ATOM 2942 C CA . THR A 1 381 ? -19.123 10.571 19.398 1.00 85.44 381 THR A CA 1
ATOM 2943 C C . THR A 1 381 ? -20.488 11.131 19.013 1.00 85.44 381 THR A C 1
ATOM 2945 O O . THR A 1 381 ? -20.761 11.347 17.839 1.00 85.44 381 THR A O 1
ATOM 2948 N N . ILE A 1 382 ? -21.353 11.408 19.983 1.00 88.81 382 ILE A N 1
ATOM 2949 C CA . ILE A 1 382 ? -22.655 12.054 19.773 1.00 88.81 382 ILE A CA 1
ATOM 2950 C C . ILE A 1 382 ? -22.445 13.520 19.368 1.00 88.81 382 ILE A C 1
ATOM 2952 O O . ILE A 1 382 ? -21.650 14.229 19.981 1.00 88.81 382 ILE A O 1
ATOM 2956 N N . LEU A 1 383 ? -23.186 13.977 18.355 1.00 84.75 383 LEU A N 1
ATOM 2957 C CA . LEU A 1 383 ? -23.074 15.326 17.774 1.00 84.75 383 LEU A CA 1
ATOM 2958 C C . LEU A 1 383 ? -24.320 16.198 17.994 1.00 84.75 383 LEU A C 1
ATOM 2960 O O . LEU A 1 383 ? -24.515 17.209 17.322 1.00 84.75 383 LEU A O 1
ATOM 2964 N N . GLN A 1 384 ? -25.206 15.774 18.886 1.00 78.56 384 GLN A N 1
ATOM 2965 C CA . GLN A 1 384 ? -26.434 16.475 19.256 1.00 78.56 384 GLN A CA 1
ATOM 2966 C C . GLN A 1 384 ? -26.439 16.751 20.765 1.00 78.56 384 GLN A C 1
ATOM 2968 O O . GLN A 1 384 ? -25.516 16.352 21.470 1.00 78.56 384 GLN A O 1
ATOM 2973 N N . ASP A 1 385 ? -27.477 17.427 21.258 1.00 82.94 385 ASP A N 1
ATOM 2974 C CA . ASP A 1 385 ? -27.637 17.728 22.683 1.00 82.94 385 ASP A CA 1
ATOM 2975 C C . ASP A 1 385 ? -27.449 16.475 23.567 1.00 82.94 385 ASP A C 1
ATOM 2977 O O . ASP A 1 385 ? -28.138 15.467 23.379 1.00 82.94 385 ASP A O 1
ATOM 2981 N N . THR A 1 386 ? -26.507 16.531 24.520 1.00 75.12 386 THR A N 1
ATOM 2982 C CA . THR A 1 386 ? -26.138 15.372 25.355 1.00 75.12 386 THR A CA 1
ATOM 2983 C C . THR A 1 386 ? -27.284 14.916 26.242 1.00 75.12 386 THR A C 1
ATOM 2985 O O . THR A 1 386 ? -27.488 13.713 26.386 1.00 75.12 386 THR A O 1
ATOM 2988 N N . GLN A 1 387 ? -28.051 15.837 26.826 1.00 76.50 387 GLN A N 1
ATOM 2989 C CA . GLN A 1 387 ? -29.121 15.476 27.755 1.00 76.50 387 GLN A CA 1
ATOM 2990 C C . GLN A 1 387 ? -30.260 14.749 27.025 1.00 76.50 387 GLN A C 1
ATOM 2992 O O . GLN A 1 387 ? -30.765 13.721 27.483 1.00 76.50 387 GLN A O 1
ATOM 2997 N N . GLN A 1 388 ? -30.621 15.231 25.837 1.00 81.56 388 GLN A N 1
ATOM 2998 C CA . GLN A 1 388 ? -31.566 14.558 24.958 1.00 81.56 388 GLN A CA 1
ATOM 2999 C C . GLN A 1 388 ? -31.013 13.221 24.457 1.00 81.56 388 GLN A C 1
ATOM 3001 O O . GLN A 1 388 ? -31.732 12.220 24.495 1.00 81.56 388 GLN A O 1
ATOM 3006 N N . ALA A 1 389 ? -29.752 13.177 24.018 1.00 83.62 389 ALA A N 1
ATOM 3007 C CA . ALA A 1 389 ? -29.116 11.950 23.552 1.00 83.62 389 ALA A CA 1
ATOM 3008 C C . ALA A 1 389 ? -29.122 10.856 24.627 1.00 83.62 389 ALA A C 1
ATOM 3010 O O . ALA A 1 389 ? -29.545 9.739 24.339 1.00 83.62 389 ALA A O 1
ATOM 3011 N N . GLN A 1 390 ? -28.765 11.191 25.872 1.00 81.56 390 GLN A N 1
ATOM 3012 C CA . GLN A 1 390 ? -28.830 10.277 27.019 1.00 81.56 390 GLN A CA 1
ATOM 3013 C C . GLN A 1 390 ? -30.230 9.682 27.202 1.00 81.56 390 GLN A C 1
ATOM 3015 O O . GLN A 1 390 ? -30.367 8.482 27.420 1.00 81.56 390 GLN A O 1
ATOM 3020 N N . SER A 1 391 ? -31.286 10.486 27.033 1.00 82.25 391 SER A N 1
ATOM 3021 C CA . SER A 1 391 ? -32.668 9.996 27.140 1.00 82.25 391 SER A CA 1
ATOM 3022 C C . SER A 1 391 ? -33.096 9.050 26.003 1.00 82.25 391 SER A C 1
ATOM 3024 O O . SER A 1 391 ? -34.115 8.367 26.121 1.00 82.25 391 SER A O 1
ATOM 3026 N N . TRP A 1 392 ? -32.361 9.023 24.885 1.00 88.12 392 TRP A N 1
ATOM 3027 C CA . TRP A 1 392 ? -32.683 8.228 23.694 1.00 88.12 392 TRP A CA 1
ATOM 3028 C C . TRP A 1 392 ? -31.856 6.950 23.564 1.00 88.12 392 TRP A C 1
ATOM 3030 O O . TRP A 1 392 ? -32.292 6.036 22.865 1.00 88.12 392 TRP A O 1
ATOM 3040 N N . ILE A 1 393 ? -30.695 6.860 24.215 1.00 84.69 393 ILE A N 1
ATOM 3041 C CA . ILE A 1 393 ? -29.856 5.654 24.206 1.00 84.69 393 ILE A CA 1
ATOM 3042 C C . ILE A 1 393 ? -30.685 4.441 24.660 1.00 84.69 393 ILE A C 1
ATOM 3044 O O . ILE A 1 393 ? -31.416 4.487 25.649 1.00 84.69 393 ILE A O 1
ATOM 3048 N N . GLY A 1 394 ? -30.624 3.357 23.888 1.00 76.12 394 GLY A N 1
ATOM 3049 C CA . GLY A 1 394 ? -31.400 2.139 24.115 1.00 76.12 394 GLY A CA 1
ATOM 3050 C C . GLY A 1 394 ? -32.885 2.211 23.719 1.00 76.12 394 GLY A C 1
ATOM 3051 O O . GLY A 1 394 ? -33.570 1.192 23.794 1.00 76.12 394 GLY A O 1
ATOM 3052 N N . GLN A 1 395 ? -33.411 3.364 23.284 1.00 75.19 395 GLN A N 1
ATOM 3053 C CA . GLN A 1 395 ? -34.837 3.531 22.971 1.00 75.19 395 GLN A CA 1
ATOM 3054 C C . GLN A 1 395 ? -35.166 3.159 21.521 1.00 75.19 395 GLN A C 1
ATOM 3056 O O . GLN A 1 395 ? -34.578 3.679 20.569 1.00 75.19 395 GLN A O 1
ATOM 3061 N N . LEU A 1 396 ? -36.172 2.299 21.341 1.00 74.19 396 LEU A N 1
ATOM 3062 C CA . LEU A 1 396 ? -36.652 1.891 20.021 1.00 74.19 396 LEU A CA 1
ATOM 3063 C C . LEU A 1 396 ? -37.246 3.085 19.254 1.00 74.19 396 LEU A C 1
ATOM 3065 O O . LEU A 1 396 ? -37.989 3.896 19.805 1.00 74.19 396 LEU A O 1
ATOM 3069 N N . GLY A 1 397 ? -36.924 3.190 17.963 1.00 77.00 397 GLY A N 1
ATOM 3070 C CA . GLY A 1 397 ? -37.428 4.247 17.081 1.00 77.00 397 GLY A CA 1
ATOM 3071 C C . GLY A 1 397 ? -36.740 5.608 17.241 1.00 77.00 397 GLY A C 1
ATOM 3072 O O . GLY A 1 397 ? -37.038 6.524 16.474 1.00 77.00 397 GLY A O 1
ATOM 3073 N N . LYS A 1 398 ? -35.809 5.757 18.192 1.00 90.88 398 LYS A N 1
ATOM 3074 C CA . LYS A 1 398 ? -34.965 6.951 18.317 1.00 90.88 398 LYS A CA 1
ATOM 3075 C C . LYS A 1 398 ? -33.686 6.806 17.502 1.00 90.88 398 LYS A C 1
ATOM 3077 O O . LYS A 1 398 ? -33.167 5.707 17.321 1.00 90.88 398 LYS A O 1
ATOM 3082 N N . TRP A 1 399 ? -33.182 7.933 17.021 1.00 93.12 399 TRP A N 1
ATOM 3083 C CA . TRP A 1 399 ? -31.991 8.003 16.184 1.00 93.12 399 TRP A CA 1
ATOM 3084 C C . TRP A 1 399 ? -31.017 9.010 16.765 1.00 93.12 399 TRP A C 1
ATOM 3086 O O . TRP A 1 399 ? -31.431 10.057 17.257 1.00 93.12 399 TRP A O 1
ATOM 3096 N N . LEU A 1 400 ? -29.734 8.685 16.699 1.00 93.00 400 LEU A N 1
ATOM 3097 C CA . LEU A 1 400 ? -28.663 9.528 17.204 1.00 93.00 400 LEU A CA 1
ATOM 3098 C C . LEU A 1 400 ? -27.772 9.937 16.040 1.00 93.00 400 LEU A C 1
ATOM 3100 O O . LEU A 1 400 ? -27.356 9.086 15.250 1.00 93.00 400 LEU A O 1
ATOM 3104 N N . ARG A 1 401 ? -27.480 11.235 15.945 1.00 90.38 401 ARG A N 1
ATOM 3105 C CA . ARG A 1 401 ? -26.431 11.749 15.066 1.00 90.38 401 ARG A CA 1
ATOM 3106 C C . ARG A 1 401 ? -25.088 11.573 15.764 1.00 90.38 401 ARG A C 1
ATOM 3108 O O . ARG A 1 401 ? -24.885 12.084 16.868 1.00 90.38 401 ARG A O 1
ATOM 3115 N N . VAL A 1 402 ? -24.187 10.846 15.119 1.00 89.69 402 VAL A N 1
ATOM 3116 C CA . VAL A 1 402 ? -22.889 10.465 15.674 1.00 89.69 402 VAL A CA 1
ATOM 3117 C C . VAL A 1 402 ? -21.772 10.698 14.666 1.00 89.69 402 VAL A C 1
ATOM 3119 O O . VAL A 1 402 ? -22.006 10.666 13.464 1.00 89.69 402 VAL A O 1
ATOM 3122 N N . ARG A 1 403 ? -20.551 10.881 15.155 1.00 85.94 403 ARG A N 1
ATOM 3123 C CA . ARG A 1 403 ? -19.307 10.730 14.408 1.00 85.94 403 ARG A CA 1
ATOM 3124 C C . ARG A 1 403 ? -18.674 9.408 14.803 1.00 85.94 403 ARG A C 1
ATOM 3126 O O . ARG A 1 403 ? -18.605 9.102 15.991 1.00 85.94 403 ARG A O 1
ATOM 3133 N N . ILE A 1 404 ? -18.207 8.633 13.837 1.00 80.06 404 ILE A N 1
ATOM 3134 C CA . ILE A 1 404 ? -17.420 7.434 14.142 1.00 80.06 404 ILE A CA 1
ATOM 3135 C C . ILE A 1 404 ? -16.030 7.886 14.605 1.00 80.06 404 ILE A C 1
ATOM 3137 O O . ILE A 1 404 ? -15.373 8.651 13.906 1.00 80.06 404 ILE A O 1
ATOM 3141 N N . ASP A 1 405 ? -15.567 7.457 15.776 1.00 63.25 405 ASP A N 1
ATOM 3142 C CA . ASP A 1 405 ? -14.257 7.877 16.285 1.00 63.25 405 ASP A CA 1
ATOM 3143 C C . ASP A 1 405 ? -13.099 7.130 15.592 1.00 63.25 405 ASP A C 1
ATOM 3145 O O . ASP A 1 405 ? -13.277 6.002 15.130 1.00 63.25 405 ASP A O 1
ATOM 3149 N N . PRO A 1 406 ? -11.880 7.709 15.543 1.00 42.22 406 PRO A N 1
ATOM 3150 C CA . PRO A 1 406 ? -11.504 9.035 16.050 1.00 42.22 406 PRO A CA 1
ATOM 3151 C C . PRO A 1 406 ? -11.767 10.194 15.071 1.00 42.22 406 PRO A C 1
ATOM 3153 O O . PRO A 1 406 ? -11.879 11.328 15.517 1.00 42.22 406 PRO A O 1
ATOM 3156 N N . ASN A 1 407 ? -11.879 9.931 13.763 1.00 58.72 407 ASN A N 1
ATOM 3157 C CA . ASN A 1 407 ? -12.036 10.947 12.703 1.00 58.72 407 ASN A CA 1
ATOM 3158 C C . ASN A 1 407 ? -12.953 10.467 11.556 1.00 58.72 407 ASN A C 1
ATOM 3160 O O . ASN A 1 407 ? -12.796 10.878 10.410 1.00 58.72 407 ASN A O 1
ATOM 3164 N N . GLY A 1 408 ? -13.848 9.523 11.834 1.00 64.06 408 GLY A N 1
ATOM 3165 C CA . GLY A 1 408 ? -14.763 8.953 10.850 1.00 64.06 408 GLY A CA 1
ATOM 3166 C C . GLY A 1 408 ? -15.927 9.885 10.496 1.00 64.06 408 GLY A C 1
ATOM 3167 O O . GLY A 1 408 ? -16.048 10.982 11.045 1.00 64.06 408 GLY A O 1
ATOM 3168 N N . PRO A 1 409 ? -16.795 9.462 9.564 1.00 72.75 409 PRO A N 1
ATOM 3169 C CA . PRO A 1 409 ? -17.872 10.302 9.062 1.00 72.75 409 PRO A CA 1
ATOM 3170 C C . PRO A 1 409 ? -18.975 10.541 10.097 1.00 72.75 409 PRO A C 1
ATOM 3172 O O . PRO A 1 409 ? -19.184 9.748 11.021 1.00 72.75 409 PRO A O 1
ATOM 3175 N N . GLU A 1 410 ? -19.717 11.630 9.895 1.00 85.50 410 GLU A N 1
ATOM 3176 C CA . GLU A 1 410 ? -20.954 11.893 10.621 1.00 85.50 410 GLU A CA 1
ATOM 3177 C C . GLU A 1 410 ? -22.120 11.125 9.993 1.00 85.50 410 GLU A C 1
ATOM 3179 O O . GLU A 1 410 ? -22.374 11.218 8.793 1.00 85.50 410 GLU A O 1
ATOM 3184 N N . VAL A 1 411 ? -22.842 10.362 10.806 1.00 89.56 411 VAL A N 1
ATOM 3185 C CA . VAL A 1 411 ? -23.899 9.445 10.374 1.00 89.56 411 VAL A CA 1
ATOM 3186 C C . VAL A 1 411 ? -25.027 9.381 11.402 1.00 89.56 411 VAL A C 1
ATOM 3188 O O . VAL A 1 411 ? -24.895 9.804 12.550 1.00 89.56 411 VAL A O 1
ATOM 3191 N N . TRP A 1 412 ? -26.157 8.817 10.993 1.00 93.31 412 TRP A N 1
ATOM 3192 C CA . TRP A 1 412 ? -27.266 8.454 11.864 1.00 93.31 412 TRP A CA 1
ATOM 3193 C C . TRP A 1 412 ? -27.198 6.979 12.234 1.00 93.31 412 TRP A C 1
ATOM 3195 O O . TRP A 1 412 ? -27.077 6.113 11.363 1.00 93.31 412 TRP A O 1
ATOM 3205 N N . VAL A 1 413 ? -27.352 6.698 13.525 1.00 93.88 413 VAL A N 1
ATOM 3206 C CA . VAL A 1 413 ? -27.468 5.342 14.068 1.00 93.88 413 VAL A CA 1
ATOM 3207 C C . VAL A 1 413 ? -28.768 5.164 14.837 1.00 93.88 413 VAL A C 1
ATOM 3209 O O . VAL A 1 413 ? -29.318 6.105 15.415 1.00 93.88 413 VAL A O 1
ATOM 3212 N N . ALA A 1 414 ? -29.266 3.934 14.840 1.00 90.75 414 ALA A N 1
ATOM 3213 C CA . ALA A 1 414 ? -30.409 3.533 15.641 1.00 90.75 414 ALA A CA 1
ATOM 3214 C C . ALA A 1 414 ? -30.038 3.526 17.133 1.00 90.75 414 ALA A C 1
ATOM 3216 O O . ALA A 1 414 ? -29.153 2.779 17.551 1.00 90.75 414 ALA A O 1
ATOM 3217 N N . ALA A 1 415 ? -30.731 4.326 17.946 1.00 88.12 415 ALA A N 1
ATOM 3218 C CA . ALA A 1 415 ? -30.376 4.525 19.352 1.00 88.12 415 ALA A CA 1
ATOM 3219 C C . ALA A 1 415 ? -30.515 3.247 20.200 1.00 88.12 415 ALA A C 1
ATOM 3221 O O . ALA A 1 415 ? -29.839 3.092 21.211 1.00 88.12 415 ALA A O 1
ATOM 3222 N N . TRP A 1 416 ? -31.358 2.305 19.770 1.00 86.50 416 TRP A N 1
ATOM 3223 C CA . TRP A 1 416 ? -31.571 1.018 20.438 1.00 86.50 416 TRP A CA 1
ATOM 3224 C C . TRP A 1 416 ? -30.437 -0.001 20.244 1.00 86.50 416 TRP A C 1
ATOM 3226 O O . TRP A 1 416 ? -30.493 -1.079 20.831 1.00 86.50 416 TRP A O 1
ATOM 3236 N N . TYR A 1 417 ? -29.410 0.332 19.458 1.00 87.44 417 TYR A N 1
ATOM 3237 C CA . TYR A 1 417 ? -28.202 -0.480 19.272 1.00 87.44 417 TYR A CA 1
ATOM 3238 C C . TYR A 1 417 ? -26.929 0.226 19.753 1.00 87.44 417 TYR A C 1
ATOM 3240 O O . TYR A 1 417 ? -25.831 -0.134 19.333 1.00 87.44 417 TYR A O 1
ATOM 3248 N N . VAL A 1 418 ? -27.064 1.238 20.615 1.00 86.38 418 VAL A N 1
ATOM 3249 C CA . VAL A 1 418 ? -25.917 1.901 21.242 1.00 86.38 418 VAL A CA 1
ATOM 3250 C C . VAL A 1 418 ? -26.031 1.918 22.763 1.00 86.38 418 VAL A C 1
ATOM 3252 O O . VAL A 1 418 ? -27.127 1.835 23.318 1.00 86.38 418 VAL A O 1
ATOM 3255 N N . THR A 1 419 ? -24.890 2.055 23.430 1.00 77.44 419 THR A N 1
ATOM 3256 C CA . THR A 1 419 ? -24.758 2.199 24.883 1.00 77.44 419 THR A CA 1
ATOM 3257 C C . THR A 1 419 ? -23.748 3.292 25.216 1.00 77.44 419 THR A C 1
ATOM 3259 O O . THR A 1 419 ? -22.793 3.497 24.485 1.00 77.44 419 THR A O 1
ATOM 3262 N N . ASP A 1 420 ? -23.941 4.002 26.319 1.00 77.69 420 ASP A N 1
ATOM 3263 C CA . ASP A 1 420 ? -22.974 4.937 26.907 1.00 77.69 420 ASP A CA 1
ATOM 3264 C C . ASP A 1 420 ? -21.926 4.246 27.796 1.00 77.69 420 ASP A C 1
ATOM 3266 O O . ASP A 1 420 ? -21.116 4.914 28.439 1.00 77.69 420 ASP A O 1
ATOM 3270 N N . ARG A 1 421 ? -21.926 2.909 27.838 1.00 68.69 421 ARG A N 1
ATOM 3271 C CA . ARG A 1 421 ? -20.931 2.123 28.562 1.00 68.69 421 ARG A CA 1
ATOM 3272 C C . ARG A 1 421 ? -19.833 1.659 27.625 1.00 68.69 421 ARG A C 1
ATOM 3274 O O . ARG A 1 421 ? -20.114 1.015 26.619 1.00 68.69 421 ARG A O 1
ATOM 3281 N N . ASP A 1 422 ? -18.593 1.928 28.009 1.00 65.00 422 ASP A N 1
ATOM 3282 C CA . ASP A 1 422 ? -17.434 1.390 27.313 1.00 65.00 422 ASP A CA 1
ATOM 3283 C C . ASP A 1 422 ? -17.369 -0.133 27.532 1.00 65.00 422 ASP A C 1
ATOM 3285 O O . ASP A 1 422 ? -17.170 -0.571 28.669 1.00 65.00 422 ASP A O 1
ATOM 3289 N N . PRO A 1 423 ? -17.531 -0.957 26.482 1.00 58.06 423 PRO A N 1
ATOM 3290 C CA . PRO A 1 423 ? -17.451 -2.410 26.595 1.00 58.06 423 PRO A CA 1
ATOM 3291 C C . PRO A 1 423 ? -16.047 -2.899 26.982 1.00 58.06 423 PRO A C 1
ATOM 3293 O O . PRO A 1 423 ? -15.896 -4.060 27.357 1.00 58.06 423 PRO A O 1
ATOM 3296 N N . GLN A 1 424 ? -15.025 -2.041 26.893 1.00 48.00 424 GLN A N 1
ATOM 3297 C CA . GLN A 1 424 ? -13.656 -2.334 27.314 1.00 48.00 424 GLN A CA 1
ATOM 3298 C C . GLN A 1 424 ? -13.277 -1.670 28.643 1.00 48.00 424 GLN A C 1
ATOM 3300 O O . GLN A 1 424 ? -12.167 -1.902 29.132 1.00 48.00 424 GLN A O 1
ATOM 3305 N N . ALA A 1 425 ? -14.165 -0.879 29.260 1.00 48.72 425 ALA A N 1
ATOM 3306 C CA . ALA A 1 425 ? -13.884 -0.349 30.586 1.00 48.72 425 ALA A CA 1
ATOM 3307 C C . ALA A 1 425 ? -13.779 -1.503 31.596 1.00 48.72 425 ALA A C 1
ATOM 3309 O O . ALA A 1 425 ? -14.633 -2.395 31.608 1.00 48.72 425 ALA A O 1
ATOM 3310 N N . PRO A 1 426 ? -12.756 -1.499 32.470 1.00 43.19 426 PRO A N 1
ATOM 3311 C CA . PRO A 1 426 ? -12.657 -2.487 33.529 1.00 43.19 426 PRO A CA 1
ATOM 3312 C C . PRO A 1 426 ? -13.906 -2.409 34.409 1.00 43.19 426 PRO A C 1
ATOM 3314 O O . PRO A 1 426 ? -14.217 -1.372 34.995 1.00 43.19 426 PRO A O 1
ATOM 3317 N N . SER A 1 427 ? -14.632 -3.519 34.485 1.00 54.56 427 SER A N 1
ATOM 3318 C CA . SER A 1 427 ? -15.866 -3.637 35.246 1.00 54.56 427 SER A CA 1
ATOM 3319 C C . SER A 1 427 ? -15.545 -3.629 36.744 1.00 54.56 427 SER A C 1
ATOM 3321 O O . SER A 1 427 ? -15.099 -4.626 37.324 1.00 54.56 427 SER A O 1
ATOM 3323 N N . VAL A 1 428 ? -15.727 -2.470 37.377 1.00 56.94 428 VAL A N 1
ATOM 3324 C CA . VAL A 1 428 ? -15.610 -2.317 38.831 1.00 56.94 428 VAL A CA 1
ATOM 3325 C C . VAL A 1 428 ? -16.912 -2.816 39.472 1.00 56.94 428 VAL A C 1
ATOM 3327 O O . VAL A 1 428 ? -17.985 -2.398 39.032 1.00 56.94 428 VAL A O 1
ATOM 3330 N N . PRO A 1 429 ? -16.858 -3.695 40.492 1.00 66.19 429 PRO A N 1
ATOM 3331 C CA . PRO A 1 429 ? -18.045 -4.092 41.244 1.00 66.19 429 PRO A CA 1
ATOM 3332 C C . PRO A 1 429 ? -18.788 -2.875 41.786 1.00 66.19 429 PRO A C 1
ATOM 3334 O O . PRO A 1 429 ? -18.180 -2.027 42.439 1.00 66.19 429 PRO A O 1
ATOM 3337 N N . SER A 1 430 ? -20.091 -2.790 41.537 1.00 71.38 430 SER A N 1
ATOM 3338 C CA . SER A 1 430 ? -20.917 -1.687 42.041 1.00 71.38 430 SER A CA 1
ATOM 3339 C C . SER A 1 430 ? -21.756 -2.081 43.257 1.00 71.38 430 SER A C 1
ATOM 3341 O O . SER A 1 430 ? -21.868 -1.312 44.205 1.00 71.38 430 SER A O 1
ATOM 3343 N N . LEU A 1 431 ? -22.346 -3.278 43.228 1.00 86.00 431 LEU A N 1
ATOM 3344 C CA . LEU A 1 431 ? -23.240 -3.845 44.231 1.00 86.00 431 LEU A CA 1
ATOM 3345 C C . LEU A 1 431 ? -23.039 -5.357 44.266 1.00 86.00 431 LEU A C 1
ATOM 3347 O O . LEU A 1 431 ? -22.626 -5.963 43.280 1.00 86.00 431 LEU A O 1
ATOM 3351 N N . GLN A 1 432 ? -23.377 -5.979 45.389 1.00 91.81 432 GLN A N 1
ATOM 3352 C CA . GLN A 1 432 ? -23.392 -7.431 45.504 1.00 91.81 432 GLN A CA 1
ATOM 3353 C C . GLN A 1 432 ? -24.813 -7.965 45.366 1.00 91.81 432 GLN A C 1
ATOM 3355 O O . GLN A 1 432 ? -25.779 -7.371 45.852 1.00 91.81 432 GLN A O 1
ATOM 3360 N N . VAL A 1 433 ? -24.944 -9.109 44.705 1.00 91.31 433 VAL A N 1
ATOM 3361 C CA . VAL A 1 433 ? -26.219 -9.797 44.504 1.00 91.31 433 VAL A CA 1
ATOM 3362 C C . VAL A 1 433 ? -26.103 -11.246 44.948 1.00 91.31 433 VAL A C 1
ATOM 3364 O O . VAL A 1 433 ? -25.117 -11.918 44.669 1.00 91.31 433 VAL A O 1
ATOM 3367 N N . LYS A 1 434 ? -27.117 -11.734 45.657 1.00 91.44 434 LYS A N 1
ATOM 3368 C CA . LYS A 1 434 ? -27.222 -13.115 46.117 1.00 91.44 434 LYS A CA 1
ATOM 3369 C C . LYS A 1 434 ? -28.011 -13.942 45.111 1.00 91.44 434 LYS A C 1
ATOM 3371 O O . LYS A 1 434 ? -29.096 -13.530 44.697 1.00 91.44 434 LYS A O 1
ATOM 3376 N N . VAL A 1 435 ? -27.498 -15.118 44.765 1.00 91.75 435 VAL A N 1
ATOM 3377 C CA . VAL A 1 435 ? -28.211 -16.112 43.954 1.00 91.75 435 VAL A CA 1
ATOM 3378 C C . VAL A 1 435 ? -29.336 -16.750 44.766 1.00 91.75 435 VAL A C 1
ATOM 3380 O O . VAL A 1 435 ? -29.110 -17.211 45.882 1.00 91.75 435 VAL A O 1
ATOM 3383 N N . ILE A 1 436 ? -30.535 -16.803 44.186 1.00 87.12 436 ILE A N 1
ATOM 3384 C CA . ILE A 1 436 ? -31.730 -17.443 44.742 1.00 87.12 436 ILE A CA 1
ATOM 3385 C C . ILE A 1 436 ? -32.201 -18.517 43.751 1.00 87.12 436 ILE A C 1
ATOM 3387 O O . ILE A 1 436 ? -32.914 -18.228 42.792 1.00 87.12 436 ILE A O 1
ATOM 3391 N N . SER A 1 437 ? -31.783 -19.764 43.959 1.00 85.31 437 SER A N 1
ATOM 3392 C CA . SER A 1 437 ? -32.109 -20.934 43.131 1.00 85.31 437 SER A CA 1
ATOM 3393 C C . SER A 1 437 ? -32.292 -22.210 43.984 1.00 85.31 437 SER A C 1
ATOM 3395 O O . SER A 1 437 ? -31.641 -23.225 43.732 1.00 85.31 437 SER A O 1
ATOM 3397 N N . PRO A 1 438 ? -33.192 -22.224 44.986 1.00 67.56 438 PRO A N 1
ATOM 3398 C CA . PRO A 1 438 ? -33.261 -23.302 45.982 1.00 67.56 438 PRO A CA 1
ATOM 3399 C C . PRO A 1 438 ? -33.701 -24.662 45.413 1.00 67.56 438 PRO A C 1
ATOM 3401 O O . PRO A 1 438 ? -33.395 -25.704 45.983 1.00 67.56 438 PRO A O 1
ATOM 3404 N N . THR A 1 439 ? -34.427 -24.683 44.289 1.00 73.19 439 THR A N 1
ATOM 3405 C CA . THR A 1 439 ? -34.913 -25.931 43.666 1.00 73.19 439 THR A CA 1
ATOM 3406 C C . THR A 1 439 ? -33.860 -26.599 42.783 1.00 73.19 439 THR A C 1
ATOM 3408 O O . THR A 1 439 ? -33.782 -27.823 42.734 1.00 73.19 439 THR A O 1
ATOM 3411 N N . VAL A 1 440 ? -33.071 -25.805 42.054 1.00 81.12 440 VAL A N 1
ATOM 3412 C CA . VAL A 1 440 ? -32.059 -26.303 41.104 1.00 81.12 440 VAL A CA 1
ATOM 3413 C C . VAL A 1 440 ? -30.675 -26.373 41.760 1.00 81.12 440 VAL A C 1
ATOM 3415 O O . VAL A 1 440 ? -29.828 -27.150 41.327 1.00 81.12 440 VAL A O 1
ATOM 3418 N N . GLY A 1 441 ? -30.446 -25.583 42.812 1.00 75.44 441 GLY A N 1
ATOM 3419 C CA . GLY A 1 441 ? -29.209 -25.525 43.590 1.00 75.44 441 GLY A CA 1
ATOM 3420 C C . GLY A 1 441 ? -28.113 -24.655 42.974 1.00 75.44 441 GLY A C 1
ATOM 3421 O O . GLY A 1 441 ? -27.100 -24.419 43.619 1.00 75.44 441 GLY A O 1
ATOM 3422 N N . TYR A 1 442 ? -28.291 -24.167 41.742 1.00 89.88 442 TYR A N 1
ATOM 3423 C CA . TYR A 1 442 ? -27.313 -23.325 41.052 1.00 89.88 442 TYR A CA 1
ATOM 3424 C C . TYR A 1 442 ? -27.962 -22.406 40.005 1.00 89.88 442 TYR A C 1
ATOM 3426 O O . TYR A 1 442 ? -29.115 -22.595 39.603 1.00 89.88 442 TYR A O 1
ATOM 3434 N N . LEU A 1 443 ? -27.189 -21.431 39.527 1.00 92.81 443 LEU A N 1
ATOM 3435 C CA . LEU A 1 443 ? -27.498 -20.509 38.437 1.00 92.81 443 LEU A CA 1
ATOM 3436 C C . LEU A 1 443 ? -26.362 -20.526 37.400 1.00 92.81 443 LEU A C 1
ATOM 3438 O O . LEU A 1 443 ? -25.186 -20.451 37.747 1.00 92.81 443 LEU A O 1
ATOM 3442 N N . ASN A 1 444 ? -26.695 -20.635 36.110 1.00 94.88 444 ASN A N 1
ATOM 3443 C CA . ASN A 1 444 ? -25.691 -20.568 35.041 1.00 94.88 444 ASN A CA 1
ATOM 3444 C C . ASN A 1 444 ? -25.261 -19.114 34.788 1.00 94.88 444 ASN A C 1
ATOM 3446 O O . ASN A 1 444 ? -26.110 -18.257 34.543 1.00 94.88 444 ASN A O 1
ATOM 3450 N N . ILE A 1 445 ? -23.950 -18.888 34.738 1.00 95.25 445 ILE A N 1
ATOM 3451 C CA . ILE A 1 445 ? -23.315 -17.658 34.257 1.00 95.25 445 ILE A CA 1
ATOM 3452 C C . ILE A 1 445 ? -23.007 -17.858 32.772 1.00 95.25 445 ILE A C 1
ATOM 3454 O O . ILE A 1 445 ? -22.359 -18.840 32.408 1.00 95.25 445 ILE A O 1
ATOM 3458 N N . ARG A 1 446 ? -23.500 -16.987 31.890 1.00 93.06 446 ARG A N 1
ATOM 3459 C CA . ARG A 1 446 ? -23.418 -17.156 30.426 1.00 93.06 446 ARG A CA 1
ATOM 3460 C C . ARG A 1 446 ? -22.536 -16.105 29.771 1.00 93.06 446 ARG A C 1
ATOM 3462 O O . ARG A 1 446 ? -22.373 -15.014 30.293 1.00 93.06 446 ARG A O 1
ATOM 3469 N N . LYS A 1 447 ? -22.016 -16.399 28.580 1.00 78.25 447 LYS A N 1
ATOM 3470 C CA . LYS A 1 447 ? -21.220 -15.435 27.798 1.00 78.25 447 LYS A CA 1
ATOM 3471 C C . LYS A 1 447 ? -22.029 -14.251 27.238 1.00 78.25 447 LYS A C 1
ATOM 3473 O O . LYS A 1 447 ? -21.437 -13.348 26.669 1.00 78.25 447 LYS A O 1
ATOM 3478 N N . GLY A 1 448 ? -23.357 -14.255 27.376 1.00 75.12 448 GLY A N 1
ATOM 3479 C CA . GLY A 1 448 ? -24.229 -13.166 26.935 1.00 75.12 448 GLY A CA 1
ATOM 3480 C C . GLY A 1 448 ? -25.619 -13.223 27.587 1.00 75.12 448 GLY A C 1
ATOM 3481 O O . GLY A 1 448 ? -25.973 -14.254 28.173 1.00 75.12 448 GLY A O 1
ATOM 3482 N N . PRO A 1 449 ? -26.418 -12.144 27.489 1.00 87.12 449 PRO A N 1
ATOM 3483 C CA . PRO A 1 449 ? -27.673 -11.950 28.223 1.00 87.12 449 PRO A CA 1
ATOM 3484 C C . PRO A 1 449 ? -28.875 -12.682 27.591 1.00 87.12 449 PRO A C 1
ATOM 3486 O O . PRO A 1 449 ? -29.921 -12.091 27.327 1.00 87.12 449 PRO A O 1
ATOM 3489 N N . ALA A 1 450 ? -28.734 -13.982 27.326 1.00 80.62 450 ALA A N 1
ATOM 3490 C CA . ALA A 1 450 ? -29.822 -14.851 26.875 1.00 80.62 450 ALA A CA 1
ATOM 3491 C C . ALA A 1 450 ? -29.515 -16.326 27.169 1.00 80.62 450 ALA A C 1
ATOM 3493 O O . ALA A 1 450 ? -28.360 -16.743 27.262 1.00 80.62 450 ALA A O 1
ATOM 3494 N N . THR A 1 451 ? -30.557 -17.156 27.249 1.00 81.62 451 THR A N 1
ATOM 3495 C CA . THR A 1 451 ? -30.422 -18.607 27.473 1.00 81.62 451 THR A CA 1
ATOM 3496 C C . THR A 1 451 ? -29.748 -19.349 26.315 1.00 81.62 451 THR A C 1
ATOM 3498 O O . THR A 1 451 ? -29.270 -20.464 26.518 1.00 81.62 451 THR A O 1
ATOM 3501 N N . THR A 1 452 ? -29.669 -18.732 25.135 1.00 83.00 452 THR A N 1
ATOM 3502 C CA . THR A 1 452 ? -28.999 -19.251 23.933 1.00 83.00 452 THR A CA 1
ATOM 3503 C C . THR A 1 452 ? -27.477 -19.097 23.970 1.00 83.00 452 THR A C 1
ATOM 3505 O O . THR A 1 452 ? -26.786 -19.809 23.246 1.00 83.00 452 THR A O 1
ATOM 3508 N N . HIS A 1 453 ? -26.928 -18.217 24.817 1.00 79.88 453 HIS A N 1
ATOM 3509 C CA . HIS A 1 453 ? -25.477 -18.048 24.915 1.00 79.88 453 HIS A CA 1
ATOM 3510 C C . HIS A 1 453 ? -24.814 -19.200 25.687 1.00 79.88 453 HIS A C 1
ATOM 3512 O O . HIS A 1 453 ? -25.392 -19.692 26.665 1.00 79.88 453 HIS A O 1
ATOM 3518 N N . PRO A 1 454 ? -23.581 -19.604 25.316 1.00 85.62 454 PRO A N 1
ATOM 3519 C CA . PRO A 1 454 ? -22.832 -20.640 26.025 1.00 85.62 454 PRO A CA 1
ATOM 3520 C C . PRO A 1 454 ? -22.662 -20.339 27.519 1.00 85.62 454 PRO A C 1
ATOM 3522 O O . PRO A 1 454 ? -22.522 -19.181 27.921 1.00 85.62 454 PRO A O 1
ATOM 3525 N N . VAL A 1 455 ? -22.639 -21.390 28.339 1.00 92.12 455 VAL A N 1
ATOM 3526 C CA . VAL A 1 455 ? -22.375 -21.290 29.782 1.00 92.12 455 VAL A CA 1
ATOM 3527 C C . VAL A 1 455 ? -20.878 -21.042 30.001 1.00 92.12 455 VAL A C 1
ATOM 3529 O O . VAL A 1 455 ? -20.049 -21.818 29.534 1.00 92.12 455 VAL A O 1
ATOM 3532 N N . ALA A 1 456 ? -20.546 -19.949 30.687 1.00 83.94 456 ALA A N 1
ATOM 3533 C CA . ALA A 1 456 ? -19.196 -19.573 31.107 1.00 83.94 456 ALA A CA 1
ATOM 3534 C C . ALA A 1 456 ? -18.838 -20.141 32.492 1.00 83.94 456 ALA A C 1
ATOM 3536 O O . ALA A 1 456 ? -17.675 -20.423 32.760 1.00 83.94 456 ALA A O 1
ATOM 3537 N N . GLY A 1 457 ? -19.835 -20.350 33.356 1.00 91.50 457 GLY A N 1
ATOM 3538 C CA . GLY A 1 457 ? -19.666 -20.969 34.669 1.00 91.50 457 GLY A CA 1
ATOM 3539 C C . GLY A 1 457 ? -20.993 -21.171 35.394 1.00 91.50 457 GLY A C 1
ATOM 3540 O O . GLY A 1 457 ? -22.067 -20.991 34.816 1.00 91.50 457 GLY A O 1
ATOM 3541 N N . ARG A 1 458 ? -20.929 -21.558 36.668 1.00 93.19 458 ARG A N 1
ATOM 3542 C CA . ARG A 1 458 ? -22.099 -21.741 37.536 1.00 93.19 458 ARG A CA 1
ATOM 3543 C C . ARG A 1 458 ? -21.839 -21.106 38.894 1.00 93.19 458 ARG A C 1
ATOM 3545 O O . ARG A 1 458 ? -20.739 -21.256 39.412 1.00 93.19 458 ARG A O 1
ATOM 3552 N N . ALA A 1 459 ? -22.859 -20.453 39.436 1.00 90.38 459 ALA A N 1
ATOM 3553 C CA . ALA A 1 459 ? -22.899 -19.962 40.806 1.00 90.38 459 ALA A CA 1
ATOM 3554 C C . ALA A 1 459 ? -23.876 -20.819 41.619 1.00 90.38 459 ALA A C 1
ATOM 3556 O O . ALA A 1 459 ? -24.937 -21.178 41.104 1.00 90.38 459 ALA A O 1
ATOM 3557 N N . GLN A 1 460 ? -23.529 -21.187 42.846 1.00 92.00 460 GLN A N 1
ATOM 3558 C CA . GLN A 1 460 ? -24.388 -22.007 43.706 1.00 92.00 460 GLN A CA 1
ATOM 3559 C C . GLN A 1 460 ? -25.541 -21.183 44.293 1.00 92.00 460 GLN A C 1
ATOM 3561 O O . GLN A 1 460 ? -25.476 -19.955 44.363 1.00 92.00 460 GLN A O 1
ATOM 3566 N N . ASP A 1 461 ? -26.608 -21.854 44.729 1.00 78.81 461 ASP A N 1
ATOM 3567 C CA . ASP A 1 461 ? -27.661 -21.209 45.515 1.00 78.81 461 ASP A CA 1
ATOM 3568 C C . ASP A 1 461 ? -27.068 -20.534 46.761 1.00 78.81 461 ASP A C 1
ATOM 3570 O O . ASP A 1 461 ? -26.242 -21.103 47.474 1.00 78.81 461 ASP A O 1
ATOM 3574 N N . GLY A 1 462 ? -27.468 -19.288 46.999 1.00 74.25 462 GLY A N 1
ATOM 3575 C CA . GLY A 1 462 ? -26.967 -18.463 48.088 1.00 74.25 462 GLY A CA 1
ATOM 3576 C C . GLY A 1 462 ? -25.595 -17.820 47.873 1.00 74.25 462 GLY A C 1
ATOM 3577 O O . GLY A 1 462 ? -25.200 -17.019 48.722 1.00 74.25 462 GLY A O 1
ATOM 3578 N N . GLU A 1 463 ? -24.898 -18.109 46.769 1.00 89.62 463 GLU A N 1
ATOM 3579 C CA . GLU A 1 463 ? -23.617 -17.479 46.434 1.00 89.62 463 GLU A CA 1
ATOM 3580 C C . GLU A 1 463 ? -23.786 -15.968 46.212 1.00 89.62 463 GLU A C 1
ATOM 3582 O O . GLU A 1 463 ? -24.781 -15.516 45.636 1.00 89.62 463 GLU A O 1
ATOM 3587 N N . ILE A 1 464 ? -22.811 -15.188 46.684 1.00 90.88 464 ILE A N 1
ATOM 3588 C CA . ILE A 1 464 ? -22.751 -13.741 46.473 1.00 90.88 464 ILE A CA 1
ATOM 3589 C C . ILE A 1 464 ? -21.880 -13.455 45.257 1.00 90.88 464 ILE A C 1
ATOM 3591 O O . ILE A 1 464 ? -20.745 -13.922 45.172 1.00 90.88 464 ILE A O 1
ATOM 3595 N N . LEU A 1 465 ? -22.423 -12.677 44.329 1.00 92.19 465 LEU A N 1
ATOM 3596 C CA . LEU A 1 465 ? -21.765 -12.264 43.101 1.00 92.19 465 LEU A CA 1
ATOM 3597 C C . LEU A 1 465 ? -21.544 -10.754 43.113 1.00 92.19 465 LEU A C 1
ATOM 3599 O O . LEU A 1 465 ? -22.408 -9.998 43.563 1.00 92.19 465 LEU A O 1
ATOM 3603 N N . ASP A 1 466 ? -20.418 -10.322 42.556 1.00 92.25 466 ASP A N 1
ATOM 3604 C CA . ASP A 1 466 ? -20.181 -8.915 42.251 1.00 92.25 466 ASP A CA 1
ATOM 3605 C C . ASP A 1 466 ? -21.000 -8.547 41.013 1.00 92.25 466 ASP A C 1
ATOM 3607 O O . ASP A 1 466 ? -20.804 -9.148 39.958 1.00 92.25 466 ASP A O 1
ATOM 3611 N N . ALA A 1 467 ? -21.891 -7.563 41.105 1.00 89.88 467 ALA A N 1
ATOM 3612 C CA . ALA A 1 467 ? -22.527 -6.976 39.934 1.00 89.88 467 ALA A CA 1
ATOM 3613 C C . ALA A 1 467 ? -21.573 -5.966 39.289 1.00 89.88 467 ALA A C 1
ATOM 3615 O O . ALA A 1 467 ? -21.052 -5.065 39.948 1.00 89.88 467 ALA A O 1
ATOM 3616 N N . LEU A 1 468 ? -21.355 -6.123 37.989 1.00 85.31 468 LEU A N 1
ATOM 3617 C CA . LEU A 1 468 ? -20.353 -5.385 37.218 1.00 85.31 468 LEU A CA 1
ATOM 3618 C C . LEU A 1 468 ? -20.948 -4.219 36.414 1.00 85.31 468 LEU A C 1
ATOM 3620 O O . LEU A 1 468 ? -20.329 -3.684 35.500 1.00 85.31 468 LEU A O 1
ATOM 3624 N N . GLU A 1 469 ? -22.168 -3.821 36.759 1.00 79.50 469 GLU A N 1
ATOM 3625 C CA . GLU A 1 469 ? -22.901 -2.720 36.140 1.00 79.50 469 GLU A CA 1
ATOM 3626 C C . GLU A 1 469 ? -23.109 -1.586 37.148 1.00 79.50 469 GLU A C 1
ATOM 3628 O O . GLU A 1 469 ? -23.223 -1.903 38.317 1.00 79.50 469 GLU A O 1
ATOM 3633 N N . PRO A 1 470 ? -23.256 -0.302 36.779 1.00 76.44 470 PRO A N 1
ATOM 3634 C CA . PRO A 1 470 ? -23.659 0.778 37.688 1.00 76.44 470 PRO A CA 1
ATOM 3635 C C . PRO A 1 470 ? -24.789 0.409 38.664 1.00 76.44 470 PRO A C 1
ATOM 3637 O O . PRO A 1 470 ? -25.793 -0.182 38.265 1.00 76.44 470 PRO A O 1
ATOM 3640 N N . ALA A 1 471 ? -24.654 0.817 39.930 1.00 73.44 471 ALA A N 1
ATOM 3641 C CA . ALA A 1 471 ? -25.567 0.450 41.019 1.00 73.44 471 ALA A CA 1
ATOM 3642 C C . ALA A 1 471 ? -27.052 0.697 40.683 1.00 73.44 471 ALA A C 1
ATOM 3644 O O . ALA A 1 471 ? -27.876 -0.200 40.837 1.00 73.44 471 ALA A O 1
ATOM 3645 N N . ALA A 1 472 ? -27.377 1.863 40.113 1.00 70.38 472 ALA A N 1
ATOM 3646 C CA . ALA A 1 472 ? -28.743 2.211 39.712 1.00 70.38 472 ALA A CA 1
ATOM 3647 C C . ALA A 1 472 ? -29.339 1.247 38.662 1.00 70.38 472 ALA A C 1
ATOM 3649 O O . ALA A 1 472 ? -30.541 0.978 38.649 1.00 70.38 472 ALA A O 1
ATOM 3650 N N . ASP A 1 473 ? -28.506 0.694 37.778 1.00 76.81 473 ASP A N 1
ATOM 3651 C CA . ASP A 1 473 ? -28.945 -0.274 36.775 1.00 76.81 473 ASP A CA 1
ATOM 3652 C C . ASP A 1 473 ? -29.108 -1.673 37.356 1.00 76.81 473 ASP A C 1
ATOM 3654 O O . ASP A 1 473 ? -30.032 -2.392 36.963 1.00 76.81 473 ASP A O 1
ATOM 3658 N N . VAL A 1 474 ? -28.257 -2.036 38.318 1.00 83.25 474 VAL A N 1
ATOM 3659 C CA . VAL A 1 474 ? -28.399 -3.276 39.082 1.00 83.25 474 VAL A CA 1
ATOM 3660 C C . VAL A 1 474 ? -29.717 -3.268 39.846 1.00 83.25 474 VAL A C 1
ATOM 3662 O O . VAL A 1 474 ? -30.514 -4.190 39.683 1.00 83.25 474 VAL A O 1
ATOM 3665 N N . GLU A 1 475 ? -30.000 -2.200 40.590 1.00 81.06 475 GLU A N 1
ATOM 3666 C CA . GLU A 1 475 ? -31.246 -2.021 41.346 1.00 81.06 475 GLU A CA 1
ATOM 3667 C C . GLU A 1 475 ? -32.491 -2.090 40.453 1.00 81.06 475 GLU A C 1
ATOM 3669 O O . GLU A 1 475 ? -33.505 -2.679 40.825 1.00 81.06 475 GLU A O 1
ATOM 3674 N N . ARG A 1 476 ? -32.413 -1.546 39.234 1.00 77.62 476 ARG A N 1
ATOM 3675 C CA . ARG A 1 476 ? -33.517 -1.572 38.267 1.00 77.62 476 ARG A CA 1
ATOM 3676 C C . ARG A 1 476 ? -33.759 -2.953 37.650 1.00 77.62 476 ARG A C 1
ATOM 3678 O O . ARG A 1 476 ? -34.875 -3.233 37.211 1.00 77.62 476 ARG A O 1
ATOM 3685 N N . LYS A 1 477 ? -32.725 -3.792 37.539 1.00 82.31 477 LYS A N 1
ATOM 3686 C CA . LYS A 1 477 ? -32.776 -5.092 36.844 1.00 82.31 477 LYS A CA 1
ATOM 3687 C C . LYS A 1 477 ? -32.936 -6.283 37.788 1.00 82.31 477 LYS A C 1
ATOM 3689 O O . LYS A 1 477 ? -33.535 -7.277 37.385 1.00 82.31 477 LYS A O 1
ATOM 3694 N N . VAL A 1 478 ? -32.384 -6.219 38.997 1.00 88.88 478 VAL A N 1
ATOM 3695 C CA . VAL A 1 478 ? -32.415 -7.310 39.982 1.00 88.88 478 VAL A CA 1
ATOM 369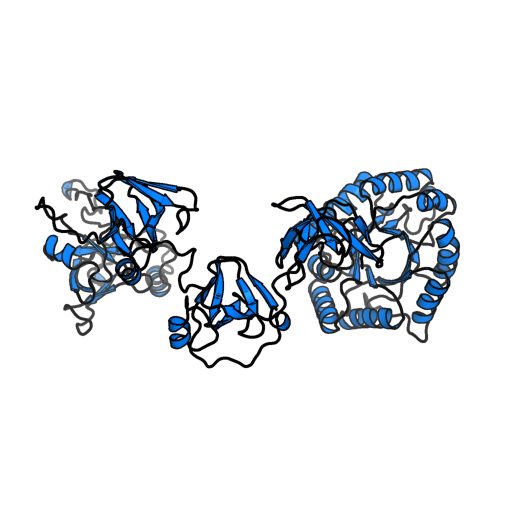6 C C . VAL A 1 478 ? -33.858 -7.724 40.295 1.00 88.88 478 VAL A C 1
ATOM 3698 O O . VAL A 1 478 ? -34.751 -6.889 40.418 1.00 88.88 478 VAL A O 1
ATOM 3701 N N . GLY A 1 479 ? -34.122 -9.029 40.335 1.00 74.81 479 GLY A N 1
ATOM 3702 C CA . GLY A 1 479 ? -35.464 -9.593 40.499 1.00 74.81 479 GLY A CA 1
ATOM 3703 C C . GLY A 1 479 ? -36.386 -9.499 39.270 1.00 74.81 479 GLY A C 1
ATOM 3704 O O . GLY A 1 479 ? -37.455 -10.105 39.278 1.00 74.81 479 GLY A O 1
ATOM 3705 N N . GLN A 1 480 ? -36.010 -8.797 38.193 1.00 73.00 480 GLN A N 1
ATOM 3706 C CA . GLN A 1 480 ? -36.889 -8.593 37.033 1.00 73.00 480 GLN A CA 1
ATOM 3707 C C . GLN A 1 480 ? -36.812 -9.742 36.019 1.00 73.00 480 GLN A C 1
ATOM 3709 O O . GLN A 1 480 ? -35.739 -10.111 35.533 1.00 73.00 480 GLN A O 1
ATOM 3714 N N . THR A 1 481 ? -37.977 -10.265 35.621 1.00 78.25 481 THR A N 1
ATOM 3715 C CA . THR A 1 481 ? -38.080 -11.327 34.603 1.00 78.25 481 THR A CA 1
ATOM 3716 C C . THR A 1 481 ? -37.583 -10.834 33.242 1.00 78.25 481 THR A C 1
ATOM 3718 O O . THR A 1 481 ? -37.913 -9.735 32.798 1.00 78.25 481 THR A O 1
ATOM 3721 N N . GLY A 1 482 ? -36.769 -11.648 32.565 1.00 73.38 482 GLY A N 1
ATOM 3722 C CA . GLY A 1 482 ? -36.210 -11.334 31.246 1.00 73.38 482 GLY A CA 1
ATOM 3723 C C . GLY A 1 482 ? -35.038 -10.345 31.257 1.00 73.38 482 GLY A C 1
ATOM 3724 O O . GLY A 1 482 ? -34.480 -10.064 30.197 1.00 73.38 482 GLY A O 1
ATOM 3725 N N . LYS A 1 483 ? -34.633 -9.824 32.423 1.00 84.50 483 LYS A N 1
ATOM 3726 C CA . LYS A 1 483 ? -33.429 -8.994 32.568 1.00 84.50 483 LYS A CA 1
ATOM 3727 C C . LYS A 1 483 ? -32.221 -9.839 32.957 1.00 84.50 483 LYS A C 1
ATOM 3729 O O . LYS A 1 483 ? -32.351 -10.885 33.586 1.00 84.50 483 LYS A O 1
ATOM 3734 N N . TRP A 1 484 ? -31.043 -9.366 32.576 1.00 91.25 484 TRP A N 1
ATOM 3735 C CA . TRP A 1 484 ? -29.764 -10.014 32.845 1.00 91.25 484 TRP A CA 1
ATOM 3736 C C . TRP A 1 484 ? -28.823 -9.009 33.491 1.00 91.25 484 TRP A C 1
ATOM 3738 O O . TRP A 1 484 ? -28.869 -7.824 33.146 1.00 91.25 484 TRP A O 1
ATOM 3748 N N . LEU A 1 485 ? -28.007 -9.501 34.417 1.00 91.31 485 LEU A N 1
ATOM 3749 C CA . LEU A 1 485 ? -26.955 -8.745 35.078 1.00 91.31 485 LEU A CA 1
ATOM 3750 C C . LEU A 1 485 ? -25.603 -9.335 34.716 1.00 91.31 485 LEU A C 1
ATOM 3752 O O . LEU A 1 485 ? -25.418 -10.551 34.806 1.00 91.31 485 LEU A O 1
ATOM 3756 N N . GLU A 1 486 ? -24.674 -8.475 34.321 1.00 91.62 486 GLU A N 1
ATOM 3757 C CA . GLU A 1 486 ? -23.267 -8.851 34.269 1.00 91.62 486 GLU A CA 1
ATOM 3758 C C . GLU A 1 486 ? -22.724 -8.985 35.694 1.00 91.62 486 GLU A C 1
ATOM 3760 O O . GLU A 1 486 ? -22.888 -8.095 36.534 1.00 91.62 486 GLU A O 1
ATOM 3765 N N . VAL A 1 487 ? -22.126 -10.135 35.977 1.00 92.94 487 VAL A N 1
ATOM 3766 C CA . VAL A 1 487 ? -21.696 -10.535 37.310 1.00 92.94 487 VAL A CA 1
ATOM 3767 C C . VAL A 1 487 ? -20.339 -11.223 37.273 1.00 92.94 487 VAL A C 1
ATOM 3769 O O . VAL A 1 487 ? -19.941 -11.793 36.253 1.00 92.94 487 VAL A O 1
ATOM 3772 N N . ARG A 1 488 ? -19.657 -11.230 38.416 1.00 90.75 488 ARG A N 1
ATOM 3773 C CA . ARG A 1 488 ? -18.435 -11.997 38.644 1.00 90.75 488 ARG A CA 1
ATOM 3774 C C . ARG A 1 488 ? -18.560 -12.845 39.903 1.00 90.75 488 ARG A C 1
ATOM 3776 O O . ARG A 1 488 ? -18.967 -12.352 40.952 1.00 90.75 488 ARG A O 1
ATOM 3783 N N . THR A 1 489 ? -18.219 -14.127 39.789 1.00 88.38 489 THR A N 1
ATOM 3784 C CA . THR A 1 489 ? -18.146 -15.041 40.940 1.00 88.38 489 THR A CA 1
ATOM 3785 C C . THR A 1 489 ? -16.894 -14.768 41.774 1.00 88.38 489 THR A C 1
ATOM 3787 O O . THR A 1 489 ? -15.921 -14.195 41.279 1.00 88.38 489 THR A O 1
ATOM 3790 N N . ALA A 1 490 ? -16.858 -15.258 43.016 1.00 76.25 490 ALA A N 1
ATOM 3791 C CA . ALA A 1 490 ? -15.664 -15.166 43.866 1.00 76.25 490 ALA A CA 1
ATOM 3792 C C . ALA A 1 490 ? -14.430 -15.857 43.246 1.00 76.25 490 ALA A C 1
ATOM 3794 O O . ALA A 1 490 ? -13.297 -15.446 43.477 1.00 76.25 490 ALA A O 1
ATOM 3795 N N . GLY A 1 491 ? -14.648 -16.883 42.414 1.00 73.88 491 GLY A N 1
ATOM 3796 C CA . GLY A 1 491 ? -13.600 -17.563 41.646 1.00 73.88 491 GLY A CA 1
ATOM 3797 C C . GLY A 1 491 ? -13.130 -16.809 40.395 1.00 73.88 491 GLY A C 1
ATOM 3798 O O . GLY A 1 491 ? -12.350 -17.359 39.623 1.00 73.88 491 GLY A O 1
ATOM 3799 N N . GLY A 1 492 ? -13.618 -15.585 40.160 1.00 78.25 492 GLY A N 1
ATOM 3800 C CA . GLY A 1 492 ? -13.212 -14.733 39.041 1.00 78.25 492 GLY A CA 1
ATOM 3801 C C . GLY A 1 492 ? -13.918 -15.024 37.715 1.00 78.25 492 GLY A C 1
ATOM 3802 O O . GLY A 1 492 ? -13.513 -14.488 36.686 1.00 78.25 492 GLY A O 1
ATOM 3803 N N . VAL A 1 493 ? -14.971 -15.848 37.702 1.00 83.62 493 VAL A N 1
ATOM 3804 C CA . VAL A 1 493 ? -15.734 -16.112 36.474 1.00 83.62 493 VAL A CA 1
ATOM 3805 C C . VAL A 1 493 ? -16.674 -14.945 36.202 1.00 83.62 493 VAL A C 1
ATOM 3807 O O . VAL A 1 493 ? -17.623 -14.738 36.957 1.00 83.62 493 VAL A O 1
ATOM 3810 N N . THR A 1 494 ? -16.436 -14.227 35.106 1.00 86.88 494 THR A N 1
ATOM 3811 C CA . THR A 1 494 ? -17.298 -13.137 34.627 1.00 86.88 494 THR A CA 1
ATOM 3812 C C . THR A 1 494 ? -18.277 -13.620 33.555 1.00 86.88 494 THR A C 1
ATOM 3814 O O . THR A 1 494 ? -17.923 -14.407 32.674 1.00 86.88 494 THR A O 1
ATOM 3817 N N . GLY A 1 495 ? -19.515 -13.131 33.609 1.00 85.94 495 GLY A N 1
ATOM 3818 C CA . GLY A 1 495 ? -20.514 -13.303 32.556 1.00 85.94 495 GLY A CA 1
ATOM 3819 C C . GLY A 1 495 ? -21.891 -12.798 32.983 1.00 85.94 495 GLY A C 1
ATOM 3820 O O . GLY A 1 495 ? -22.020 -12.045 33.935 1.00 85.94 495 GLY A O 1
ATOM 3821 N N . TYR A 1 496 ? -22.942 -13.224 32.291 1.00 92.31 496 TYR A N 1
ATOM 3822 C CA . TYR A 1 496 ? -24.312 -12.763 32.499 1.00 92.31 496 TYR A CA 1
ATOM 3823 C C . TYR A 1 496 ? -25.143 -13.786 33.275 1.00 92.31 496 TYR A C 1
ATOM 3825 O O . TYR A 1 496 ? -25.248 -14.950 32.875 1.00 92.31 496 TYR A O 1
ATOM 3833 N N . ALA A 1 497 ? -25.785 -13.333 34.348 1.00 93.69 497 ALA A N 1
ATOM 3834 C CA . ALA A 1 497 ? -26.744 -14.087 35.145 1.00 93.69 497 ALA A CA 1
ATOM 3835 C C . ALA A 1 497 ? -28.166 -13.546 34.946 1.00 93.69 497 ALA A C 1
ATOM 3837 O O . ALA A 1 497 ? -28.388 -12.345 34.786 1.00 93.69 497 ALA A O 1
ATOM 3838 N N . ALA A 1 498 ? -29.147 -14.446 34.953 1.00 89.50 498 ALA A N 1
ATOM 3839 C CA . ALA A 1 498 ? -30.556 -14.084 34.867 1.00 89.50 498 ALA A CA 1
ATOM 3840 C C . ALA A 1 498 ? -30.993 -13.332 36.135 1.00 89.50 498 ALA A C 1
ATOM 3842 O O . ALA A 1 498 ? -30.971 -13.889 37.232 1.00 89.50 498 ALA A O 1
ATOM 3843 N N . ALA A 1 499 ? -31.407 -12.073 35.987 1.00 90.31 499 ALA A N 1
ATOM 3844 C CA . ALA A 1 499 ? -31.613 -11.162 37.109 1.00 90.31 499 ALA A CA 1
ATOM 3845 C C . ALA A 1 499 ? -32.790 -11.555 38.015 1.00 90.31 499 ALA A C 1
ATOM 3847 O O . ALA A 1 499 ? -32.785 -11.224 39.194 1.00 90.31 499 ALA A O 1
ATOM 3848 N N . TRP A 1 500 ? -33.762 -12.316 37.502 1.00 89.44 500 TRP A N 1
ATOM 3849 C CA . TRP A 1 500 ? -34.891 -12.846 38.278 1.00 89.44 500 TRP A CA 1
ATOM 3850 C C . TRP A 1 500 ? -34.526 -13.986 39.243 1.00 89.44 500 TRP A C 1
ATOM 3852 O O . TRP A 1 500 ? -35.365 -14.393 40.038 1.00 89.44 500 TRP A O 1
ATOM 3862 N N . TYR A 1 501 ? -33.287 -14.484 39.198 1.00 89.00 501 TYR A N 1
ATOM 3863 C CA . TYR A 1 501 ? -32.724 -15.396 40.202 1.00 89.00 501 TYR A CA 1
ATOM 3864 C C . TYR A 1 501 ? -31.732 -14.693 41.136 1.00 89.00 501 TYR A C 1
ATOM 3866 O O . TYR A 1 501 ? -30.947 -15.352 41.813 1.00 89.00 501 TYR A O 1
ATOM 3874 N N . LEU A 1 502 ? -31.727 -13.359 41.147 1.00 92.69 502 LEU A N 1
ATOM 3875 C CA . LEU A 1 502 ? -30.814 -12.550 41.941 1.00 92.69 502 LEU A CA 1
ATOM 3876 C C . LEU A 1 502 ? -31.603 -11.633 42.876 1.00 92.69 502 LEU A C 1
ATOM 3878 O O . LEU A 1 502 ? -32.641 -11.087 42.502 1.00 92.69 502 LEU A O 1
ATOM 3882 N N . GLN A 1 503 ? -31.073 -11.431 44.077 1.00 86.12 503 GLN A N 1
ATOM 3883 C CA . GLN A 1 503 ? -31.559 -10.453 45.046 1.00 86.12 503 GLN A CA 1
ATOM 3884 C C . GLN A 1 503 ? -30.405 -9.545 45.467 1.00 86.12 503 GLN A C 1
ATOM 3886 O O . GLN A 1 503 ? -29.276 -10.015 45.585 1.00 86.12 503 GLN A O 1
ATOM 3891 N N . LEU A 1 504 ? -30.663 -8.258 45.717 1.00 86.38 504 LEU A N 1
ATOM 3892 C CA . LEU A 1 504 ? -29.640 -7.377 46.285 1.00 86.38 504 LEU A CA 1
ATOM 3893 C C . LEU A 1 504 ? -29.132 -7.958 47.601 1.00 86.38 504 LEU A C 1
ATOM 3895 O O . LEU A 1 504 ? -29.910 -8.243 48.514 1.00 86.38 504 LEU A O 1
ATOM 3899 N N . HIS A 1 505 ? -27.819 -8.125 47.691 1.00 82.44 505 HIS A N 1
ATOM 3900 C CA . HIS A 1 505 ? -27.162 -8.461 48.934 1.00 82.44 505 HIS A CA 1
ATOM 3901 C C . HIS A 1 505 ? -26.858 -7.162 49.677 1.00 82.44 505 HIS A C 1
ATOM 3903 O O . HIS A 1 505 ? -25.771 -6.598 49.594 1.00 82.44 505 HIS A O 1
ATOM 3909 N N . THR A 1 506 ? -27.852 -6.664 50.404 1.00 64.56 506 THR A N 1
ATOM 3910 C CA . THR A 1 506 ? -27.622 -5.671 51.449 1.00 64.56 506 THR A CA 1
ATOM 3911 C C . THR A 1 506 ? -27.077 -6.437 52.643 1.00 64.56 506 THR A C 1
ATOM 3913 O O . THR A 1 506 ? -27.825 -7.198 53.258 1.00 64.56 506 THR A O 1
ATOM 3916 N N . GLY A 1 507 ? -25.782 -6.326 52.932 1.00 47.50 507 GLY A N 1
ATOM 3917 C CA . GLY A 1 507 ? -25.175 -7.009 54.072 1.00 47.50 507 GLY A CA 1
ATOM 3918 C C . GLY A 1 507 ? -25.928 -6.691 55.368 1.00 47.50 507 GLY A C 1
ATOM 3919 O O . GLY A 1 507 ? -25.739 -5.631 55.956 1.00 47.50 507 GLY A O 1
ATOM 3920 N N . ALA A 1 508 ? -26.797 -7.599 55.817 1.00 33.97 508 ALA A N 1
ATOM 3921 C CA . ALA A 1 508 ? -27.223 -7.638 57.204 1.00 33.97 508 ALA A CA 1
ATOM 3922 C C . ALA A 1 508 ? -26.046 -8.228 57.979 1.00 33.97 508 ALA A C 1
ATOM 3924 O O . ALA A 1 508 ? -25.590 -9.329 57.667 1.00 33.97 508 ALA A O 1
ATOM 3925 N N . ALA A 1 509 ? -25.522 -7.440 58.917 1.00 36.81 509 ALA A N 1
ATOM 3926 C CA . ALA A 1 509 ? -24.339 -7.759 59.698 1.00 36.81 509 ALA A CA 1
ATOM 3927 C C . ALA A 1 509 ? -24.412 -9.184 60.280 1.00 36.81 509 ALA A C 1
ATOM 3929 O O . ALA A 1 509 ? -25.335 -9.478 61.045 1.00 36.81 509 ALA A O 1
ATOM 3930 N N . PRO A 1 510 ? -23.441 -10.061 59.974 1.00 33.97 510 PRO A N 1
ATOM 3931 C CA . PRO A 1 510 ? -23.107 -11.159 60.861 1.00 33.97 510 PRO A CA 1
ATOM 3932 C C . PRO A 1 510 ? -22.545 -10.570 62.161 1.00 33.97 510 PRO A C 1
ATOM 3934 O O . PRO A 1 510 ? -21.818 -9.575 62.138 1.00 33.97 510 PRO A O 1
ATOM 3937 N N . GLU A 1 511 ? -22.912 -11.174 63.288 1.00 30.92 511 GLU A N 1
ATOM 3938 C CA . GLU A 1 511 ? -22.420 -10.831 64.621 1.00 30.92 511 GLU A CA 1
ATOM 3939 C C . GLU A 1 511 ? -20.893 -10.673 64.661 1.00 30.92 511 GLU A C 1
ATOM 3941 O O . GLU A 1 511 ? -20.153 -11.422 64.030 1.00 30.92 511 GLU A O 1
ATOM 3946 N N . ILE A 1 512 ? -20.458 -9.675 65.431 1.00 33.88 512 ILE A N 1
ATOM 3947 C CA . ILE A 1 512 ? -19.083 -9.210 65.635 1.00 33.88 512 ILE A CA 1
ATOM 3948 C C . ILE A 1 512 ? -18.100 -10.372 65.873 1.00 33.88 512 ILE A C 1
ATOM 3950 O O . ILE A 1 512 ? -18.216 -11.081 66.874 1.00 33.88 512 ILE A O 1
ATOM 3954 N N . PRO A 1 513 ? -16.994 -10.397 65.108 1.00 34.28 513 PRO A N 1
ATOM 3955 C CA . PRO A 1 513 ? -15.679 -10.526 65.712 1.00 34.28 513 PRO A CA 1
ATOM 3956 C C . PRO A 1 513 ? -14.793 -9.361 65.250 1.00 34.28 513 PRO A C 1
ATOM 3958 O O . PRO A 1 513 ? -14.188 -9.432 64.192 1.00 34.28 513 PRO A O 1
ATOM 3961 N N . GLY A 1 514 ? -14.715 -8.309 66.074 1.00 33.78 514 GLY A N 1
ATOM 3962 C CA . GLY A 1 514 ? -13.638 -7.309 66.111 1.00 33.78 514 GLY A CA 1
ATOM 3963 C C . GLY A 1 514 ? -13.451 -6.386 64.886 1.00 33.78 514 GLY A C 1
ATOM 3964 O O . GLY A 1 514 ? -13.397 -6.846 63.752 1.00 33.78 514 GLY A O 1
ATOM 3965 N N . PRO A 1 515 ? -13.263 -5.068 65.078 1.00 42.12 515 PRO A N 1
ATOM 3966 C CA . PRO A 1 515 ? -12.859 -4.187 63.990 1.00 42.12 515 PRO A CA 1
ATOM 3967 C C . PRO A 1 515 ? -11.425 -4.501 63.555 1.00 42.12 515 PRO A C 1
ATOM 3969 O O . PRO A 1 515 ? -10.526 -4.613 64.387 1.00 42.12 515 PRO A O 1
ATOM 3972 N N . THR A 1 516 ? -11.194 -4.577 62.246 1.00 55.47 516 THR A N 1
ATOM 3973 C CA . THR A 1 516 ? -9.845 -4.485 61.683 1.00 55.47 516 THR A CA 1
ATOM 3974 C C . THR A 1 516 ? -9.270 -3.126 62.088 1.00 55.47 516 THR A C 1
ATOM 3976 O O . THR A 1 516 ? -9.800 -2.083 61.705 1.00 55.47 516 THR A O 1
ATOM 3979 N N . GLU A 1 517 ? -8.243 -3.115 62.937 1.00 65.12 517 GLU A N 1
ATOM 3980 C CA . GLU A 1 517 ? -7.664 -1.877 63.454 1.00 65.12 517 GLU A CA 1
ATOM 3981 C C . GLU A 1 517 ? -6.958 -1.076 62.340 1.00 65.12 517 GLU A C 1
ATOM 3983 O O . GLU A 1 517 ? -5.795 -1.318 62.017 1.00 65.12 517 GLU A O 1
ATOM 3988 N N . LEU A 1 518 ? -7.644 -0.090 61.753 1.00 77.12 518 LEU A N 1
ATOM 3989 C CA . LEU A 1 518 ? -7.055 0.835 60.785 1.00 77.12 518 LEU A CA 1
ATOM 3990 C C . LEU A 1 518 ? -6.356 2.018 61.480 1.00 77.12 518 LEU A C 1
ATOM 3992 O O . LEU A 1 518 ? -6.958 3.060 61.733 1.00 77.12 518 LEU A O 1
ATOM 3996 N N . HIS A 1 519 ? -5.066 1.860 61.786 1.00 79.88 519 HIS A N 1
ATOM 3997 C CA . HIS A 1 519 ? -4.227 2.923 62.375 1.00 79.88 519 HIS A CA 1
ATOM 3998 C C . HIS A 1 519 ? -3.542 3.821 61.334 1.00 79.88 519 HIS A C 1
ATOM 4000 O O . HIS A 1 519 ? -3.124 4.936 61.654 1.00 79.88 519 HIS A O 1
ATOM 4006 N N . TYR A 1 520 ? -3.416 3.343 60.096 1.00 83.12 520 TYR A N 1
ATOM 4007 C CA . TYR A 1 520 ? -2.701 4.017 59.014 1.00 83.12 520 TYR A CA 1
ATOM 4008 C C . TYR A 1 520 ? -3.573 4.133 57.770 1.00 83.12 520 TYR A C 1
ATOM 4010 O O . TYR A 1 520 ? -4.368 3.244 57.478 1.00 83.12 520 TYR A O 1
ATOM 4018 N N . VAL A 1 521 ? -3.399 5.232 57.041 1.00 83.19 521 VAL A N 1
ATOM 4019 C CA . VAL A 1 521 ? -4.139 5.560 55.816 1.00 83.19 521 VAL A CA 1
ATOM 4020 C C . VAL A 1 521 ? -3.173 6.067 54.751 1.00 83.19 521 VAL A C 1
ATOM 4022 O O . VAL A 1 521 ? -2.160 6.686 55.079 1.00 83.19 521 VAL A O 1
ATOM 4025 N N . GLN A 1 522 ? -3.472 5.810 53.484 1.00 80.56 522 GLN A N 1
ATOM 4026 C CA . GLN A 1 522 ? -2.676 6.257 52.346 1.00 80.56 522 GLN A CA 1
ATOM 4027 C C . GLN A 1 522 ? -3.376 7.403 51.614 1.00 80.56 522 GLN A C 1
ATOM 4029 O O . GLN A 1 522 ? -4.589 7.377 51.428 1.00 80.56 522 GLN A O 1
ATOM 4034 N N . VAL A 1 523 ? -2.613 8.416 51.193 1.00 77.19 523 VAL A N 1
ATOM 4035 C CA . VAL A 1 523 ? -3.134 9.531 50.387 1.00 77.19 523 VAL A CA 1
ATOM 4036 C C . VAL A 1 523 ? -3.391 9.086 48.947 1.00 77.19 523 VAL A C 1
ATOM 4038 O O . VAL A 1 523 ? -2.449 8.841 48.192 1.00 77.19 523 VAL A O 1
ATOM 4041 N N . ASN A 1 524 ? -4.652 9.103 48.529 1.00 76.69 524 ASN A N 1
ATOM 4042 C CA . ASN A 1 524 ? -5.104 8.875 47.161 1.00 76.69 524 ASN A CA 1
ATOM 4043 C C . ASN A 1 524 ? -5.539 10.207 46.509 1.00 76.69 524 ASN A C 1
ATOM 4045 O O . ASN A 1 524 ? -6.714 10.560 46.484 1.00 76.69 524 ASN A O 1
ATOM 4049 N N . SER A 1 525 ? -4.555 10.991 46.050 1.00 66.81 525 SER A N 1
ATOM 4050 C CA . SER A 1 525 ? -4.737 12.300 45.401 1.00 66.81 525 SER A CA 1
ATOM 4051 C C . SER A 1 525 ? -3.652 12.500 44.326 1.00 66.81 525 SER A C 1
ATOM 4053 O O . SER A 1 525 ? -2.678 13.233 44.551 1.00 66.81 525 SER A O 1
ATOM 4055 N N . PRO A 1 526 ? -3.740 11.775 43.192 1.00 59.25 526 PRO A N 1
ATOM 4056 C CA . PRO A 1 526 ? -2.722 11.815 42.146 1.00 59.25 526 PRO A CA 1
ATOM 4057 C C . PRO A 1 526 ? -2.573 13.227 41.561 1.00 59.25 526 PRO A C 1
ATOM 4059 O O . PRO A 1 526 ? -3.553 13.928 41.316 1.00 59.25 526 PRO A O 1
ATOM 4062 N N . GLY A 1 527 ? -1.325 13.656 41.356 1.00 47.03 527 GLY A N 1
ATOM 4063 C CA . GLY A 1 527 ? -0.974 14.923 40.701 1.00 47.03 527 GLY A CA 1
ATOM 4064 C C . GLY A 1 527 ? -1.047 16.195 41.557 1.00 47.03 527 GLY A C 1
ATOM 4065 O O . GLY A 1 527 ? -0.485 17.200 41.141 1.00 47.03 527 GLY A O 1
ATOM 4066 N N . ILE A 1 528 ? -1.701 16.185 42.728 1.00 57.59 528 ILE A N 1
ATOM 4067 C CA . ILE A 1 528 ? -1.900 17.409 43.543 1.00 57.59 528 ILE A CA 1
ATOM 4068 C C . ILE A 1 528 ? -1.518 17.209 45.022 1.00 57.59 528 ILE A C 1
ATOM 4070 O O . ILE A 1 528 ? -1.219 18.175 45.728 1.00 57.59 528 ILE A O 1
ATOM 4074 N N . GLY A 1 529 ? -1.486 15.968 45.521 1.00 67.69 529 GLY A N 1
ATOM 4075 C CA . GLY A 1 529 ? -1.256 15.702 46.944 1.00 67.69 529 GLY A CA 1
ATOM 4076 C C . GLY A 1 529 ? -2.411 16.200 47.819 1.00 67.69 529 GLY A C 1
ATOM 4077 O O . GLY A 1 529 ? -3.530 16.401 47.342 1.00 67.69 529 GLY A O 1
ATOM 4078 N N . LEU A 1 530 ? -2.173 16.357 49.120 1.00 77.25 530 LEU A N 1
ATOM 4079 C CA . LEU A 1 530 ? -3.209 16.689 50.092 1.00 77.25 530 LEU A CA 1
ATOM 4080 C C . LEU A 1 530 ? -2.745 17.765 51.076 1.00 77.25 530 LEU A C 1
ATOM 4082 O O . LEU A 1 530 ? -1.687 17.668 51.698 1.00 77.25 530 LEU A O 1
ATOM 4086 N N . ASN A 1 531 ? -3.579 18.791 51.239 1.00 83.75 531 ASN A N 1
ATOM 4087 C CA . ASN A 1 531 ? -3.371 19.847 52.224 1.00 83.75 531 ASN A CA 1
ATOM 4088 C C . ASN A 1 531 ? -3.750 19.357 53.622 1.00 83.75 531 ASN A C 1
ATOM 4090 O O . ASN A 1 531 ? -4.837 18.817 53.825 1.00 83.75 531 ASN A O 1
ATOM 4094 N N . ILE A 1 532 ? -2.882 19.626 54.592 1.00 86.00 532 ILE A N 1
ATOM 4095 C CA . ILE A 1 532 ? -3.142 19.413 56.014 1.00 86.00 532 ILE A CA 1
ATOM 4096 C C . ILE A 1 532 ? -3.560 20.748 56.605 1.00 86.00 532 ILE A C 1
ATOM 4098 O O . ILE A 1 532 ? -2.886 21.761 56.408 1.00 86.00 532 ILE A O 1
ATOM 4102 N N . ARG A 1 533 ? -4.688 20.752 57.311 1.00 92.50 533 ARG A N 1
ATOM 4103 C CA . ARG A 1 533 ? -5.318 21.972 57.820 1.00 92.50 533 ARG A CA 1
ATOM 4104 C C . ARG A 1 533 ? -5.400 21.985 59.338 1.00 92.50 533 ARG A C 1
ATOM 4106 O O . ARG A 1 533 ? -5.380 20.938 59.984 1.00 92.50 533 ARG A O 1
ATOM 4113 N N . SER A 1 534 ? -5.512 23.183 59.909 1.00 89.06 534 SER A N 1
ATOM 4114 C CA . SER A 1 534 ? -5.652 23.379 61.358 1.00 89.06 534 SER A CA 1
ATOM 4115 C C . SER A 1 534 ? -6.988 22.878 61.928 1.00 89.06 534 SER A C 1
ATOM 4117 O O . SER A 1 534 ? -7.080 22.658 63.134 1.00 89.06 534 SER A O 1
ATOM 4119 N N . GLY A 1 535 ? -7.997 22.648 61.082 1.00 91.12 535 GLY A N 1
ATOM 4120 C CA . GLY A 1 535 ? -9.310 22.120 61.456 1.00 91.12 535 GLY A CA 1
ATOM 4121 C C . GLY A 1 535 ? -10.001 21.363 60.309 1.00 91.12 535 GLY A C 1
ATOM 4122 O O . GLY A 1 535 ? 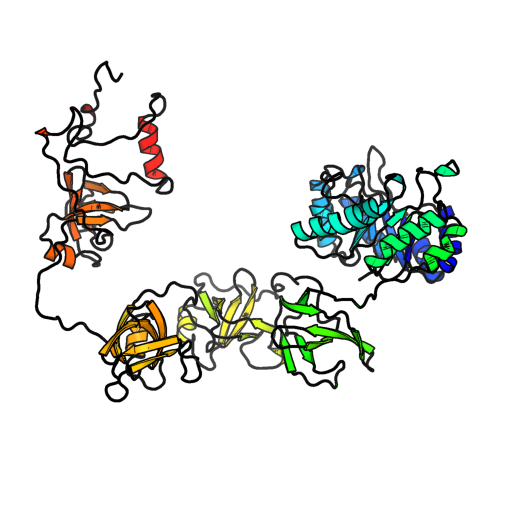-9.490 21.365 59.184 1.00 91.12 535 GLY A O 1
ATOM 4123 N N . PRO A 1 536 ? -11.126 20.682 60.592 1.00 91.94 536 PRO A N 1
ATOM 4124 C CA . PRO A 1 536 ? -11.822 19.795 59.659 1.00 91.94 536 PRO A CA 1
ATOM 4125 C C . PRO A 1 536 ? -12.702 20.567 58.661 1.00 91.94 536 PRO A C 1
ATOM 4127 O O . PRO A 1 536 ? -13.923 20.589 58.785 1.00 91.94 536 PRO A O 1
ATOM 4130 N N . GLY A 1 537 ? -12.075 21.190 57.664 1.00 86.69 537 GLY A N 1
ATOM 4131 C CA . GLY A 1 537 ? -12.777 21.971 56.645 1.00 86.69 537 GLY A CA 1
ATOM 4132 C C . GLY A 1 537 ? -11.829 22.747 55.733 1.00 86.69 537 GLY A C 1
ATOM 4133 O O . GLY A 1 537 ? -10.675 23.001 56.083 1.00 86.69 537 GLY A O 1
ATOM 4134 N N . VAL A 1 538 ? -12.290 23.113 54.534 1.00 87.00 538 VAL A N 1
ATOM 4135 C CA . VAL A 1 538 ? -11.473 23.844 53.540 1.00 87.00 538 VAL A CA 1
ATOM 4136 C C . VAL A 1 538 ? -11.228 25.306 53.924 1.00 87.00 538 VAL A C 1
ATOM 4138 O O . VAL A 1 538 ? -10.287 25.923 53.428 1.00 87.00 538 VAL A O 1
ATOM 4141 N N . GLU A 1 539 ? -12.044 25.838 54.825 1.00 89.06 539 GLU A N 1
ATOM 4142 C CA . GLU A 1 539 ? -11.957 27.169 55.419 1.00 89.06 539 GLU A CA 1
ATOM 4143 C C . GLU A 1 539 ? -10.824 27.303 56.446 1.00 89.06 539 GLU A C 1
ATOM 4145 O O . GLU A 1 539 ? -10.369 28.410 56.728 1.00 89.06 539 GLU A O 1
ATOM 4150 N N . HIS A 1 540 ? -10.331 26.188 56.990 1.00 88.31 540 HIS A N 1
ATOM 4151 C CA . HIS A 1 540 ? -9.233 26.194 57.949 1.00 88.31 540 HIS A CA 1
ATOM 4152 C C . HIS A 1 540 ? -7.874 26.393 57.268 1.00 88.31 540 HIS A C 1
ATOM 4154 O O . HIS A 1 540 ? -7.606 25.836 56.200 1.00 88.31 540 HIS A O 1
ATOM 4160 N N . THR A 1 541 ? -6.980 27.146 57.914 1.00 87.31 541 THR A N 1
ATOM 4161 C CA . THR A 1 541 ? -5.636 27.451 57.402 1.00 87.31 541 THR A CA 1
ATOM 4162 C C . THR A 1 541 ? -4.857 26.180 57.074 1.00 87.31 541 THR A C 1
ATOM 4164 O O . THR A 1 541 ? -4.775 25.260 57.892 1.00 87.31 541 THR A O 1
ATOM 4167 N N . GLN A 1 542 ? -4.248 26.149 55.889 1.00 86.69 542 GLN A N 1
ATOM 4168 C CA . GLN A 1 542 ? -3.290 25.115 55.515 1.00 86.69 542 GLN A CA 1
ATOM 4169 C C . GLN A 1 542 ? -2.036 25.244 56.386 1.00 86.69 542 GLN A C 1
ATOM 4171 O O . GLN A 1 542 ? -1.356 26.266 56.366 1.00 86.69 542 GLN A O 1
ATOM 4176 N N . THR A 1 543 ? -1.743 24.205 57.160 1.00 74.44 543 THR A N 1
ATOM 4177 C CA . THR A 1 543 ? -0.572 24.136 58.040 1.00 74.44 543 THR A CA 1
ATOM 4178 C C . THR A 1 543 ? 0.569 23.349 57.412 1.00 74.44 543 THR A C 1
ATOM 4180 O O . THR A 1 543 ? 1.723 23.575 57.768 1.00 74.44 543 THR A O 1
ATOM 4183 N N . TRP A 1 544 ? 0.261 22.424 56.498 1.00 73.12 544 TRP A N 1
ATOM 4184 C CA . TRP A 1 544 ? 1.244 21.598 55.801 1.00 73.12 544 TRP A CA 1
ATOM 4185 C C . TRP A 1 544 ? 0.663 21.015 54.501 1.00 73.12 544 TRP A C 1
ATOM 4187 O O . TRP A 1 544 ? -0.525 21.171 54.219 1.00 73.12 544 TRP A O 1
ATOM 4197 N N . TRP A 1 545 ? 1.487 20.319 53.720 1.00 82.12 545 TRP A N 1
ATOM 4198 C CA . TRP A 1 545 ? 1.083 19.577 52.519 1.00 82.12 545 TRP A CA 1
ATOM 4199 C C . TRP A 1 545 ? 1.829 18.239 52.437 1.00 82.12 545 TRP A C 1
ATOM 4201 O O . TRP A 1 545 ? 2.971 18.141 52.894 1.00 82.12 545 TRP A O 1
ATOM 4211 N N . VAL A 1 546 ? 1.184 17.207 51.890 1.00 68.62 546 VAL A N 1
ATOM 4212 C CA . VAL A 1 546 ? 1.773 15.873 51.683 1.00 68.62 546 VAL A CA 1
ATOM 4213 C C . VAL A 1 546 ? 1.499 15.345 50.268 1.00 68.62 546 VAL A C 1
ATOM 4215 O O . VAL A 1 546 ? 0.396 15.543 49.761 1.00 68.62 546 VAL A O 1
ATOM 4218 N N . PRO A 1 547 ? 2.453 14.649 49.624 1.00 56.62 547 PRO A N 1
ATOM 4219 C CA . PRO A 1 547 ? 2.266 14.120 48.275 1.00 56.62 547 PRO A CA 1
ATOM 4220 C C . PRO A 1 547 ? 1.324 12.907 48.230 1.00 56.62 547 PRO A C 1
ATOM 4222 O O . PRO A 1 547 ? 1.012 12.288 49.255 1.00 56.62 547 PRO A O 1
ATOM 4225 N N . HIS A 1 548 ? 0.912 12.533 47.014 1.00 63.44 548 HIS A N 1
ATOM 4226 C CA . HIS A 1 548 ? 0.213 11.272 46.751 1.00 63.44 548 HIS A CA 1
ATOM 4227 C C . HIS A 1 548 ? 1.016 10.081 47.292 1.00 63.44 548 HIS A C 1
ATOM 4229 O O . HIS A 1 548 ? 2.242 10.130 47.363 1.00 63.44 548 HIS A O 1
ATOM 4235 N N . THR A 1 549 ? 0.327 9.013 47.687 1.00 64.50 549 THR A N 1
ATOM 4236 C CA . THR A 1 549 ? 0.864 7.775 48.275 1.00 64.50 549 THR A CA 1
ATOM 4237 C C . THR A 1 549 ? 1.491 7.910 49.664 1.00 64.50 549 THR A C 1
ATOM 4239 O O . THR A 1 549 ? 1.881 6.897 50.246 1.00 64.50 549 THR A O 1
ATOM 4242 N N . THR A 1 550 ? 1.522 9.116 50.247 1.00 66.62 550 THR A N 1
ATOM 4243 C CA . THR A 1 550 ? 1.999 9.317 51.622 1.00 66.62 550 THR A CA 1
ATOM 4244 C C . THR A 1 550 ? 1.177 8.487 52.601 1.00 66.62 550 THR A C 1
ATOM 4246 O O . THR A 1 550 ? -0.051 8.574 52.616 1.00 66.62 550 THR A O 1
ATOM 4249 N N . ILE A 1 551 ? 1.861 7.732 53.460 1.00 73.12 551 ILE A N 1
ATOM 4250 C CA . ILE A 1 551 ? 1.236 7.044 54.588 1.00 73.12 551 ILE A CA 1
ATOM 4251 C C . ILE A 1 551 ? 1.124 8.014 55.763 1.00 73.12 551 ILE A C 1
ATOM 4253 O O . ILE A 1 551 ? 2.107 8.622 56.193 1.00 73.12 551 ILE A O 1
ATOM 4257 N N . LEU A 1 552 ? -0.088 8.156 56.284 1.00 81.25 552 LEU A N 1
ATOM 4258 C CA . LEU A 1 552 ? -0.418 8.996 57.424 1.00 81.25 552 LEU A CA 1
ATOM 4259 C C . LEU A 1 552 ? -0.878 8.114 58.577 1.00 81.25 552 LEU A C 1
ATOM 4261 O O . LEU A 1 552 ? -1.603 7.137 58.386 1.00 81.25 552 LEU A O 1
ATOM 4265 N N . ARG A 1 553 ? -0.484 8.482 59.794 1.00 84.50 553 ARG A N 1
ATOM 4266 C CA . ARG A 1 553 ? -1.019 7.859 61.002 1.00 84.50 553 ARG A CA 1
ATOM 4267 C C . ARG A 1 553 ? -2.323 8.551 61.371 1.00 84.50 553 ARG A C 1
ATOM 4269 O O . ARG A 1 553 ? -2.326 9.770 61.543 1.00 84.50 553 ARG A O 1
ATOM 4276 N N . SER A 1 554 ? -3.399 7.792 61.546 1.00 91.81 554 SER A N 1
ATOM 4277 C CA . SER A 1 554 ? -4.617 8.328 62.149 1.00 91.81 554 SER A CA 1
ATOM 4278 C C . SER A 1 554 ? -4.388 8.603 63.635 1.00 91.81 554 SER A C 1
ATOM 4280 O O . SER A 1 554 ? -3.764 7.812 64.346 1.00 91.81 554 SER A O 1
ATOM 4282 N N . LEU A 1 555 ? -4.870 9.752 64.101 1.00 90.12 555 LEU A N 1
ATOM 4283 C CA . LEU A 1 555 ? -4.915 10.109 65.521 1.00 90.12 555 LEU A CA 1
ATOM 4284 C C . LEU A 1 555 ? -6.299 9.855 66.131 1.00 90.12 555 LEU A C 1
ATOM 4286 O O . LEU A 1 555 ? -6.538 10.207 67.285 1.00 90.12 555 LEU A O 1
ATOM 4290 N N . GLU A 1 556 ? -7.210 9.268 65.360 1.00 91.00 556 GLU A N 1
ATOM 4291 C CA . GLU A 1 556 ? -8.536 8.859 65.808 1.00 91.00 556 GLU A CA 1
ATOM 4292 C C . GLU A 1 556 ? -8.560 7.358 66.120 1.00 91.00 556 GLU A C 1
ATOM 4294 O O . GLU A 1 556 ? -7.653 6.612 65.748 1.00 91.00 556 GLU A O 1
ATOM 4299 N N . ALA A 1 557 ? -9.605 6.893 66.814 1.00 86.75 557 ALA A N 1
ATOM 4300 C CA . ALA A 1 557 ? -9.755 5.467 67.082 1.00 86.75 557 ALA A CA 1
ATOM 4301 C C . ALA A 1 557 ? -9.794 4.678 65.754 1.00 86.75 557 ALA A C 1
ATOM 4303 O O . ALA A 1 557 ? -10.397 5.159 64.788 1.00 86.75 557 ALA A O 1
ATOM 4304 N N . PRO A 1 558 ? -9.208 3.470 65.674 1.00 83.25 558 PRO A N 1
ATOM 4305 C CA . PRO A 1 558 ? -9.141 2.707 64.424 1.00 83.25 558 PRO A CA 1
ATOM 4306 C C . PRO A 1 558 ? -10.509 2.449 63.781 1.00 83.25 558 PRO A C 1
ATOM 4308 O O . PRO A 1 558 ? -10.660 2.542 62.568 1.00 83.25 558 PRO A O 1
ATOM 4311 N N . VAL A 1 559 ? -11.534 2.220 64.607 1.00 79.44 559 VAL A N 1
ATOM 4312 C CA . VAL A 1 559 ? -12.929 2.051 64.165 1.00 79.44 559 VAL A CA 1
ATOM 4313 C C . VAL A 1 559 ? -13.486 3.335 63.550 1.00 79.44 559 VAL A C 1
ATOM 4315 O O . VAL A 1 559 ? -14.097 3.302 62.486 1.00 79.44 559 VAL A O 1
ATOM 4318 N N . THR A 1 560 ? -13.239 4.481 64.189 1.00 85.19 560 THR A N 1
ATOM 4319 C CA . THR A 1 560 ? -13.633 5.800 63.673 1.00 85.19 560 THR A CA 1
ATOM 4320 C C . THR A 1 560 ? -12.897 6.128 62.379 1.00 85.19 560 THR A C 1
ATOM 4322 O O . THR A 1 560 ? -13.477 6.693 61.457 1.00 85.19 560 THR A O 1
ATOM 4325 N N . THR A 1 561 ? -11.628 5.731 62.293 1.00 87.19 561 THR A N 1
ATOM 4326 C CA . THR A 1 561 ? -10.803 5.899 61.097 1.00 87.19 561 THR A CA 1
ATOM 4327 C C . THR A 1 561 ? -11.383 5.098 59.941 1.00 87.19 561 THR A C 1
ATOM 4329 O O . THR A 1 561 ? -11.698 5.676 58.904 1.00 87.19 561 THR A O 1
ATOM 4332 N N . ALA A 1 562 ? -11.621 3.800 60.145 1.00 81.38 562 ALA A N 1
ATOM 4333 C CA . ALA A 1 562 ? -12.238 2.924 59.154 1.00 81.38 562 ALA A CA 1
ATOM 4334 C C . ALA A 1 562 ? -13.610 3.438 58.684 1.00 81.38 562 ALA A C 1
ATOM 4336 O O . ALA A 1 562 ? -13.924 3.345 57.503 1.00 81.38 562 ALA A O 1
ATOM 4337 N N . ALA A 1 563 ? -14.399 4.039 59.581 1.00 82.44 563 ALA A N 1
ATOM 4338 C CA . ALA A 1 563 ? -15.701 4.607 59.238 1.00 82.44 563 ALA A CA 1
ATOM 4339 C C . ALA A 1 563 ? -15.625 5.889 58.385 1.00 82.44 563 ALA A C 1
ATOM 4341 O O . ALA A 1 563 ? -16.585 6.209 57.689 1.00 82.44 563 ALA A O 1
ATOM 4342 N N . LYS A 1 564 ? -14.520 6.643 58.447 1.00 86.12 564 LYS A N 1
ATOM 4343 C CA . LYS A 1 564 ? -14.369 7.935 57.755 1.00 86.12 564 LYS A CA 1
ATOM 4344 C C . LYS A 1 564 ? -13.595 7.852 56.440 1.00 86.12 564 LYS A C 1
ATOM 4346 O O . LYS A 1 564 ? -13.838 8.674 55.561 1.00 86.12 564 LYS A O 1
ATOM 4351 N N . VAL A 1 565 ? -12.652 6.919 56.302 1.00 86.06 565 VAL A N 1
ATOM 4352 C CA . VAL A 1 565 ? -11.831 6.762 55.086 1.00 86.06 565 VAL A CA 1
ATOM 4353 C C . VAL A 1 565 ? -12.722 6.566 53.851 1.00 86.06 565 VAL A C 1
ATOM 4355 O O . VAL A 1 565 ? -13.692 5.815 53.887 1.00 86.06 565 VAL A O 1
ATOM 4358 N N . GLY A 1 566 ? -12.419 7.284 52.768 1.00 73.56 566 GLY A N 1
ATOM 4359 C CA . GLY A 1 566 ? -13.187 7.282 51.520 1.00 73.56 566 GLY A CA 1
ATOM 4360 C C . GLY A 1 566 ? -14.504 8.072 51.556 1.00 73.56 566 GLY A C 1
ATOM 4361 O O . GLY A 1 566 ? -15.107 8.288 50.507 1.00 73.56 566 GLY A O 1
ATOM 4362 N N . GLN A 1 567 ? -14.959 8.549 52.721 1.00 74.38 567 GLN A N 1
ATOM 4363 C CA . GLN A 1 567 ? -16.264 9.203 52.852 1.00 74.38 567 GLN A CA 1
ATOM 4364 C C . GLN A 1 567 ? -16.212 10.693 52.494 1.00 74.38 567 GLN A C 1
ATOM 4366 O O . GLN A 1 567 ? -15.440 11.470 53.064 1.00 74.38 567 GLN A O 1
ATOM 4371 N N . GLN A 1 568 ? -17.091 11.112 51.579 1.00 75.56 568 GLN A N 1
ATOM 4372 C CA . GLN A 1 568 ? -17.236 12.515 51.180 1.00 75.56 568 GLN A CA 1
ATOM 4373 C C . GLN A 1 568 ? -17.647 13.404 52.360 1.00 75.56 568 GLN A C 1
ATOM 4375 O O . GLN A 1 568 ? -18.490 13.041 53.180 1.00 75.56 568 GLN A O 1
ATOM 4380 N N .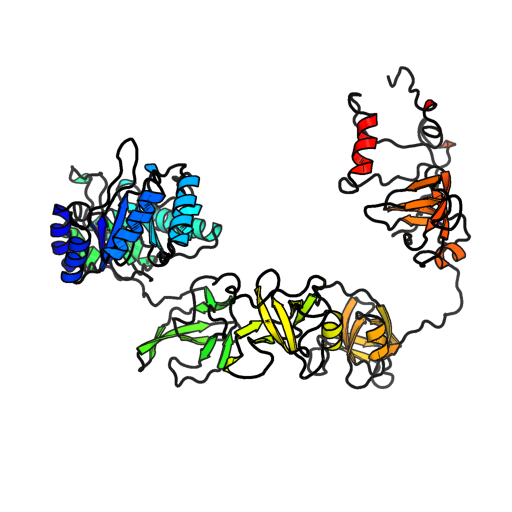 GLY A 1 569 ? -17.024 14.579 52.457 1.00 78.88 569 GLY A N 1
ATOM 4381 C CA . GLY A 1 569 ? -17.264 15.547 53.530 1.00 78.88 569 GLY A CA 1
ATOM 4382 C C . GLY A 1 569 ? -16.689 15.169 54.903 1.00 78.88 569 GLY A C 1
ATOM 4383 O O . GLY A 1 569 ? -16.717 16.000 55.809 1.00 78.88 569 GLY A O 1
ATOM 4384 N N . GLN A 1 570 ? -16.133 13.964 55.076 1.00 90.25 570 GLN A N 1
ATOM 4385 C CA . GLN A 1 570 ? -15.488 13.560 56.326 1.00 90.25 570 GLN A CA 1
ATOM 4386 C C . GLN A 1 570 ? -14.031 14.025 56.383 1.00 90.25 570 GLN A C 1
ATOM 4388 O O . GLN A 1 570 ? -13.315 14.031 55.383 1.00 90.25 570 GLN A O 1
ATOM 4393 N N . TRP A 1 571 ? -13.579 14.380 57.584 1.00 94.50 571 TRP A N 1
ATOM 4394 C CA . TRP A 1 571 ? -12.202 14.787 57.856 1.00 94.50 571 TRP A CA 1
ATOM 4395 C C . TRP A 1 571 ? -11.584 13.883 58.913 1.00 94.50 571 TRP A C 1
ATOM 4397 O O . TRP A 1 571 ? -12.238 13.523 59.900 1.00 94.50 571 TRP A O 1
ATOM 4407 N N . LEU A 1 572 ? -10.314 13.546 58.704 1.00 95.31 572 LEU A N 1
ATOM 4408 C CA . LEU A 1 572 ? -9.527 12.720 59.610 1.00 95.31 572 LEU A CA 1
ATOM 4409 C C . LEU A 1 572 ? -8.411 13.531 60.242 1.00 95.31 572 LEU A C 1
ATOM 4411 O O . LEU A 1 572 ? -7.641 14.195 59.542 1.00 95.31 572 LEU A O 1
ATOM 4415 N N . ARG A 1 573 ? -8.303 13.444 61.570 1.00 96.00 573 ARG A N 1
ATOM 4416 C CA . ARG A 1 573 ? -7.140 13.953 62.291 1.00 96.00 573 ARG A CA 1
ATOM 4417 C C . ARG A 1 573 ? -5.972 12.987 62.119 1.00 96.00 573 ARG A C 1
ATOM 4419 O O . ARG A 1 573 ? -6.054 11.824 62.506 1.00 96.00 573 ARG A O 1
ATOM 4426 N N . ILE A 1 574 ? -4.873 13.483 61.568 1.00 93.50 574 ILE A N 1
ATOM 4427 C CA . ILE A 1 574 ? -3.712 12.674 61.200 1.00 93.50 574 ILE A CA 1
ATOM 4428 C C . ILE A 1 574 ? -2.415 13.238 61.771 1.00 93.50 574 ILE A C 1
ATOM 4430 O O . ILE A 1 574 ? -2.339 14.399 62.178 1.00 93.50 574 ILE A O 1
ATOM 4434 N N . ARG A 1 575 ? -1.375 12.404 61.761 1.00 83.00 575 ARG A N 1
ATOM 4435 C CA . ARG A 1 575 ? 0.022 12.789 61.946 1.00 83.00 575 ARG A CA 1
ATOM 4436 C C . ARG A 1 575 ? 0.837 12.325 60.741 1.00 83.00 575 ARG A C 1
ATOM 4438 O O . ARG A 1 575 ? 0.778 11.155 60.361 1.00 83.00 575 ARG A O 1
ATOM 4445 N N . THR A 1 576 ? 1.604 13.236 60.149 1.00 76.56 576 THR A N 1
ATOM 4446 C CA . THR A 1 576 ? 2.530 12.924 59.050 1.00 76.56 576 THR A CA 1
ATOM 4447 C C . THR A 1 576 ? 3.774 12.186 59.548 1.00 76.56 576 THR A C 1
ATOM 4449 O O . THR A 1 576 ? 4.088 12.255 60.741 1.00 76.56 576 THR A O 1
ATOM 4452 N N . PRO A 1 577 ? 4.560 11.565 58.645 1.00 61.00 577 PRO A N 1
ATOM 4453 C CA . PRO A 1 577 ? 5.888 11.050 58.984 1.00 61.00 577 PRO A CA 1
ATOM 4454 C C . PRO A 1 577 ? 6.805 12.113 59.617 1.00 61.00 577 PRO A C 1
ATOM 4456 O O . PRO A 1 577 ? 7.537 11.823 60.558 1.00 61.00 577 PRO A O 1
ATOM 4459 N N . GLY A 1 578 ? 6.686 13.376 59.187 1.00 55.38 578 GLY A N 1
ATOM 4460 C CA . GLY A 1 578 ? 7.380 14.531 59.776 1.00 55.38 578 GLY A CA 1
ATOM 4461 C C . GLY A 1 578 ? 6.782 15.049 61.094 1.00 55.38 578 GLY A C 1
ATOM 4462 O O . GLY A 1 578 ? 7.043 16.190 61.471 1.00 55.38 578 GLY A O 1
ATOM 4463 N N . ARG A 1 579 ? 5.932 14.256 61.763 1.00 62.34 579 ARG A N 1
ATOM 4464 C CA . ARG A 1 579 ? 5.234 14.566 63.027 1.00 62.34 579 ARG A CA 1
ATOM 4465 C C . ARG A 1 579 ? 4.394 15.850 63.015 1.00 62.34 579 ARG A C 1
ATOM 4467 O O . ARG A 1 579 ? 4.088 16.397 64.072 1.00 62.34 579 ARG A O 1
ATOM 4474 N N . LYS A 1 580 ? 3.970 16.320 61.838 1.00 71.88 580 LYS A N 1
ATOM 4475 C CA . LYS A 1 580 ? 2.990 17.409 61.729 1.00 71.88 580 LYS A CA 1
ATOM 4476 C C . LYS A 1 580 ? 1.596 16.836 61.907 1.00 71.88 580 LYS A C 1
ATOM 4478 O O . LYS A 1 580 ? 1.262 15.829 61.288 1.00 71.88 580 LYS A O 1
ATOM 4483 N N . GLU A 1 581 ? 0.797 17.473 62.749 1.00 88.81 581 GLU A N 1
ATOM 4484 C CA . GLU A 1 581 ? -0.593 17.091 62.970 1.00 88.81 581 GLU A CA 1
ATOM 4485 C C . GLU A 1 581 ? -1.541 18.078 62.308 1.00 88.81 581 GLU A C 1
ATOM 4487 O O . GLU A 1 581 ? -1.264 19.275 62.224 1.00 88.81 581 GLU A O 1
ATOM 4492 N N . GLY A 1 582 ? -2.685 17.568 61.879 1.00 91.00 582 GLY A N 1
ATOM 4493 C CA . GLY A 1 582 ? -3.781 18.378 61.378 1.00 91.00 582 GLY A CA 1
ATOM 4494 C C . GLY A 1 582 ? -4.879 17.503 60.808 1.00 91.00 582 GLY A C 1
ATOM 4495 O O . GLY A 1 582 ? -4.930 16.302 61.079 1.00 91.00 582 GLY A O 1
ATOM 4496 N N . TYR A 1 583 ? -5.757 18.112 60.026 1.00 96.12 583 TYR A N 1
ATOM 4497 C CA . TYR A 1 583 ? -6.902 17.447 59.423 1.00 96.12 583 TYR A CA 1
ATOM 4498 C C . TYR A 1 583 ? -6.735 17.348 57.914 1.00 96.12 583 TYR A C 1
ATOM 4500 O O . TYR A 1 583 ? -6.275 18.292 57.268 1.00 96.12 583 TYR A O 1
ATOM 4508 N N . VAL A 1 584 ? -7.142 16.207 57.367 1.00 93.88 584 VAL A N 1
ATOM 4509 C CA . VAL A 1 584 ? -7.164 15.938 55.928 1.00 93.88 584 VAL A CA 1
ATOM 4510 C C . VAL A 1 584 ? -8.530 15.421 55.497 1.00 93.88 584 VAL A C 1
ATOM 4512 O O . VAL A 1 584 ? -9.246 14.793 56.280 1.00 93.88 584 VAL A O 1
ATOM 4515 N N . ALA A 1 585 ? -8.882 15.687 54.244 1.00 88.06 585 ALA A N 1
ATOM 4516 C CA . ALA A 1 585 ? -10.104 15.203 53.621 1.00 88.06 585 ALA A CA 1
ATOM 4517 C C . ALA A 1 585 ? -10.071 13.673 53.478 1.00 88.06 585 ALA A C 1
ATOM 4519 O O . ALA A 1 585 ? -9.220 13.130 52.774 1.00 88.06 585 ALA A O 1
ATOM 4520 N N . ALA A 1 586 ? -10.998 12.978 54.137 1.00 88.38 586 ALA A N 1
ATOM 4521 C CA . ALA A 1 586 ? -10.989 11.522 54.226 1.00 88.38 586 ALA A CA 1
ATOM 4522 C C . ALA A 1 586 ? -11.367 10.825 52.910 1.00 88.38 586 ALA A C 1
ATOM 4524 O O . ALA A 1 586 ? -10.968 9.685 52.698 1.00 88.38 586 ALA A O 1
ATOM 4525 N N . TRP A 1 587 ? -12.055 11.517 51.995 1.00 85.31 587 TRP A N 1
ATOM 4526 C CA . TRP A 1 587 ? -12.381 11.014 50.653 1.00 85.31 587 TRP A CA 1
ATOM 4527 C C . TRP A 1 587 ? -11.192 10.963 49.684 1.00 85.31 587 TRP A C 1
ATOM 4529 O O . TRP A 1 587 ? -11.317 10.393 48.608 1.00 85.31 587 TRP A O 1
ATOM 4539 N N . TYR A 1 588 ? -10.045 11.529 50.064 1.00 83.06 588 TYR A N 1
ATOM 4540 C CA . TYR A 1 588 ? -8.765 11.342 49.371 1.00 83.06 588 TYR A CA 1
ATOM 4541 C C . TYR A 1 588 ? -7.841 10.387 50.135 1.00 83.06 588 TYR A C 1
ATOM 4543 O O . TYR A 1 588 ? -6.624 10.419 49.958 1.00 83.06 588 TYR A O 1
ATOM 4551 N N . LEU A 1 589 ? -8.399 9.577 51.037 1.00 87.31 589 LEU A N 1
ATOM 4552 C CA . LEU A 1 589 ? -7.669 8.566 51.786 1.00 87.31 589 LEU A CA 1
ATOM 4553 C C . LEU A 1 589 ? -8.205 7.178 51.459 1.00 87.31 589 LEU A C 1
ATOM 4555 O O . LEU A 1 589 ? -9.405 6.994 51.263 1.00 87.31 589 LEU A O 1
ATOM 4559 N N . GLU A 1 590 ? -7.311 6.201 51.489 1.00 79.88 590 GLU A N 1
ATOM 4560 C CA . GLU A 1 590 ? -7.635 4.784 51.370 1.00 79.88 590 GLU A CA 1
ATOM 4561 C C . GLU A 1 590 ? -6.867 3.950 52.400 1.00 79.88 590 GLU A C 1
ATOM 4563 O O . GLU A 1 590 ? -5.914 4.420 53.035 1.00 79.88 590 GLU A O 1
ATOM 4568 N N . ALA A 1 591 ? -7.308 2.708 52.600 1.00 77.50 591 ALA A N 1
ATOM 4569 C CA . ALA A 1 591 ? -6.543 1.753 53.386 1.00 77.50 591 ALA A CA 1
ATOM 4570 C C . ALA A 1 591 ? -5.255 1.392 52.621 1.00 77.50 591 ALA A C 1
ATOM 4572 O O . ALA A 1 591 ? -5.328 1.139 51.418 1.00 77.50 591 ALA A O 1
ATOM 4573 N N . PRO A 1 592 ? -4.086 1.341 53.282 1.00 70.25 592 PRO A N 1
ATOM 4574 C CA . PRO A 1 592 ? -2.857 0.918 52.626 1.00 70.25 592 PRO A CA 1
ATOM 4575 C C . PRO A 1 592 ? -2.995 -0.505 52.051 1.00 70.25 592 PRO A C 1
ATOM 4577 O O . PRO A 1 592 ? -3.653 -1.346 52.671 1.00 70.25 592 PRO A O 1
ATOM 4580 N N . PRO A 1 593 ? -2.337 -0.821 50.920 1.00 52.75 593 PRO A N 1
ATOM 4581 C CA . PRO A 1 593 ? -2.468 -2.110 50.229 1.00 52.75 593 PRO A CA 1
ATOM 4582 C C . PRO A 1 593 ? -1.957 -3.306 51.046 1.00 52.75 593 PRO A C 1
ATOM 4584 O O . PRO A 1 593 ? -2.278 -4.452 50.737 1.00 52.75 593 PRO A O 1
ATOM 4587 N N . ALA A 1 594 ? -1.172 -3.054 52.096 1.00 52.97 594 ALA A N 1
ATOM 4588 C CA . ALA A 1 594 ? -0.787 -4.039 53.094 1.00 52.97 594 ALA A CA 1
ATOM 4589 C C . ALA A 1 594 ? -0.763 -3.388 54.489 1.00 52.97 594 ALA A C 1
ATOM 4591 O O . ALA A 1 594 ? -0.372 -2.221 54.602 1.00 52.97 594 ALA A O 1
ATOM 4592 N N . PRO A 1 595 ? -1.135 -4.117 55.560 1.00 53.88 595 PRO A N 1
ATOM 4593 C CA . PRO A 1 595 ? -0.911 -3.656 56.926 1.00 53.88 595 PRO A CA 1
ATOM 4594 C C . PRO A 1 595 ? 0.583 -3.392 57.147 1.00 53.88 595 PRO A C 1
ATOM 4596 O O . PRO A 1 595 ? 1.401 -4.240 56.801 1.00 53.88 595 PRO A O 1
ATOM 4599 N N . ASP A 1 596 ? 0.951 -2.252 57.740 1.00 51.31 596 ASP A N 1
ATOM 4600 C CA . ASP A 1 596 ? 2.341 -2.013 58.145 1.00 51.31 596 ASP A CA 1
ATOM 4601 C C . ASP A 1 596 ? 2.652 -2.829 59.405 1.00 51.31 596 ASP A C 1
ATOM 4603 O O . ASP A 1 596 ? 2.339 -2.446 60.530 1.00 51.31 596 ASP A O 1
ATOM 4607 N N . ASN A 1 597 ? 3.228 -4.003 59.192 1.00 49.75 597 ASN A N 1
ATOM 4608 C CA . ASN A 1 597 ? 3.594 -4.991 60.200 1.00 49.75 597 ASN A CA 1
ATOM 4609 C C . ASN A 1 597 ? 5.084 -4.920 60.587 1.00 49.75 597 ASN A C 1
ATOM 4611 O O . ASN A 1 597 ? 5.598 -5.816 61.263 1.00 49.75 597 ASN A O 1
ATOM 4615 N N . ARG A 1 598 ? 5.785 -3.843 60.203 1.00 49.22 598 ARG A N 1
ATOM 4616 C CA . ARG A 1 598 ? 7.159 -3.576 60.646 1.00 49.22 598 ARG A CA 1
ATOM 4617 C C . ARG A 1 598 ? 7.159 -3.207 62.129 1.00 49.22 598 ARG A C 1
ATOM 4619 O O . ARG A 1 598 ? 6.452 -2.301 62.560 1.00 49.22 598 ARG A O 1
ATOM 4626 N N . GLN A 1 599 ? 7.975 -3.906 62.911 1.00 47.94 599 GLN A N 1
ATOM 4627 C CA . GLN A 1 599 ? 8.180 -3.588 64.321 1.00 47.94 599 GLN A CA 1
ATOM 4628 C C . GLN A 1 599 ? 9.265 -2.510 64.447 1.00 47.94 599 GLN A C 1
ATOM 4630 O O . GLN A 1 599 ? 10.311 -2.645 63.804 1.00 47.94 599 GLN A O 1
ATOM 4635 N N . PRO A 1 600 ? 9.063 -1.457 65.259 1.00 50.69 600 PRO A N 1
ATOM 4636 C CA . PRO A 1 600 ? 10.140 -0.533 65.579 1.00 50.69 600 PRO A CA 1
ATOM 4637 C C . PRO A 1 600 ? 11.264 -1.304 66.278 1.00 50.69 600 PRO A C 1
ATOM 4639 O O . PRO A 1 600 ? 11.029 -2.072 67.212 1.00 50.69 600 PRO A O 1
ATOM 4642 N N . VAL A 1 601 ? 12.492 -1.120 65.804 1.00 45.22 601 VAL A N 1
ATOM 4643 C CA . VAL A 1 601 ? 13.681 -1.699 66.442 1.00 45.22 601 VAL A CA 1
ATOM 4644 C C . VAL A 1 601 ? 14.046 -0.826 67.646 1.00 45.22 601 VAL A C 1
ATOM 4646 O O . VAL A 1 601 ? 13.818 0.377 67.612 1.00 45.22 601 VAL A O 1
ATOM 4649 N N . SER A 1 602 ? 14.588 -1.370 68.736 1.00 53.81 602 SER A N 1
ATOM 4650 C CA . SER A 1 602 ? 14.996 -0.503 69.850 1.00 53.81 602 SER A CA 1
ATOM 4651 C C . SER A 1 602 ? 16.174 0.380 69.432 1.00 53.81 602 SER A C 1
ATOM 4653 O O . SER A 1 602 ? 17.138 -0.115 68.843 1.00 53.81 602 SER A O 1
ATOM 4655 N N . ASP A 1 603 ? 16.145 1.667 69.796 1.00 48.09 603 ASP A N 1
ATOM 4656 C CA . ASP A 1 603 ? 17.222 2.622 69.474 1.00 48.09 603 ASP A CA 1
ATOM 4657 C C . ASP A 1 603 ? 18.609 2.131 69.946 1.00 48.09 603 ASP A C 1
ATOM 4659 O O . ASP A 1 603 ? 19.628 2.442 69.337 1.00 48.09 603 ASP A O 1
ATOM 4663 N N . SER A 1 604 ? 18.654 1.284 70.982 1.00 53.53 604 SER A N 1
ATOM 4664 C CA . SER A 1 604 ? 19.871 0.659 71.519 1.00 53.53 604 SER A CA 1
ATOM 4665 C C . SER A 1 604 ? 20.566 -0.347 70.592 1.00 53.53 604 SER A C 1
ATOM 4667 O O . SER A 1 604 ? 21.702 -0.726 70.865 1.00 53.53 604 SER A O 1
ATOM 4669 N N . THR A 1 605 ? 19.902 -0.810 69.530 1.00 51.47 605 THR A N 1
ATOM 4670 C CA . THR A 1 605 ? 20.436 -1.827 68.601 1.00 51.47 605 THR A CA 1
ATOM 4671 C C . THR A 1 605 ? 20.869 -1.252 67.254 1.00 51.47 605 THR A C 1
ATOM 4673 O O . THR A 1 605 ? 21.337 -1.990 66.387 1.00 51.47 605 THR A O 1
ATOM 4676 N N . LEU A 1 606 ? 20.737 0.063 67.066 1.00 46.12 606 LEU A N 1
ATOM 4677 C CA . LEU A 1 606 ? 21.006 0.720 65.796 1.00 46.12 606 LEU A CA 1
ATOM 4678 C C . LEU A 1 606 ? 22.434 1.283 65.723 1.00 46.12 606 LEU A C 1
ATOM 4680 O O . LEU A 1 606 ? 22.916 1.867 66.696 1.00 46.12 606 LEU A O 1
ATOM 4684 N N . PRO A 1 607 ? 23.119 1.159 64.568 1.00 47.50 607 PRO A N 1
ATOM 4685 C CA . PRO A 1 607 ? 24.388 1.840 64.340 1.00 47.50 607 PRO A CA 1
ATOM 4686 C C . PRO A 1 607 ? 24.246 3.356 64.510 1.00 47.50 607 PRO A C 1
ATOM 4688 O O . PRO A 1 607 ? 23.212 3.939 64.173 1.00 47.50 607 PRO A O 1
ATOM 4691 N N . TYR A 1 608 ? 25.313 4.005 64.978 1.00 41.44 608 TYR A N 1
ATOM 4692 C CA . TYR A 1 608 ? 25.367 5.459 65.131 1.00 41.44 608 TYR A CA 1
ATOM 4693 C C . TYR A 1 608 ? 24.944 6.169 63.831 1.00 41.44 608 TYR A C 1
ATOM 4695 O O . TYR A 1 608 ? 25.514 5.919 62.770 1.00 41.44 608 TYR A O 1
ATOM 4703 N N . GLY A 1 609 ? 23.926 7.032 63.914 1.00 47.09 609 GLY A N 1
ATOM 4704 C CA . GLY A 1 609 ? 23.343 7.740 62.764 1.00 47.09 609 GLY A CA 1
ATOM 4705 C C . GLY A 1 609 ? 22.094 7.092 62.146 1.00 47.09 609 GLY A C 1
ATOM 4706 O O . GLY A 1 609 ? 21.507 7.677 61.240 1.00 47.09 609 GLY A O 1
ATOM 4707 N N . SER A 1 610 ? 21.651 5.931 62.637 1.00 42.72 610 SER A N 1
ATOM 4708 C CA . SER A 1 610 ? 20.387 5.295 62.231 1.00 42.72 610 SER A CA 1
ATOM 4709 C C . SER A 1 610 ? 19.263 5.607 63.226 1.00 42.72 610 SER A C 1
ATOM 4711 O O . SER A 1 610 ? 19.515 5.761 64.417 1.00 42.72 610 SER A O 1
ATOM 4713 N N . SER A 1 611 ? 18.015 5.698 62.755 1.00 49.25 611 SER A N 1
ATOM 4714 C CA . SER A 1 611 ? 16.845 5.952 63.608 1.00 49.25 611 SER A CA 1
ATOM 4715 C C . SER A 1 611 ? 15.803 4.848 63.439 1.00 49.25 611 SER A C 1
ATOM 4717 O O . SER A 1 611 ? 15.433 4.506 62.315 1.00 49.25 611 SER A O 1
ATOM 4719 N N . ALA A 1 612 ? 15.301 4.321 64.561 1.00 47.03 612 ALA A N 1
ATOM 4720 C CA . ALA A 1 612 ? 14.270 3.279 64.600 1.00 47.03 612 ALA A CA 1
ATOM 4721 C C . ALA A 1 612 ? 12.914 3.741 64.060 1.00 47.03 612 ALA A C 1
ATOM 4723 O O . ALA A 1 612 ? 12.004 2.940 63.857 1.00 47.03 612 ALA A O 1
ATOM 4724 N N . TRP A 1 613 ? 12.788 5.049 63.852 1.00 44.53 613 TRP A N 1
ATOM 4725 C CA . TRP A 1 613 ? 11.549 5.744 63.555 1.00 44.53 613 TRP A CA 1
ATOM 4726 C C . TRP A 1 613 ? 11.505 6.276 62.120 1.00 44.53 613 TRP A C 1
ATOM 4728 O O . TRP A 1 613 ? 10.633 7.082 61.796 1.00 44.53 613 TRP A O 1
ATOM 4738 N N . ILE A 1 614 ? 12.433 5.850 61.252 1.00 48.06 614 ILE A N 1
ATOM 4739 C CA . ILE A 1 614 ? 12.409 6.205 59.829 1.00 48.06 614 ILE A CA 1
ATOM 4740 C C . ILE A 1 614 ? 11.289 5.409 59.154 1.00 48.06 614 ILE A C 1
ATOM 4742 O O . ILE A 1 614 ? 11.477 4.293 58.672 1.00 48.06 614 ILE A O 1
ATOM 4746 N N . PHE A 1 615 ? 10.101 6.006 59.106 1.00 43.22 615 PHE A N 1
ATOM 4747 C CA . PHE A 1 615 ? 9.042 5.572 58.206 1.00 43.22 615 PHE A CA 1
ATOM 4748 C C . PHE A 1 615 ? 9.509 5.860 56.781 1.00 43.22 615 PHE A C 1
ATOM 4750 O O . PHE A 1 615 ? 9.696 7.020 56.414 1.00 43.22 615 PHE A O 1
ATOM 4757 N N . GLY A 1 616 ? 9.763 4.802 56.007 1.00 40.84 616 GLY A N 1
ATOM 4758 C CA . GLY A 1 616 ? 10.218 4.910 54.624 1.00 40.84 616 GLY A CA 1
ATOM 4759 C C . GLY A 1 616 ? 9.321 5.859 53.834 1.00 40.84 616 GLY A C 1
ATOM 4760 O O . GLY A 1 616 ? 8.163 5.549 53.563 1.00 40.84 616 GLY A O 1
ATOM 4761 N N . ILE A 1 617 ? 9.856 7.027 53.488 1.00 37.84 617 ILE A N 1
ATOM 4762 C CA . ILE A 1 617 ? 9.246 7.899 52.496 1.00 37.84 617 ILE A CA 1
ATOM 4763 C C . ILE A 1 617 ? 9.416 7.161 51.169 1.00 37.84 617 ILE A C 1
ATOM 4765 O O . ILE A 1 617 ? 10.542 6.982 50.703 1.00 37.84 617 ILE A O 1
ATOM 4769 N N . HIS A 1 618 ? 8.315 6.730 50.553 1.00 34.59 618 HIS A N 1
ATOM 4770 C CA . HIS A 1 618 ? 8.307 6.504 49.113 1.00 34.59 618 HIS A CA 1
ATOM 4771 C C . HIS A 1 618 ? 8.446 7.883 48.470 1.00 34.59 618 HIS A C 1
ATOM 4773 O O . HIS A 1 618 ? 7.469 8.591 48.246 1.00 34.59 618 HIS A O 1
ATOM 4779 N N . ALA A 1 619 ? 9.686 8.336 48.297 1.00 37.84 619 ALA A N 1
ATOM 4780 C CA . ALA A 1 619 ? 9.943 9.561 47.573 1.00 37.84 619 ALA A CA 1
ATOM 4781 C C . ALA A 1 619 ? 9.627 9.274 46.106 1.00 37.84 619 ALA A C 1
ATOM 4783 O O . ALA A 1 619 ? 10.312 8.466 45.485 1.00 37.84 619 ALA A O 1
ATOM 4784 N N . VAL A 1 620 ? 8.564 9.919 45.621 1.00 39.50 620 VAL A N 1
ATOM 4785 C CA . VAL A 1 620 ? 8.409 10.453 44.264 1.00 39.50 620 VAL A CA 1
ATOM 4786 C C . VAL A 1 620 ? 9.001 9.532 43.196 1.00 39.50 620 VAL A C 1
ATOM 4788 O O . VAL A 1 620 ? 10.186 9.617 42.857 1.00 39.50 620 VAL A O 1
ATOM 4791 N N . THR A 1 621 ? 8.177 8.648 42.632 1.00 36.06 621 THR A N 1
ATOM 4792 C CA . THR A 1 621 ? 8.524 8.024 41.356 1.00 36.06 621 THR A CA 1
ATOM 4793 C C . THR A 1 621 ? 8.849 9.131 40.354 1.00 36.06 621 THR A C 1
ATOM 4795 O O . THR A 1 621 ? 8.237 10.193 40.371 1.00 36.06 621 THR A O 1
ATOM 4798 N N . VAL A 1 622 ? 9.813 8.900 39.460 1.00 39.09 622 VAL A N 1
ATOM 4799 C CA . VAL A 1 622 ? 10.302 9.882 38.464 1.00 39.09 622 VAL A CA 1
ATOM 4800 C C . VAL A 1 622 ? 9.180 10.471 37.570 1.00 39.09 622 VAL A C 1
ATOM 4802 O O . VAL A 1 622 ? 9.427 11.420 36.829 1.00 39.09 622 VAL A O 1
ATOM 4805 N N . GLY A 1 623 ? 7.952 9.949 37.660 1.00 43.75 623 GLY A N 1
ATOM 4806 C CA . GLY A 1 623 ? 6.753 10.446 36.987 1.00 43.75 623 GLY A CA 1
ATOM 4807 C C . GLY A 1 623 ? 5.854 11.413 37.774 1.00 43.75 623 GLY A C 1
ATOM 4808 O O . GLY A 1 623 ? 4.918 11.924 37.167 1.00 43.75 623 GLY A O 1
ATOM 4809 N N . ASP A 1 624 ? 6.104 11.702 39.056 1.00 43.47 624 ASP A N 1
ATOM 4810 C CA . ASP A 1 624 ? 5.156 12.470 39.879 1.00 43.47 624 ASP A CA 1
ATOM 4811 C C . ASP A 1 624 ? 5.590 13.939 40.073 1.00 43.47 624 ASP A C 1
ATOM 4813 O O . ASP A 1 624 ? 6.536 14.235 40.795 1.00 43.47 624 ASP A O 1
ATOM 4817 N N . ASP A 1 625 ? 4.857 14.832 39.399 1.00 47.09 625 ASP A N 1
ATOM 4818 C CA . ASP A 1 625 ? 4.834 16.307 39.461 1.00 47.09 625 ASP A CA 1
ATOM 4819 C C . ASP A 1 625 ? 6.150 17.094 39.212 1.00 47.09 625 ASP A C 1
ATOM 4821 O O . ASP A 1 625 ? 7.179 16.964 39.880 1.00 47.09 625 ASP A O 1
ATOM 4825 N N . ALA A 1 626 ? 6.086 18.020 38.249 1.00 45.44 626 ALA A N 1
ATOM 4826 C CA . ALA A 1 626 ? 7.164 18.948 37.919 1.00 45.44 626 ALA A CA 1
ATOM 4827 C C . ALA A 1 626 ? 7.419 19.990 39.024 1.00 45.44 626 ALA A C 1
ATOM 4829 O O . ALA A 1 626 ? 8.552 20.454 39.154 1.00 45.44 626 ALA A O 1
ATOM 4830 N N . HIS A 1 627 ? 6.412 20.336 39.835 1.00 44.66 627 HIS A N 1
ATOM 4831 C CA . HIS A 1 627 ? 6.542 21.383 40.855 1.00 44.66 627 HIS A CA 1
ATOM 4832 C C . HIS A 1 627 ? 7.443 20.972 42.031 1.00 44.66 627 HIS A C 1
ATOM 4834 O O . HIS A 1 627 ? 8.235 21.777 42.510 1.00 44.66 627 HIS A O 1
ATOM 4840 N N . THR A 1 628 ? 7.398 19.711 42.473 1.00 49.94 628 THR A N 1
ATOM 4841 C CA . THR A 1 628 ? 8.204 19.249 43.624 1.00 49.94 628 THR A CA 1
ATOM 4842 C C . THR A 1 628 ? 9.622 18.820 43.224 1.00 49.94 628 THR A C 1
ATOM 4844 O O . THR A 1 628 ? 10.579 18.969 43.990 1.00 49.94 628 THR A O 1
ATOM 4847 N N . ARG A 1 629 ? 9.775 18.287 42.005 1.00 49.81 629 ARG A N 1
ATOM 4848 C CA . ARG A 1 629 ? 11.043 17.759 41.475 1.00 49.81 629 ARG A CA 1
ATOM 4849 C C . ARG A 1 629 ? 12.141 18.819 41.421 1.00 49.81 629 ARG A C 1
ATOM 4851 O O . ARG A 1 629 ? 13.299 18.523 41.726 1.00 49.81 629 ARG A O 1
ATOM 4858 N N . ASP A 1 630 ? 11.786 20.029 41.005 1.00 48.06 630 ASP A N 1
ATOM 4859 C CA . ASP A 1 630 ? 12.768 21.058 40.679 1.00 48.06 630 ASP A CA 1
ATOM 4860 C C . ASP A 1 630 ? 13.212 21.842 41.930 1.00 48.06 630 ASP A C 1
ATOM 4862 O O . ASP A 1 630 ? 14.400 22.139 42.063 1.00 48.06 630 ASP A O 1
ATOM 4866 N N . GLU A 1 631 ? 12.337 22.035 42.923 1.00 49.72 631 GLU A N 1
ATOM 4867 C CA . GLU A 1 631 ? 12.699 22.646 44.215 1.00 49.72 631 GLU A CA 1
ATOM 4868 C C . GLU A 1 631 ? 13.618 21.748 45.062 1.00 49.72 631 GLU A C 1
ATOM 4870 O O . GLU A 1 631 ? 14.614 22.218 45.618 1.00 49.72 631 GLU A O 1
ATOM 4875 N N . ILE A 1 632 ? 13.359 20.434 45.106 1.00 49.72 632 ILE A N 1
ATOM 4876 C CA . ILE A 1 632 ? 14.226 19.477 45.817 1.00 49.72 632 ILE A CA 1
ATOM 4877 C C . ILE A 1 632 ? 15.600 19.373 45.135 1.00 49.72 632 ILE A C 1
ATOM 4879 O O . ILE A 1 632 ? 16.625 19.284 45.814 1.00 49.72 632 ILE A O 1
ATOM 4883 N N . ARG A 1 633 ? 15.653 19.422 43.795 1.00 48.84 633 ARG A N 1
ATOM 4884 C CA . ARG A 1 633 ? 16.917 19.423 43.036 1.00 48.84 633 ARG A CA 1
ATOM 4885 C C . ARG A 1 633 ? 17.716 20.717 43.219 1.00 48.84 633 ARG A C 1
ATOM 4887 O O . ARG A 1 633 ? 18.944 20.649 43.304 1.00 48.84 633 ARG A O 1
ATOM 4894 N N . ALA A 1 634 ? 17.052 21.870 43.312 1.00 53.75 634 ALA A N 1
ATOM 4895 C CA . ALA A 1 634 ? 17.705 23.172 43.455 1.00 53.75 634 ALA A CA 1
ATOM 4896 C C . ALA A 1 634 ? 18.539 23.295 44.746 1.00 53.75 634 ALA A C 1
ATOM 4898 O O . ALA A 1 634 ? 19.593 23.930 44.734 1.00 53.75 634 ALA A O 1
ATOM 4899 N N . LEU A 1 635 ? 18.150 22.616 45.835 1.00 46.84 635 LEU A N 1
ATOM 4900 C CA . LEU A 1 635 ? 18.895 22.605 47.108 1.00 46.84 635 LEU A CA 1
ATOM 4901 C C . LEU A 1 635 ? 20.341 22.072 46.991 1.00 46.84 635 LEU A C 1
ATOM 4903 O O . LEU A 1 635 ? 21.185 22.376 47.842 1.00 46.84 635 LEU A O 1
ATOM 4907 N N . TYR A 1 636 ? 20.645 21.305 45.937 1.00 49.62 636 TYR A N 1
ATOM 4908 C CA . TYR A 1 636 ? 21.923 20.602 45.759 1.00 49.62 636 TYR A CA 1
ATOM 4909 C C . TYR A 1 636 ? 22.640 20.942 44.447 1.00 49.62 636 TYR A C 1
ATOM 4911 O O . TYR A 1 636 ? 23.696 20.374 44.145 1.00 49.62 636 TYR A O 1
ATOM 4919 N N . GLN A 1 637 ? 22.103 21.887 43.673 1.00 45.75 637 GLN A N 1
ATOM 4920 C CA . GLN A 1 637 ? 22.700 22.315 42.416 1.00 45.75 637 GLN A CA 1
ATOM 4921 C C . GLN A 1 637 ? 24.095 22.914 42.677 1.00 45.75 637 GLN A C 1
ATOM 4923 O O . GLN A 1 637 ? 24.249 23.873 43.429 1.00 45.75 637 GLN A O 1
ATOM 4928 N N . GLY A 1 638 ? 25.130 22.297 42.097 1.00 49.25 638 GLY A N 1
ATOM 4929 C CA . GLY A 1 638 ? 26.532 22.708 42.256 1.00 49.25 638 GLY A CA 1
ATOM 4930 C C . GLY A 1 638 ? 27.295 22.099 43.443 1.00 49.25 638 GLY A C 1
ATOM 4931 O O . GLY A 1 638 ? 28.466 22.421 43.608 1.00 49.25 638 GLY A O 1
ATOM 4932 N N . LYS A 1 639 ? 26.694 21.205 44.247 1.00 49.59 639 LYS A N 1
ATOM 4933 C CA . LYS A 1 639 ? 27.317 20.678 45.486 1.00 49.59 639 LYS A CA 1
ATOM 4934 C C . LYS A 1 639 ? 27.980 19.291 45.386 1.00 49.59 639 LYS A C 1
ATOM 4936 O O . LYS A 1 639 ? 28.294 18.700 46.407 1.00 49.59 639 LYS A O 1
ATOM 4941 N N . ALA A 1 640 ? 28.202 18.766 44.178 1.00 44.19 640 ALA A N 1
ATOM 4942 C CA . ALA A 1 640 ? 28.936 17.514 43.905 1.00 44.19 640 ALA A CA 1
ATOM 4943 C C . ALA A 1 640 ? 28.533 16.266 44.736 1.00 44.19 640 ALA A C 1
ATOM 4945 O O . ALA A 1 640 ? 29.331 15.347 44.897 1.00 44.19 640 ALA A O 1
ATOM 4946 N N . VAL A 1 641 ? 27.288 16.185 45.215 1.00 46.25 641 VAL A N 1
ATOM 4947 C CA . VAL A 1 641 ? 26.746 15.015 45.930 1.00 46.25 641 VAL A CA 1
ATOM 4948 C C . VAL A 1 641 ? 25.774 14.219 45.055 1.00 46.25 641 VAL A C 1
ATOM 4950 O O . VAL A 1 641 ? 24.959 14.794 44.333 1.00 46.25 641 VAL A O 1
ATOM 4953 N N . LYS A 1 642 ? 25.847 12.882 45.129 1.00 35.97 642 LYS A N 1
ATOM 4954 C CA . LYS A 1 642 ? 24.897 11.928 44.527 1.00 35.97 642 LYS A CA 1
ATOM 4955 C C . LYS A 1 642 ? 24.482 10.901 45.593 1.00 35.97 642 LYS A C 1
ATOM 4957 O O . LYS A 1 642 ? 25.329 10.132 46.034 1.00 35.97 642 LYS A O 1
ATOM 4962 N N . GLY A 1 643 ? 23.212 10.884 46.012 1.00 40.09 643 GLY A N 1
ATOM 4963 C CA . GLY A 1 643 ? 22.691 9.929 47.007 1.00 40.09 643 GLY A CA 1
ATOM 4964 C C . GLY A 1 643 ? 21.254 10.213 47.473 1.00 40.09 643 GLY A C 1
ATOM 4965 O O . GLY A 1 643 ? 20.700 11.266 47.162 1.00 40.09 643 GLY A O 1
ATOM 4966 N N . TRP A 1 644 ? 20.658 9.259 48.203 1.00 36.12 644 TRP A N 1
ATOM 4967 C CA . TRP A 1 644 ? 19.340 9.376 48.850 1.00 36.12 644 TRP A CA 1
ATOM 4968 C C . TRP A 1 644 ? 19.422 10.215 50.132 1.00 36.12 644 TRP A C 1
ATOM 4970 O O . TRP A 1 644 ? 20.421 10.147 50.847 1.00 36.12 644 TRP A O 1
ATOM 4980 N N . ILE A 1 645 ? 18.357 10.955 50.458 1.00 42.31 645 ILE A N 1
ATOM 4981 C CA . ILE A 1 645 ? 18.248 11.714 51.713 1.00 42.31 645 ILE A CA 1
ATOM 4982 C C . ILE A 1 645 ? 17.120 11.133 52.560 1.00 42.31 645 ILE A C 1
ATOM 4984 O O . ILE A 1 645 ? 15.987 11.008 52.099 1.00 42.31 645 ILE A O 1
ATOM 4988 N N . PHE A 1 646 ? 17.437 10.827 53.817 1.00 44.12 646 PHE A N 1
ATOM 4989 C CA . PHE A 1 646 ? 16.463 10.499 54.850 1.00 44.12 646 PHE A CA 1
ATOM 4990 C C . PHE A 1 646 ? 16.311 11.692 55.790 1.00 44.12 646 PHE A C 1
ATOM 4992 O O . PHE A 1 646 ? 17.287 12.152 56.381 1.00 44.12 646 PHE A O 1
ATOM 4999 N N . PHE A 1 647 ? 15.084 12.177 55.954 1.00 42.00 647 PHE A N 1
ATOM 5000 C CA . PHE A 1 647 ? 14.763 13.120 57.018 1.00 42.00 647 PHE A CA 1
ATOM 5001 C C . PHE A 1 647 ? 14.557 12.329 58.310 1.00 42.00 647 PHE A C 1
ATOM 5003 O O . PHE A 1 647 ? 13.651 11.500 58.398 1.00 42.00 647 PHE A O 1
ATOM 5010 N N . THR A 1 648 ? 15.409 12.560 59.306 1.00 40.78 648 THR A N 1
ATOM 5011 C CA . THR A 1 648 ? 15.183 12.092 60.679 1.00 40.78 648 THR A CA 1
ATOM 5012 C C . THR A 1 648 ? 14.555 13.213 61.506 1.00 40.78 648 THR A C 1
ATOM 5014 O O . THR A 1 648 ? 14.609 14.382 61.132 1.00 40.78 648 THR A O 1
ATOM 5017 N N . GLU A 1 649 ? 13.964 12.859 62.647 1.00 40.47 649 GLU A N 1
ATOM 5018 C CA . GLU A 1 649 ? 13.199 13.749 63.537 1.00 40.47 649 GLU A CA 1
ATOM 5019 C C . GLU A 1 649 ? 13.893 15.084 63.902 1.00 40.47 649 GLU A C 1
ATOM 5021 O O . GLU A 1 649 ? 13.206 16.071 64.155 1.00 40.47 649 GLU A O 1
ATOM 5026 N N . ALA A 1 650 ? 15.229 15.154 63.896 1.00 39.91 650 ALA A N 1
ATOM 5027 C CA . ALA A 1 650 ? 15.976 16.365 64.256 1.00 39.91 650 ALA A CA 1
ATOM 5028 C C . ALA A 1 650 ? 16.427 17.217 63.051 1.00 39.91 650 ALA A C 1
ATOM 5030 O O . ALA A 1 650 ? 16.543 18.440 63.166 1.00 39.91 650 ALA A O 1
ATOM 5031 N N . VAL A 1 651 ? 16.681 16.605 6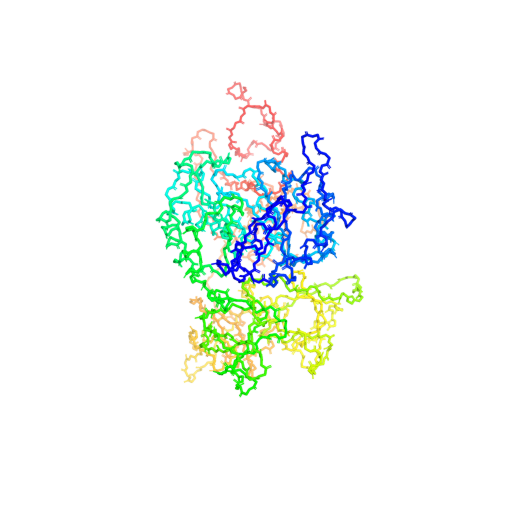1.889 1.00 40.00 651 VAL A N 1
ATOM 5032 C CA . VAL A 1 651 ? 17.268 17.294 60.729 1.00 40.00 651 VAL A CA 1
ATOM 5033 C C . VAL A 1 651 ? 16.148 17.756 59.803 1.00 40.00 651 VAL A C 1
ATOM 5035 O O . VAL A 1 651 ? 15.578 16.973 59.050 1.00 40.00 651 VAL A O 1
ATOM 5038 N N . GLY A 1 652 ? 15.826 19.049 59.878 1.00 43.00 652 GLY A N 1
ATOM 5039 C CA . GLY A 1 652 ? 14.784 19.686 59.062 1.00 43.00 652 GLY A CA 1
ATOM 5040 C C . GLY A 1 652 ? 13.617 20.274 59.856 1.00 43.00 652 GLY A C 1
ATOM 5041 O O . GLY A 1 652 ? 12.723 20.872 59.264 1.00 43.00 652 GLY A O 1
ATOM 5042 N N . ALA A 1 653 ? 13.626 20.170 61.191 1.00 40.34 653 ALA A N 1
ATOM 5043 C CA . ALA A 1 653 ? 12.629 20.841 62.027 1.00 40.34 653 ALA A CA 1
ATOM 5044 C C . ALA A 1 653 ? 12.721 22.381 61.932 1.00 40.34 653 ALA A C 1
ATOM 5046 O O . ALA A 1 653 ? 11.701 23.062 62.051 1.00 40.34 653 ALA A O 1
ATOM 5047 N N . THR A 1 654 ? 13.920 22.922 61.667 1.00 41.53 654 THR A N 1
ATOM 5048 C CA . THR A 1 654 ? 14.175 24.335 61.340 1.00 41.53 654 THR A CA 1
ATOM 5049 C C . THR A 1 654 ? 15.313 24.464 60.307 1.00 41.53 654 THR A C 1
ATOM 5051 O O . THR A 1 654 ? 16.201 23.605 60.277 1.00 41.53 654 THR A O 1
ATOM 5054 N N . PRO A 1 655 ? 15.346 25.527 59.471 1.00 38.69 655 PRO A N 1
ATOM 5055 C CA . PRO A 1 655 ? 16.394 25.723 58.457 1.00 38.69 655 PRO A CA 1
ATOM 5056 C C . PRO A 1 655 ? 17.826 25.756 59.016 1.00 38.69 655 PRO A C 1
ATOM 5058 O O . PRO A 1 655 ? 18.772 25.396 58.322 1.00 38.69 655 PRO A O 1
ATOM 5061 N N . GLN A 1 656 ? 18.004 26.160 60.278 1.00 41.59 656 GLN A N 1
ATOM 5062 C CA . GLN A 1 656 ? 19.315 26.250 60.928 1.00 41.59 656 GLN A CA 1
ATOM 5063 C C . GLN A 1 656 ? 19.882 24.892 61.379 1.00 41.59 656 GLN A C 1
ATOM 5065 O O . GLN A 1 656 ? 21.074 24.806 61.662 1.00 41.59 656 GLN A O 1
ATOM 5070 N N . ALA A 1 657 ? 19.068 23.830 61.432 1.00 41.31 657 ALA A N 1
ATOM 5071 C CA . ALA A 1 657 ? 19.490 22.499 61.884 1.00 41.31 657 ALA A CA 1
ATOM 5072 C C . ALA A 1 657 ? 20.345 21.730 60.851 1.00 41.31 657 ALA A C 1
ATOM 5074 O O . ALA A 1 657 ? 20.848 20.648 61.144 1.00 41.31 657 ALA A O 1
ATOM 5075 N N . ILE A 1 658 ? 20.534 22.284 59.648 1.00 44.22 658 ILE A N 1
ATOM 5076 C CA . ILE A 1 658 ? 21.367 21.716 58.581 1.00 44.22 658 ILE A CA 1
ATOM 5077 C C . ILE A 1 658 ? 22.738 22.411 58.606 1.00 44.22 658 ILE A C 1
ATOM 5079 O O . ILE A 1 658 ? 23.069 23.214 57.737 1.00 44.22 658 ILE A O 1
ATOM 5083 N N . GLN A 1 659 ? 23.543 22.142 59.631 1.00 46.16 659 GLN A N 1
ATOM 5084 C CA . GLN A 1 659 ? 24.951 22.558 59.692 1.00 46.16 659 GLN A CA 1
ATOM 5085 C C . GLN A 1 659 ? 25.820 21.294 59.760 1.00 46.16 659 GLN A C 1
ATOM 5087 O O . GLN A 1 659 ? 26.137 20.835 60.858 1.00 46.16 659 GLN A O 1
ATOM 5092 N N . PRO A 1 660 ? 26.175 20.678 58.614 1.00 43.53 660 PRO A N 1
ATOM 5093 C CA . PRO A 1 660 ? 27.070 19.528 58.614 1.00 43.53 660 PRO A CA 1
ATOM 5094 C C . PRO A 1 660 ? 28.457 19.946 59.123 1.00 43.53 660 PRO A C 1
ATOM 5096 O O . PRO A 1 660 ? 28.938 21.042 58.813 1.00 43.53 660 PRO A O 1
ATOM 5099 N N . ASN A 1 661 ? 29.088 19.079 59.917 1.00 36.84 661 ASN A N 1
ATOM 5100 C CA . ASN A 1 661 ? 30.441 19.299 60.428 1.00 36.84 661 ASN A CA 1
ATOM 5101 C C . ASN A 1 661 ? 31.498 19.207 59.305 1.00 36.84 661 ASN A C 1
ATOM 5103 O O . ASN A 1 661 ? 31.190 18.822 58.179 1.00 36.84 661 ASN A O 1
ATOM 5107 N N . GLU A 1 662 ? 32.755 19.544 59.615 1.00 35.88 662 GLU A N 1
ATOM 5108 C CA . GLU A 1 662 ? 33.869 19.576 58.645 1.00 35.88 662 GLU A CA 1
ATOM 5109 C C . GLU A 1 662 ? 34.188 18.235 57.968 1.00 35.88 662 GLU A C 1
ATOM 5111 O O . GLU A 1 662 ? 34.923 18.224 56.994 1.00 35.88 662 GLU A O 1
ATOM 5116 N N . ALA A 1 663 ? 33.624 17.113 58.425 1.00 32.72 663 ALA A N 1
ATOM 5117 C CA . ALA A 1 663 ? 33.770 15.836 57.729 1.00 32.72 663 ALA A CA 1
ATOM 5118 C C . ALA A 1 663 ? 32.765 15.658 56.568 1.00 32.72 663 ALA A C 1
ATOM 5120 O O . ALA A 1 663 ? 32.903 14.719 55.788 1.00 32.72 663 ALA A O 1
ATOM 5121 N N . ILE A 1 664 ? 31.744 16.522 56.470 1.00 39.28 664 ILE A N 1
ATOM 5122 C CA . ILE A 1 664 ? 30.709 16.510 55.418 1.00 39.28 664 ILE A CA 1
ATOM 5123 C C . ILE A 1 664 ? 30.722 17.811 54.578 1.00 39.28 664 ILE A C 1
ATOM 5125 O O . ILE A 1 664 ? 30.039 17.882 53.555 1.00 39.28 664 ILE A O 1
ATOM 5129 N N . ARG A 1 665 ? 31.491 18.838 54.965 1.00 38.12 665 ARG A N 1
ATOM 5130 C CA . ARG A 1 665 ? 31.839 19.944 54.050 1.00 38.12 665 ARG A CA 1
ATOM 5131 C C . ARG A 1 665 ? 32.922 19.492 53.086 1.00 38.12 665 ARG A C 1
ATOM 5133 O O . ARG A 1 665 ? 32.831 19.911 51.913 1.00 38.12 665 ARG A O 1
#

Secondary structure (DSSP, 8-state):
----EEEEEE-SHHHHHHHHHHHHHHT--EEEEEEEE--BTTB--EE--GGGTHHHHHHHHHHTT-EEEEEEEE--S-HHHHHHHHHHHHHTT-SEEEEEE-GGGTT-HHHHHHHHHHHHHTT--GGGEEEEE-S-TTTT-TTS-HHHHTTT-TTEEEEEEEGGG---HIIIIIIIIIIIHHHHHHHHT----B--EEE-BSSSS--SGGGBPPHHHHHHHHHHHGGG--SEEEES-GGG--GGGHHHHHHPPPPPTT--EEEEE---TT-EEEESSSSTTSPEEEEE-TT-EEEEEEEEEE-TTS-EEEEEEETTEEEEEEGGG-BSS---SPPPPPPPSPPPTT---EEEESS-EEEESSSS--GGGEEEEE-TT-EEEE-S-HHHHHHHTT-TT-EEEEEETTT--EEEEEGGGEESS-TTS-----EEEEE--TTTSEEEEESSSSTTSPEEEEEETT-EEEE-S-HHHHHHHTT-TT-EEEEE-TT--EEEEEGGGEEE---PPPP--------EEEE--TTT-EEEESSSSTTSPEEEEE-TT-EEEE-S-HHHHHHHTT-TT-EEEEE-TT--EEEEEGGGEE--SS---PPPPPGGGSPTT--TT--------TTS-HHHHHHHHHTTTTS---S-----TTTTSSGGG----TTT-

Foldseek 3Di:
DADFWEEAEDEDPVLLVLCLVLCVLLRGAEYEYEQWEPDDDPRNIDGCDPVRPLLVSQVVCVVSNHAYEYEYAYQLPDLVVVLVNQVVNVVSPHQAYEYAFEPSQFQVQVSLQSNLVVNVVVVPDLLRYEYEYALACPPPRVRHNCLSRVVSNQVAYEHEQECLVVDQLCCSPVPRNPVNVVVVCVVNQHDHAGAYEYHQFNDVVQDDPNRGHDLVSLLRNLVSNQVVQASYYYYPHSVRDDPSNSVSSNPRDHHDPLPPAAKKFFQAQAWWFFFADPDPPTDTDDTGHGGDIWGFPRDWDADPVRFIKTWIADPVGITITGSVRIGSHRNPAAPEDDDDDAADPDDWQKKFFQAWWFWFPDLDPDPNGGRHIDGGLFIKTFRYDPVVLVVQALPASDKTFIAGPDHHYTTITGNNRMGSDRPPPPQDQAFKKFFADVPVQKWFFFAALDPPGHGQGIDGHGFIWRFRDHPVVLVVQALDASGWTFTAGPVGRTGITRRVRIDTCPDPDDDDDDDPQQQKKFFQDAQPFWFFFAALDPPGDGPDTDHGRFIWTFPDGSVVLVVQALDASGWTWTAGLLRDTGITRRNRIDRPPDPPPDDQDPPVPDDPPDHSSQPDPPPDDPPGDPVVVVVVVVVCVPPPDDDDDGDDNQQPPDPVSPDDDPVSD

Sequence (665 aa):
MLLHGKGLWAYREAELTQALQMAPQMHITHILYKVGQGPCAGNPGFYLTPDTKAAQIAQTIRQAGMIPLAWSFTTLGDPTFEADMVVRAFNDGYDGFIFNMEDDCSGRFVAATQLTQRLQNLGVDSSKLYLCSYPTPLTHHPDLPYNQMGPLCQGGLMPMAYGTYLLPPDVVIDEWTYQQQRLWMQKQGLALPIYPVLGFYKGDPPSAPEDWFTKAEVQLWLNQLAPHQPTFFSVFTAAVIKSDYYAPIRAFSLGDPSGLTGRLWVPGLSGLPIHTTAGVNGSQTRARSYRDQLMGNGVATTAPDGTRWVSISDSDGSGWVPENAVAPHDPGPWPALDAPPTPPPGHLLTVWSTTELNVRSAPAVRPDTLVGRIPDQTRLTILQDTQQAQSWIGQLGKWLRVRIDPNGPEVWVAAWYVTDRDPQAPSVPSLQVKVISPTVGYLNIRKGPATTHPVAGRAQDGEILDALEPAADVERKVGQTGKWLEVRTAGGVTGYAAAWYLQLHTGAAPEIPGPTELHYVQVNSPGIGLNIRSGPGVEHTQTWWVPHTTILRSLEAPVTTAAKVGQQGQWLRIRTPGRKEGYVAAWYLEAPPAPDNRQPVSDSTLPYGSSAWIFGIHAVTVGDDAHTRDEIRALYQGKAVKGWIFFTEAVGATPQAIQPNEAIR

Radius of gyration: 37.58 Å; chains: 1; bounding box: 72×54×107 Å